Protein AF-0000000083596754 (afdb_homodimer)

Organism: NCBI:txid1368476

Sequence (408 aa):
MKETILKFVQDGRLTAKEKCLLLVGLFAARREEQEMLQAVDAAVIKGNGVAEIAELIAAAIISRGIPTWLSGIEAISKAIELTDENATLPNDENIASFATKEECIQYYQTEFDVLPKWIQYLVDYAPDTLLKYSNLRTTSLRDGLVSRLLKELLLYAINICDGYPKGIEIHKTNALQLGADQSLLYEVKDLCVLAVGLKATALDMKETILKFVQDGRLTAKEKCLLLVGLFAARREEQEMLQAVDAAVIKGNGVAEIAELIAAAIISRGIPTWLSGIEAISKAIELTDENATLPNDENIASFATKEECIQYYQTEFDVLPKWIQYLVDYAPDTLLKYSNLRTTSLRDGLVSRLLKELLLYAINICDGYPKGIEIHKTNALQLGADQSLLYEVKDLCVLAVGLKATALD

Solvent-accessible surface area (backbone atoms only — not comparable to full-atom values): 21186 Å² total; per-residue (Å²): 104,39,68,55,47,60,70,71,50,58,71,61,89,50,46,35,38,55,52,27,46,40,46,27,34,40,24,16,54,67,58,36,59,69,63,15,48,31,26,40,54,42,11,45,74,52,66,50,51,48,63,46,53,39,46,50,30,56,35,42,26,57,52,33,3,50,54,13,41,62,45,28,50,58,43,39,54,50,40,21,66,77,66,74,49,82,78,67,52,80,70,63,87,78,64,83,67,71,88,43,69,67,54,49,52,52,51,44,28,67,75,58,70,52,70,49,68,64,54,52,48,26,56,36,52,34,39,60,55,42,49,31,48,50,37,32,45,56,63,44,49,41,74,61,93,49,49,36,52,58,52,32,47,38,53,22,40,46,20,36,62,66,68,37,66,72,50,29,52,54,27,47,53,52,25,43,74,65,67,50,49,71,70,47,54,47,53,48,50,51,50,28,30,72,72,65,32,71,63,35,53,70,83,108,103,36,68,55,47,60,70,70,50,57,71,62,90,50,45,36,38,54,52,28,46,41,46,28,34,41,23,17,55,67,57,36,58,70,64,16,47,32,27,39,53,41,12,43,75,53,68,50,52,47,64,46,53,38,44,51,29,55,36,42,27,56,52,32,2,48,56,14,41,62,44,28,51,58,41,38,54,49,39,21,66,77,67,74,50,82,79,66,52,80,71,63,88,75,65,84,65,73,88,45,68,66,54,49,51,52,50,43,28,67,74,58,71,51,71,50,69,64,55,53,48,26,57,35,52,35,38,61,55,42,49,30,47,50,35,32,44,56,64,44,49,42,73,62,93,50,48,35,53,58,52,32,47,40,54,22,41,44,20,36,63,66,68,36,67,72,50,29,51,54,26,46,54,52,27,41,74,66,67,50,50,70,68,46,54,48,54,48,49,51,50,29,29,73,72,67,33,73,64,36,54,69,84,106

Structure (mmCIF, N/CA/C/O backbone):
data_AF-0000000083596754-model_v1
#
loop_
_entity.id
_entity.type
_entity.pdbx_description
1 polymer 'Carboxymuconolactone decarboxylase family protein'
#
loop_
_atom_site.group_PDB
_atom_site.id
_atom_site.type_symbol
_atom_site.label_atom_id
_atom_site.label_alt_id
_atom_site.label_comp_id
_atom_site.label_asym_id
_atom_site.label_entity_id
_atom_site.label_seq_id
_atom_site.pdbx_PDB_ins_code
_atom_site.Cartn_x
_atom_site.Cartn_y
_atom_site.Cartn_z
_atom_site.occupancy
_atom_site.B_iso_or_equiv
_atom_site.auth_seq_id
_atom_site.auth_comp_id
_atom_site.auth_asym_id
_atom_site.auth_atom_id
_atom_site.pdbx_PDB_model_num
ATOM 1 N N . MET A 1 1 ? 15.516 -11.492 -20.281 1 85.5 1 MET A N 1
ATOM 2 C CA . MET A 1 1 ? 14.93 -11.773 -18.969 1 85.5 1 MET A CA 1
ATOM 3 C C . MET A 1 1 ? 14.031 -13 -19.031 1 85.5 1 MET A C 1
ATOM 5 O O . MET A 1 1 ? 14.227 -13.961 -18.281 1 85.5 1 MET A O 1
ATOM 9 N N . LYS A 1 2 ? 13.195 -13.094 -20.078 1 89.88 2 LYS A N 1
ATOM 10 C CA . LYS A 1 2 ? 12.328 -14.258 -20.203 1 89.88 2 LYS A CA 1
ATOM 11 C C . LYS A 1 2 ? 13.141 -15.547 -20.312 1 89.88 2 LYS A C 1
ATOM 13 O O . LYS A 1 2 ? 12.898 -16.5 -19.578 1 89.88 2 LYS A O 1
ATOM 18 N N . GLU A 1 3 ? 14.039 -15.508 -21.188 1 92.06 3 GLU A N 1
ATOM 19 C CA . GLU A 1 3 ? 14.867 -16.688 -21.391 1 92.06 3 GLU A CA 1
ATOM 20 C C . GLU A 1 3 ? 15.633 -17.047 -20.109 1 92.06 3 GLU A C 1
ATOM 22 O O . GLU A 1 3 ? 15.805 -18.234 -19.797 1 92.06 3 GLU A O 1
ATOM 27 N N . THR A 1 4 ? 16.062 -15.992 -19.422 1 92.88 4 THR A N 1
ATOM 28 C CA . THR A 1 4 ? 16.766 -16.188 -18.156 1 92.88 4 THR A CA 1
ATOM 29 C C . THR A 1 4 ? 15.852 -16.828 -17.125 1 92.88 4 THR A C 1
ATOM 31 O O . THR A 1 4 ? 16.25 -17.75 -16.422 1 92.88 4 THR A O 1
ATOM 34 N N . ILE A 1 5 ? 14.609 -16.359 -17.047 1 95.44 5 ILE A N 1
ATOM 35 C CA . ILE A 1 5 ? 13.641 -16.906 -16.094 1 95.44 5 ILE A CA 1
ATOM 36 C C . ILE A 1 5 ? 13.367 -18.375 -16.422 1 95.44 5 ILE A C 1
ATOM 38 O O . ILE A 1 5 ? 13.414 -19.219 -15.531 1 95.44 5 ILE A O 1
ATOM 42 N N . LEU A 1 6 ? 13.164 -18.672 -17.656 1 95 6 LEU A N 1
ATOM 43 C CA . LEU A 1 6 ? 12.828 -20.031 -18.047 1 95 6 LEU A CA 1
ATOM 44 C C . LEU A 1 6 ? 14 -20.984 -17.812 1 95 6 LEU A C 1
ATOM 46 O O . LEU A 1 6 ? 13.805 -22.156 -17.5 1 95 6 LEU A O 1
ATOM 50 N N . LYS A 1 7 ? 15.172 -20.438 -17.891 1 94.5 7 LYS A N 1
ATOM 51 C CA . LYS A 1 7 ? 16.375 -21.25 -17.703 1 94.5 7 LYS A CA 1
ATOM 52 C C . LYS A 1 7 ? 16.609 -21.562 -16.219 1 94.5 7 LYS A C 1
ATOM 54 O O . LYS A 1 7 ? 16.969 -22.672 -15.859 1 94.5 7 LYS A O 1
ATOM 59 N N . PHE A 1 8 ? 16.281 -20.562 -15.328 1 94.12 8 PHE A N 1
ATOM 60 C CA . PHE A 1 8 ? 16.75 -20.672 -13.953 1 94.12 8 PHE A CA 1
ATOM 61 C C . PHE A 1 8 ? 15.609 -21.078 -13.023 1 94.12 8 PHE A C 1
ATOM 63 O O . PHE A 1 8 ? 15.852 -21.578 -11.922 1 94.12 8 PHE A O 1
ATOM 70 N N . VAL A 1 9 ? 14.438 -20.906 -13.523 1 95.69 9 VAL A N 1
ATOM 71 C CA . VAL A 1 9 ? 13.289 -21.234 -12.68 1 95.69 9 VAL A CA 1
ATOM 72 C C . VAL A 1 9 ? 12.797 -22.641 -12.984 1 95.69 9 VAL A C 1
ATOM 74 O O . VAL A 1 9 ? 12.25 -22.891 -14.055 1 95.69 9 VAL A O 1
ATOM 77 N N . GLN A 1 10 ? 13.055 -23.547 -12.008 1 95.56 10 GLN A N 1
ATOM 78 C CA . GLN A 1 10 ? 12.695 -24.953 -12.148 1 95.56 10 GLN A CA 1
ATOM 79 C C . GLN A 1 10 ? 11.844 -25.422 -10.969 1 95.56 10 GLN A C 1
ATOM 81 O O . GLN A 1 10 ? 11.75 -24.734 -9.953 1 95.56 10 GLN A O 1
ATOM 86 N N . ASP A 1 11 ? 11.258 -26.594 -11.117 1 97.38 11 ASP A N 1
ATOM 87 C CA . ASP A 1 11 ? 10.438 -27.156 -10.047 1 97.38 11 ASP A CA 1
ATOM 88 C C . ASP A 1 11 ? 11.281 -27.469 -8.82 1 97.38 11 ASP A C 1
ATOM 90 O O . ASP A 1 11 ? 12.43 -27.906 -8.938 1 97.38 11 ASP A O 1
ATOM 94 N N . GLY A 1 12 ? 10.812 -27.141 -7.684 1 96.06 12 GLY A N 1
ATOM 95 C CA . GLY A 1 12 ? 11.312 -27.484 -6.363 1 96.06 12 GLY A CA 1
ATOM 96 C C . GLY A 1 12 ? 10.211 -27.656 -5.332 1 96.06 12 GLY A C 1
ATOM 97 O O . GLY A 1 12 ? 9.234 -28.359 -5.57 1 96.06 12 GLY A O 1
ATOM 98 N N . ARG A 1 13 ? 10.398 -27.156 -4.238 1 96.81 13 ARG A N 1
ATOM 99 C CA . ARG A 1 13 ? 9.297 -27.125 -3.279 1 96.81 13 ARG A CA 1
ATOM 100 C C . ARG A 1 13 ? 8.109 -26.359 -3.842 1 96.81 13 ARG A C 1
ATOM 102 O O . ARG A 1 13 ? 6.957 -26.703 -3.561 1 96.81 13 ARG A O 1
ATOM 109 N N . LEU A 1 14 ? 8.484 -25.297 -4.574 1 97.81 14 LEU A N 1
ATOM 110 C CA . LEU A 1 14 ? 7.5 -24.609 -5.41 1 97.81 14 LEU A CA 1
ATOM 111 C C . LEU A 1 14 ? 7.613 -25.062 -6.863 1 97.81 14 LEU A C 1
ATOM 113 O O . LEU A 1 14 ? 8.711 -25.359 -7.34 1 97.81 14 LEU A O 1
ATOM 117 N N . THR A 1 15 ? 6.508 -25.109 -7.5 1 98.38 15 THR A N 1
ATOM 118 C CA . THR A 1 15 ? 6.547 -25.422 -8.93 1 98.38 15 THR A CA 1
ATOM 119 C C . THR A 1 15 ? 7.098 -24.234 -9.719 1 98.38 15 THR A C 1
ATOM 121 O O . THR A 1 15 ? 7.07 -23.094 -9.25 1 98.38 15 THR A O 1
ATOM 124 N N . ALA A 1 16 ? 7.602 -24.516 -10.922 1 98.5 16 ALA A N 1
ATOM 125 C CA . ALA A 1 16 ? 8.031 -23.453 -11.82 1 98.5 16 ALA A CA 1
ATOM 126 C C . ALA A 1 16 ? 6.879 -22.5 -12.117 1 98.5 16 ALA A C 1
ATOM 128 O O . ALA A 1 16 ? 7.09 -21.297 -12.281 1 98.5 16 ALA A O 1
ATOM 129 N N . LYS A 1 17 ? 5.676 -23.078 -12.203 1 98.69 17 LYS A N 1
ATOM 130 C CA . LYS A 1 17 ? 4.477 -22.266 -12.414 1 98.69 17 LYS A CA 1
ATOM 131 C C . LYS A 1 17 ? 4.297 -21.25 -11.297 1 98.69 17 LYS A C 1
ATOM 133 O O . LYS A 1 17 ? 4.109 -20.047 -11.562 1 98.69 17 LYS A O 1
ATOM 138 N N . GLU A 1 18 ? 4.43 -21.656 -10.078 1 98.81 18 GLU A N 1
ATOM 139 C CA . GLU A 1 18 ? 4.27 -20.781 -8.922 1 98.81 18 GLU A CA 1
ATOM 140 C C . GLU A 1 18 ? 5.387 -19.75 -8.844 1 98.81 18 GLU A C 1
ATOM 142 O O . GLU A 1 18 ? 5.137 -18.578 -8.523 1 98.81 18 GLU A O 1
ATOM 147 N N . LYS A 1 19 ? 6.582 -20.203 -9.164 1 98.81 19 LYS A N 1
ATOM 148 C CA . LYS A 1 19 ? 7.734 -19.312 -9.094 1 98.81 19 LYS A CA 1
ATOM 149 C C . LYS A 1 19 ? 7.621 -18.188 -10.117 1 98.81 19 LYS A C 1
ATOM 151 O O . LYS A 1 19 ? 7.934 -17.031 -9.82 1 98.81 19 LYS A O 1
ATOM 156 N N . CYS A 1 20 ? 7.172 -18.484 -11.32 1 98.81 20 CYS A N 1
ATOM 157 C CA . CYS A 1 20 ? 6.996 -17.469 -12.352 1 98.81 20 CYS A CA 1
ATOM 158 C C . CYS A 1 20 ? 5.891 -16.5 -11.961 1 98.81 20 CYS A C 1
ATOM 160 O O . CYS A 1 20 ? 6.008 -15.297 -12.219 1 98.81 20 CYS A O 1
ATOM 162 N N . LEU A 1 21 ? 4.863 -17.016 -11.336 1 98.88 21 LEU A N 1
ATOM 163 C CA . LEU A 1 21 ? 3.781 -16.156 -10.867 1 98.88 21 LEU A CA 1
ATOM 164 C C . LEU A 1 21 ? 4.277 -15.195 -9.789 1 98.88 21 LEU A C 1
ATOM 166 O O . LEU A 1 21 ? 3.92 -14.016 -9.789 1 98.88 21 LEU A O 1
ATOM 170 N N . LEU A 1 22 ? 5.137 -15.656 -8.898 1 98.94 22 LEU A N 1
ATOM 171 C CA . LEU A 1 22 ? 5.703 -14.82 -7.848 1 98.94 22 LEU A CA 1
ATOM 172 C C . LEU A 1 22 ? 6.523 -13.68 -8.438 1 98.94 22 LEU A C 1
ATOM 174 O O . LEU A 1 22 ? 6.469 -12.555 -7.945 1 98.94 22 LEU A O 1
ATOM 178 N N . LEU A 1 23 ? 7.215 -13.977 -9.5 1 98.88 23 LEU A N 1
ATOM 179 C CA . LEU A 1 23 ? 8.039 -12.945 -10.125 1 98.88 23 LEU A CA 1
ATOM 180 C C . LEU A 1 23 ? 7.172 -11.852 -10.742 1 98.88 23 LEU A C 1
ATOM 182 O O . LEU A 1 23 ? 7.523 -10.672 -10.68 1 98.88 23 LEU A O 1
ATOM 186 N N . VAL A 1 24 ? 6.012 -12.234 -11.344 1 98.94 24 VAL A N 1
ATOM 187 C CA . VAL A 1 24 ? 5.086 -11.242 -11.883 1 98.94 24 VAL A CA 1
ATOM 188 C C . VAL A 1 24 ? 4.629 -10.297 -10.773 1 98.94 24 VAL A C 1
ATOM 190 O O . VAL A 1 24 ? 4.703 -9.078 -10.922 1 98.94 24 VAL A O 1
ATOM 193 N N . GLY A 1 25 ? 4.172 -10.898 -9.656 1 98.94 25 GLY A N 1
ATOM 194 C CA . GLY A 1 25 ? 3.705 -10.094 -8.539 1 98.94 25 GLY A CA 1
ATOM 195 C C . GLY A 1 25 ? 4.789 -9.219 -7.941 1 98.94 25 GLY A C 1
ATOM 196 O O . GLY A 1 25 ? 4.531 -8.07 -7.574 1 98.94 25 GLY A O 1
ATOM 197 N N . LEU A 1 26 ? 6.012 -9.773 -7.855 1 98.88 26 LEU A N 1
ATOM 198 C CA . LEU A 1 26 ? 7.141 -9.047 -7.289 1 98.88 26 LEU A CA 1
ATOM 199 C C . LEU A 1 26 ? 7.461 -7.812 -8.125 1 98.88 26 LEU A C 1
ATOM 201 O O . LEU A 1 26 ? 7.605 -6.711 -7.59 1 98.88 26 LEU A O 1
ATOM 205 N N . PHE A 1 27 ? 7.555 -7.953 -9.461 1 98.75 27 PHE A N 1
ATOM 206 C CA . PHE A 1 27 ? 7.906 -6.844 -10.336 1 98.75 27 PHE A CA 1
ATOM 207 C C . PHE A 1 27 ? 6.77 -5.832 -10.422 1 98.75 27 PHE A C 1
ATOM 209 O O . PHE A 1 27 ? 7.008 -4.629 -10.547 1 98.75 27 PHE A O 1
ATOM 216 N N . ALA A 1 28 ? 5.5 -6.316 -10.297 1 98.75 28 ALA A N 1
ATOM 217 C CA . ALA A 1 28 ? 4.375 -5.391 -10.211 1 98.75 28 ALA A CA 1
ATOM 218 C C . ALA A 1 28 ? 4.465 -4.527 -8.961 1 98.75 28 ALA A C 1
ATOM 220 O O . ALA A 1 28 ? 4.301 -3.307 -9.023 1 98.75 28 ALA A O 1
ATOM 221 N N . ALA A 1 29 ? 4.75 -5.195 -7.824 1 98.56 29 ALA A N 1
ATOM 222 C CA . ALA A 1 29 ? 4.844 -4.492 -6.547 1 98.56 29 ALA A CA 1
ATOM 223 C C . ALA A 1 29 ? 5.969 -3.461 -6.57 1 98.56 29 ALA A C 1
ATOM 225 O O . ALA A 1 29 ? 5.867 -2.406 -5.941 1 98.56 29 ALA A O 1
ATOM 226 N N . ARG A 1 30 ? 6.992 -3.711 -7.344 1 97.5 30 ARG A N 1
ATOM 227 C CA . ARG A 1 30 ? 8.156 -2.834 -7.422 1 97.5 30 ARG A CA 1
ATOM 228 C C . ARG A 1 30 ? 8.031 -1.856 -8.586 1 97.5 30 ARG A C 1
ATOM 230 O O . ARG A 1 30 ? 8.922 -1.037 -8.812 1 97.5 30 ARG A O 1
ATOM 237 N N . ARG A 1 31 ? 6.926 -1.967 -9.344 1 97.5 31 ARG A N 1
ATOM 238 C CA . ARG A 1 31 ? 6.629 -1.094 -10.477 1 97.5 31 ARG A CA 1
ATOM 239 C C . ARG A 1 31 ? 7.734 -1.163 -11.531 1 97.5 31 ARG A C 1
ATOM 241 O O . ARG A 1 31 ? 8.102 -0.144 -12.117 1 97.5 31 ARG A O 1
ATOM 248 N N . GLU A 1 32 ? 8.352 -2.307 -11.617 1 97.62 32 GLU A N 1
ATOM 249 C CA . GLU A 1 32 ? 9.297 -2.625 -12.68 1 97.62 32 GLU A CA 1
ATOM 250 C C . GLU A 1 32 ? 8.594 -3.268 -13.867 1 97.62 32 GLU A C 1
ATOM 252 O O . GLU A 1 32 ? 8.703 -4.477 -14.086 1 97.62 32 GLU A O 1
ATOM 257 N N . GLU A 1 33 ? 8.031 -2.457 -14.727 1 97.62 33 GLU A N 1
ATOM 258 C CA . GLU A 1 33 ? 7.027 -2.891 -15.695 1 97.62 33 GLU A CA 1
ATOM 259 C C . GLU A 1 33 ? 7.66 -3.705 -16.812 1 97.62 33 GLU A C 1
ATOM 261 O O . GLU A 1 33 ? 7.07 -4.676 -17.297 1 97.62 33 GLU A O 1
ATOM 266 N N . GLN A 1 34 ? 8.859 -3.332 -17.219 1 97.88 34 GLN A N 1
ATOM 267 C CA . GLN A 1 34 ? 9.5 -4.098 -18.297 1 97.88 34 GLN A CA 1
ATOM 268 C C . GLN A 1 34 ? 9.82 -5.516 -17.828 1 97.88 34 GLN A C 1
ATOM 270 O O . GLN A 1 34 ? 9.547 -6.48 -18.547 1 97.88 34 GLN A O 1
ATOM 275 N N . GLU A 1 35 ? 10.422 -5.613 -16.672 1 98.19 35 GLU A N 1
ATOM 276 C CA . GLU A 1 35 ? 10.711 -6.926 -16.094 1 98.19 35 GLU A CA 1
ATOM 277 C C . GLU A 1 35 ? 9.422 -7.707 -15.844 1 98.19 35 GLU A C 1
ATOM 279 O O . GLU A 1 35 ? 9.375 -8.922 -16.062 1 98.19 35 GLU A O 1
ATOM 284 N N . MET A 1 36 ? 8.391 -6.98 -15.445 1 98.69 36 MET A N 1
ATOM 285 C CA . MET A 1 36 ? 7.09 -7.594 -15.172 1 98.69 36 MET A CA 1
ATOM 286 C C . MET A 1 36 ? 6.531 -8.258 -16.422 1 98.69 36 MET A C 1
ATOM 288 O O . MET A 1 36 ? 6.078 -9.398 -16.375 1 98.69 36 MET A O 1
ATOM 292 N N . LEU A 1 37 ? 6.605 -7.586 -17.5 1 98.69 37 LEU A N 1
ATOM 293 C CA . LEU A 1 37 ? 6.047 -8.109 -18.75 1 98.69 37 LEU A CA 1
ATOM 294 C C . LEU A 1 37 ? 6.809 -9.352 -19.203 1 98.69 37 LEU A C 1
ATOM 296 O O . LEU A 1 37 ? 6.211 -10.289 -19.734 1 98.69 37 LEU A O 1
ATOM 300 N N . GLN A 1 38 ? 8.109 -9.375 -18.969 1 98.56 38 GLN A N 1
ATOM 301 C CA . GLN A 1 38 ? 8.898 -10.562 -19.297 1 98.56 38 GLN A CA 1
ATOM 302 C C . GLN A 1 38 ? 8.523 -11.734 -18.375 1 98.56 38 GLN A C 1
ATOM 304 O O . GLN A 1 38 ? 8.484 -12.883 -18.828 1 98.56 38 GLN A O 1
ATOM 309 N N . ALA A 1 39 ? 8.281 -11.422 -17.156 1 98.75 39 ALA A N 1
ATOM 310 C CA . ALA A 1 39 ? 7.848 -12.453 -16.219 1 98.75 39 ALA A CA 1
ATOM 311 C C . ALA A 1 39 ? 6.484 -13.016 -16.609 1 98.75 39 ALA A C 1
ATOM 313 O O . ALA A 1 39 ? 6.211 -14.203 -16.422 1 98.75 39 ALA A O 1
ATOM 314 N N . VAL A 1 40 ? 5.641 -12.18 -17.172 1 98.88 40 VAL A N 1
ATOM 315 C CA . VAL A 1 40 ? 4.324 -12.633 -17.625 1 98.88 40 VAL A CA 1
ATOM 316 C C . VAL A 1 40 ? 4.48 -13.656 -18.75 1 98.88 40 VAL A C 1
ATOM 318 O O . VAL A 1 40 ? 3.785 -14.672 -18.766 1 98.88 40 VAL A O 1
ATOM 321 N N . ASP A 1 41 ? 5.43 -13.391 -19.641 1 98.81 41 ASP A N 1
ATOM 322 C CA . ASP A 1 41 ? 5.699 -14.352 -20.703 1 98.81 41 ASP A CA 1
ATOM 323 C C . ASP A 1 41 ? 6.035 -15.727 -20.125 1 98.81 41 ASP A C 1
ATOM 325 O O . ASP A 1 41 ? 5.453 -16.734 -20.531 1 98.81 41 ASP A O 1
ATOM 329 N N . ALA A 1 42 ? 6.926 -15.719 -19.219 1 98.69 42 ALA A N 1
ATOM 330 C CA . ALA A 1 42 ? 7.363 -16.969 -18.594 1 98.69 42 ALA A CA 1
ATOM 331 C C . ALA A 1 42 ? 6.223 -17.625 -17.828 1 98.69 42 ALA A C 1
ATOM 333 O O . ALA A 1 42 ? 6.062 -18.844 -17.859 1 98.69 42 ALA A O 1
ATOM 334 N N . ALA A 1 43 ? 5.426 -16.797 -17.109 1 98.75 43 ALA A N 1
ATOM 335 C CA . ALA A 1 43 ? 4.324 -17.312 -16.312 1 98.75 43 ALA A CA 1
ATOM 336 C C . ALA A 1 43 ? 3.277 -18 -17.172 1 98.75 43 ALA A C 1
ATOM 338 O O . ALA A 1 43 ? 2.785 -19.078 -16.844 1 98.75 43 ALA A O 1
ATOM 339 N N . VAL A 1 44 ? 2.98 -17.375 -18.25 1 98.62 44 VAL A N 1
ATOM 340 C CA . VAL A 1 44 ? 1.984 -17.938 -19.156 1 98.62 44 VAL A CA 1
ATOM 341 C C . VAL A 1 44 ? 2.521 -19.219 -19.781 1 98.62 44 VAL A C 1
ATOM 343 O O . VAL A 1 44 ? 1.799 -20.203 -19.891 1 98.62 44 VAL A O 1
ATOM 346 N N . ILE A 1 45 ? 3.775 -19.234 -20.172 1 98.44 45 ILE A N 1
ATOM 347 C CA . ILE A 1 45 ? 4.414 -20.422 -20.734 1 98.44 45 ILE A CA 1
ATOM 348 C C . ILE A 1 45 ? 4.355 -21.562 -19.734 1 98.44 45 ILE A C 1
ATOM 350 O O . ILE A 1 45 ? 4.156 -22.719 -20.109 1 98.44 45 ILE A O 1
ATOM 354 N N . LYS A 1 46 ? 4.461 -21.281 -18.453 1 98.31 46 LYS A N 1
ATOM 355 C CA . LYS A 1 46 ? 4.484 -22.297 -17.406 1 98.31 46 LYS A CA 1
ATOM 356 C C . LYS A 1 46 ? 3.072 -22.641 -16.953 1 98.31 46 LYS A C 1
ATOM 358 O O . LYS A 1 46 ? 2.893 -23.438 -16.031 1 98.31 46 LYS A O 1
ATOM 363 N N . GLY A 1 47 ? 2.023 -21.969 -17.531 1 97.81 47 GLY A N 1
ATOM 364 C CA . GLY A 1 47 ? 0.665 -22.453 -17.344 1 97.81 47 GLY A CA 1
ATOM 365 C C . GLY A 1 47 ? -0.184 -21.562 -16.469 1 97.81 47 GLY A C 1
ATOM 366 O O . GLY A 1 47 ? -1.294 -21.922 -16.078 1 97.81 47 GLY A O 1
ATOM 367 N N . ASN A 1 48 ? 0.3 -20.359 -16.125 1 98.12 48 ASN A N 1
ATOM 368 C CA . ASN A 1 48 ? -0.521 -19.422 -15.367 1 98.12 48 ASN A CA 1
ATOM 369 C C . ASN A 1 48 ? -1.536 -18.719 -16.266 1 98.12 48 ASN A C 1
ATOM 371 O O . ASN A 1 48 ? -1.227 -18.375 -17.406 1 98.12 48 ASN A O 1
ATOM 375 N N . GLY A 1 49 ? -2.779 -18.562 -15.695 1 97.38 49 GLY A N 1
ATOM 376 C CA . GLY A 1 49 ? -3.822 -17.844 -16.422 1 97.38 49 GLY A CA 1
ATOM 377 C C . GLY A 1 49 ? -3.973 -16.406 -15.977 1 97.38 49 GLY A C 1
ATOM 378 O O . GLY A 1 49 ? -3.303 -15.969 -15.039 1 97.38 49 GLY A O 1
ATOM 379 N N . VAL A 1 50 ? -4.863 -15.703 -16.641 1 97.94 50 VAL A N 1
ATOM 380 C CA . VAL A 1 50 ? -5.102 -14.281 -16.422 1 97.94 50 VAL A CA 1
ATOM 381 C C . VAL A 1 50 ? -5.605 -14.055 -14.992 1 97.94 50 VAL A C 1
ATOM 383 O O . VAL A 1 50 ? -5.141 -13.148 -14.305 1 97.94 50 VAL A O 1
ATOM 386 N N . ALA A 1 51 ? -6.48 -14.898 -14.562 1 96.94 51 ALA A N 1
ATOM 387 C CA . ALA A 1 51 ? -7.125 -14.727 -13.258 1 96.94 51 ALA A CA 1
ATOM 388 C C . ALA A 1 51 ? -6.129 -14.93 -12.125 1 96.94 51 ALA A C 1
ATOM 390 O O . ALA A 1 51 ? -6.18 -14.234 -11.109 1 96.94 51 ALA A O 1
ATOM 391 N N . GLU A 1 52 ? -5.215 -15.906 -12.273 1 97.75 52 GLU A N 1
ATOM 392 C CA . GLU A 1 52 ? -4.188 -16.141 -11.258 1 97.75 52 GLU A CA 1
ATOM 393 C C . GLU A 1 52 ? -3.244 -14.945 -11.148 1 97.75 52 GLU A C 1
ATOM 395 O O . GLU A 1 52 ? -2.887 -14.531 -10.039 1 97.75 52 GLU A O 1
ATOM 400 N N . ILE A 1 53 ? -2.896 -14.406 -12.281 1 98.69 53 ILE A N 1
ATOM 401 C CA . ILE A 1 53 ? -2.006 -13.25 -12.32 1 98.69 53 ILE A CA 1
ATOM 402 C C . ILE A 1 53 ? -2.682 -12.055 -11.664 1 98.69 53 ILE A C 1
ATOM 404 O O . ILE A 1 53 ? -2.094 -11.398 -10.797 1 98.69 53 ILE A O 1
ATOM 408 N N . ALA A 1 54 ? -3.924 -11.82 -11.984 1 98.44 54 ALA A N 1
ATOM 409 C CA . ALA A 1 54 ? -4.672 -10.703 -11.43 1 98.44 54 ALA A CA 1
ATOM 410 C C . ALA A 1 54 ? -4.828 -10.844 -9.914 1 98.44 54 ALA A C 1
ATOM 412 O O . ALA A 1 54 ? -4.645 -9.875 -9.172 1 98.44 54 ALA A O 1
ATOM 413 N N . GLU A 1 55 ? -5.137 -12.039 -9.5 1 98.12 55 GLU A N 1
ATOM 414 C CA . GLU A 1 55 ? -5.375 -12.273 -8.086 1 98.12 55 GLU A CA 1
ATOM 415 C C . GLU A 1 55 ? -4.105 -12.047 -7.266 1 98.12 55 GLU A C 1
ATOM 417 O O . GLU A 1 55 ? -4.156 -11.453 -6.188 1 98.12 55 GLU A O 1
ATOM 422 N N . LEU A 1 56 ? -3.004 -12.492 -7.766 1 98.81 56 LEU A N 1
ATOM 423 C CA . LEU A 1 56 ? -1.766 -12.328 -7.012 1 98.81 56 LEU A CA 1
ATOM 424 C C . LEU A 1 56 ? -1.354 -10.859 -6.965 1 98.81 56 LEU A C 1
ATOM 426 O O . LEU A 1 56 ? -0.895 -10.375 -5.93 1 98.81 56 LEU A O 1
ATOM 430 N N . ILE A 1 57 ? -1.517 -10.164 -8.07 1 98.88 57 ILE A N 1
ATOM 431 C CA . ILE A 1 57 ? -1.16 -8.75 -8.094 1 98.88 57 ILE A CA 1
ATOM 432 C C . ILE A 1 57 ? -2.062 -7.973 -7.141 1 98.88 57 ILE A C 1
ATOM 434 O O . ILE A 1 57 ? -1.592 -7.109 -6.395 1 98.88 57 ILE A O 1
ATOM 438 N N . ALA A 1 58 ? -3.359 -8.312 -7.121 1 98.69 58 ALA A N 1
ATOM 439 C CA . ALA A 1 58 ? -4.305 -7.645 -6.23 1 98.69 58 ALA A CA 1
ATOM 440 C C . ALA A 1 58 ? -3.938 -7.879 -4.77 1 98.69 58 ALA A C 1
ATOM 442 O O . ALA A 1 58 ? -4.109 -6.988 -3.932 1 98.69 58 ALA A O 1
ATOM 443 N N . ALA A 1 59 ? -3.4 -9.016 -4.473 1 98.69 59 ALA A N 1
ATOM 444 C CA . ALA A 1 59 ? -3.051 -9.352 -3.096 1 98.69 59 ALA A CA 1
ATOM 445 C C . ALA A 1 59 ? -1.938 -8.445 -2.572 1 98.69 59 ALA A C 1
ATOM 447 O O . ALA A 1 59 ? -1.856 -8.18 -1.371 1 98.69 59 ALA A O 1
ATOM 448 N N . ALA A 1 60 ? -1.143 -7.898 -3.451 1 98.81 60 ALA A N 1
ATOM 449 C CA . ALA A 1 60 ? 0.006 -7.094 -3.043 1 98.81 60 ALA A CA 1
ATOM 450 C C . ALA A 1 60 ? -0.415 -5.664 -2.709 1 98.81 60 ALA A C 1
ATOM 452 O O . ALA A 1 60 ? 0.361 -4.902 -2.127 1 98.81 60 ALA A O 1
ATOM 453 N N . ILE A 1 61 ? -1.707 -5.312 -2.953 1 98.88 61 ILE A N 1
ATOM 454 C CA . ILE A 1 61 ? -2.197 -3.967 -2.682 1 98.88 61 ILE A CA 1
ATOM 455 C C . ILE A 1 61 ? -2.104 -3.676 -1.185 1 98.88 61 ILE A C 1
ATOM 457 O O . ILE A 1 61 ? -1.799 -2.551 -0.783 1 98.88 61 ILE A O 1
ATOM 461 N N . ILE A 1 62 ? -2.234 -4.668 -0.329 1 98.75 62 ILE A N 1
ATOM 462 C CA . ILE A 1 62 ? -2.23 -4.449 1.114 1 98.75 62 ILE A CA 1
ATOM 463 C C . ILE A 1 62 ? -0.822 -4.078 1.574 1 98.75 62 ILE A C 1
ATOM 465 O O . ILE A 1 62 ? -0.648 -3.492 2.645 1 98.75 62 ILE A O 1
ATOM 469 N N . SER A 1 63 ? 0.161 -4.363 0.763 1 98.62 63 SER A N 1
ATOM 470 C CA . SER A 1 63 ? 1.555 -4.168 1.153 1 98.62 63 SER A CA 1
ATOM 471 C C . SER A 1 63 ? 2.17 -2.975 0.432 1 98.62 63 SER A C 1
ATOM 473 O O . SER A 1 63 ? 3.018 -2.275 0.991 1 98.62 63 SER A O 1
ATOM 475 N N . ARG A 1 64 ? 1.746 -2.742 -0.804 1 98.5 64 ARG A N 1
ATOM 476 C CA . ARG A 1 64 ? 2.432 -1.721 -1.589 1 98.5 64 ARG A CA 1
ATOM 477 C C . ARG A 1 64 ? 1.435 -0.742 -2.201 1 98.5 64 ARG A C 1
ATOM 479 O O . ARG A 1 64 ? 1.802 0.082 -3.043 1 98.5 64 ARG A O 1
ATOM 486 N N . GLY A 1 65 ? 0.171 -0.867 -1.777 1 98.44 65 GLY A N 1
ATOM 487 C CA . GLY A 1 65 ? -0.853 0.085 -2.176 1 98.44 65 GLY A CA 1
ATOM 488 C C . GLY A 1 65 ? -1.299 -0.087 -3.615 1 98.44 65 GLY A C 1
ATOM 489 O O . GLY A 1 65 ? -0.915 -1.053 -4.277 1 98.44 65 GLY A O 1
ATOM 490 N N . ILE A 1 66 ? -2.088 0.88 -4.02 1 98.62 66 ILE A N 1
ATOM 491 C CA . ILE A 1 66 ? -2.77 0.795 -5.305 1 98.62 66 ILE A CA 1
ATOM 492 C C . ILE A 1 66 ? -1.756 0.944 -6.438 1 98.62 66 ILE A C 1
ATOM 494 O O . ILE A 1 66 ? -1.988 0.472 -7.551 1 98.62 66 ILE A O 1
ATOM 498 N N . PRO A 1 67 ? -0.56 1.551 -6.289 1 98.5 67 PRO A N 1
ATOM 499 C CA . PRO A 1 67 ? 0.403 1.626 -7.391 1 98.5 67 PRO A CA 1
ATOM 500 C C . PRO A 1 67 ? 0.807 0.251 -7.918 1 98.5 67 PRO A C 1
ATOM 502 O O . PRO A 1 67 ? 1.091 0.101 -9.109 1 98.5 67 PRO A O 1
ATOM 505 N N . THR A 1 68 ? 0.781 -0.779 -7.035 1 98.56 68 THR A N 1
ATOM 506 C CA . THR A 1 68 ? 1.039 -2.139 -7.492 1 98.56 68 THR A CA 1
ATOM 507 C C . THR A 1 68 ? 0.043 -2.543 -8.578 1 98.56 68 THR A C 1
ATOM 509 O O . THR A 1 68 ? 0.423 -3.139 -9.586 1 98.56 68 THR A O 1
ATOM 512 N N . TRP A 1 69 ? -1.157 -2.178 -8.367 1 98.69 69 TRP A N 1
ATOM 513 C CA . TRP A 1 69 ? -2.217 -2.508 -9.32 1 98.69 69 TRP A CA 1
ATOM 514 C C . TRP A 1 69 ? -2.127 -1.625 -10.562 1 98.69 69 TRP A C 1
ATOM 516 O O . TRP A 1 69 ? -2.297 -2.105 -11.68 1 98.69 69 TRP A O 1
ATOM 526 N N . LEU A 1 70 ? -1.846 -0.35 -10.336 1 97.81 70 LEU A N 1
ATOM 527 C CA . LEU A 1 70 ? -1.695 0.562 -11.461 1 97.81 70 LEU A CA 1
ATOM 528 C C . LEU A 1 70 ? -0.656 0.041 -12.445 1 97.81 70 LEU A C 1
ATOM 530 O O . LEU A 1 70 ? -0.858 0.106 -13.664 1 97.81 70 LEU A O 1
ATOM 534 N N . SER A 1 71 ? 0.433 -0.455 -11.945 1 96.88 71 SER A N 1
ATOM 535 C CA . SER A 1 71 ? 1.448 -1.073 -12.789 1 96.88 71 SER A CA 1
ATOM 536 C C . SER A 1 71 ? 0.995 -2.441 -13.289 1 96.88 71 SER A C 1
ATOM 538 O O . SER A 1 71 ? 1.223 -2.793 -14.445 1 96.88 71 SER A O 1
ATOM 540 N N . GLY A 1 72 ? 0.322 -3.168 -12.461 1 98.44 72 GLY A N 1
ATOM 541 C CA . GLY A 1 72 ? -0.019 -4.566 -12.656 1 98.44 72 GLY A CA 1
ATOM 542 C C . GLY A 1 72 ? -1.019 -4.781 -13.781 1 98.44 72 GLY A C 1
ATOM 543 O O . GLY A 1 72 ? -1.089 -5.867 -14.359 1 98.44 72 GLY A O 1
ATOM 544 N N . ILE A 1 73 ? -1.781 -3.811 -14.086 1 98.06 73 ILE A N 1
ATOM 545 C CA . ILE A 1 73 ? -2.832 -4.023 -15.078 1 98.06 73 ILE A CA 1
ATOM 546 C C . ILE A 1 73 ? -2.207 -4.277 -16.453 1 98.06 73 ILE A C 1
ATOM 548 O O . ILE A 1 73 ? -2.807 -4.941 -17.297 1 98.06 73 ILE A O 1
ATOM 552 N N . GLU A 1 74 ? -0.97 -3.799 -16.688 1 98.38 74 GLU A N 1
ATOM 553 C CA . GLU A 1 74 ? -0.284 -4.113 -17.938 1 98.38 74 GLU A CA 1
ATOM 554 C C . GLU A 1 74 ? 0.067 -5.598 -18.016 1 98.38 74 GLU A C 1
ATOM 556 O O . GLU A 1 74 ? 0.077 -6.184 -19.094 1 98.38 74 GLU A O 1
ATOM 561 N N . ALA A 1 75 ? 0.377 -6.207 -16.906 1 98.75 75 ALA A N 1
ATOM 562 C CA . ALA A 1 75 ? 0.604 -7.648 -16.844 1 98.75 75 ALA A CA 1
ATOM 563 C C . ALA A 1 75 ? -0.653 -8.414 -17.25 1 98.75 75 ALA A C 1
ATOM 565 O O . ALA A 1 75 ? -0.58 -9.406 -17.984 1 98.75 75 ALA A O 1
ATOM 566 N N . ILE A 1 76 ? -1.782 -7.961 -16.75 1 98.44 76 ILE A N 1
ATOM 567 C CA . ILE A 1 76 ? -3.062 -8.602 -17.031 1 98.44 76 ILE A CA 1
ATOM 568 C C . ILE A 1 76 ? -3.387 -8.469 -18.531 1 98.44 76 ILE A C 1
ATOM 570 O O . ILE A 1 76 ? -3.764 -9.445 -19.172 1 98.44 76 ILE A O 1
ATOM 574 N N . SER A 1 77 ? -3.201 -7.297 -19.062 1 98.25 77 SER A N 1
ATOM 575 C CA . SER A 1 77 ? -3.439 -7.059 -20.469 1 98.25 77 SER A CA 1
ATOM 576 C C . SER A 1 77 ? -2.58 -7.977 -21.344 1 98.25 77 SER A C 1
ATOM 578 O O . SER A 1 77 ? -3.068 -8.562 -22.312 1 98.25 77 SER A O 1
ATOM 580 N N . LYS A 1 78 ? -1.349 -8.109 -21 1 98.5 78 LYS A N 1
ATOM 581 C CA . LYS A 1 78 ? -0.445 -8.969 -21.766 1 98.5 78 LYS A CA 1
ATOM 582 C C . LYS A 1 78 ? -0.863 -10.43 -21.672 1 98.5 78 LYS A C 1
ATOM 584 O O . LYS A 1 78 ? -0.835 -11.156 -22.656 1 98.5 78 LYS A O 1
ATOM 589 N N . ALA A 1 79 ? -1.2 -10.828 -20.484 1 98.44 79 ALA A N 1
ATOM 590 C CA . ALA A 1 79 ? -1.64 -12.211 -20.297 1 98.44 79 ALA A CA 1
ATOM 591 C C . ALA A 1 79 ? -2.863 -12.516 -21.141 1 98.44 79 ALA A C 1
ATOM 593 O O . ALA A 1 79 ? -2.973 -13.609 -21.719 1 98.44 79 ALA A O 1
ATOM 594 N N . ILE A 1 80 ? -3.779 -11.578 -21.172 1 97.88 80 ILE A N 1
ATOM 595 C CA . ILE A 1 80 ? -4.977 -11.727 -21.984 1 97.88 80 ILE A CA 1
ATOM 596 C C . ILE A 1 80 ? -4.582 -11.922 -23.453 1 97.88 80 ILE A C 1
ATOM 598 O O . ILE A 1 80 ? -5.113 -12.805 -24.125 1 97.88 80 ILE A O 1
ATOM 602 N N . GLU A 1 81 ? -3.682 -11.133 -23.875 1 97.81 81 GLU A N 1
ATOM 603 C CA . GLU A 1 81 ? -3.213 -11.234 -25.25 1 97.81 81 GLU A CA 1
ATOM 604 C C . GLU A 1 81 ? -2.561 -12.586 -25.516 1 97.81 81 GLU A C 1
ATOM 606 O O . GLU A 1 81 ? -2.787 -13.195 -26.562 1 97.81 81 GLU A O 1
ATOM 611 N N . LEU A 1 82 ? -1.791 -13.078 -24.625 1 98 82 LEU A N 1
ATOM 612 C CA . LEU A 1 82 ? -1.014 -14.297 -24.812 1 98 82 LEU A CA 1
ATOM 613 C C . LEU A 1 82 ? -1.911 -15.523 -24.734 1 98 82 LEU A C 1
ATOM 615 O O . LEU A 1 82 ? -1.661 -16.516 -25.422 1 98 82 LEU A O 1
ATOM 619 N N . THR A 1 83 ? -2.98 -15.414 -23.922 1 97 83 THR A N 1
ATOM 620 C CA . THR A 1 83 ? -3.789 -16.609 -23.656 1 97 83 THR A CA 1
ATOM 621 C C . THR A 1 83 ? -5.078 -16.562 -24.469 1 97 83 THR A C 1
ATOM 623 O O . THR A 1 83 ? -5.773 -17.578 -24.578 1 97 83 THR A O 1
ATOM 626 N N . ASP A 1 84 ? -5.465 -15.422 -24.906 1 92.25 84 ASP A N 1
ATOM 627 C CA . ASP A 1 84 ? -6.746 -15.18 -25.578 1 92.25 84 ASP A CA 1
ATOM 628 C C . ASP A 1 84 ? -7.91 -15.422 -24.609 1 92.25 84 ASP A C 1
ATOM 630 O O . ASP A 1 84 ? -8.906 -16.047 -24.984 1 92.25 84 ASP A O 1
ATOM 634 N N . GLU A 1 85 ? -7.684 -15.133 -23.344 1 86.88 85 GLU A N 1
ATOM 635 C CA . GLU A 1 85 ? -8.688 -15.195 -22.297 1 86.88 85 GLU A CA 1
ATOM 636 C C . GLU A 1 85 ? -9.078 -13.805 -21.812 1 86.88 85 GLU A C 1
ATOM 638 O O . GLU A 1 85 ? -8.219 -12.961 -21.562 1 86.88 85 GLU A O 1
ATOM 643 N N . ASN A 1 86 ? -10.406 -13.531 -21.859 1 80.25 86 ASN A N 1
ATOM 644 C CA . ASN A 1 86 ? -10.805 -12.219 -21.375 1 80.25 86 ASN A CA 1
ATOM 645 C C . ASN A 1 86 ? -12.062 -12.305 -20.5 1 80.25 86 ASN A C 1
ATOM 647 O O . ASN A 1 86 ? -12.727 -11.289 -20.266 1 80.25 86 ASN A O 1
ATOM 651 N N . ALA A 1 87 ? -12.148 -13.484 -20.109 1 84.44 87 ALA A N 1
ATOM 652 C CA . ALA A 1 87 ? -13.344 -13.656 -19.281 1 84.44 87 ALA A CA 1
ATOM 653 C C . ALA A 1 87 ? -13.18 -12.977 -17.922 1 84.44 87 ALA A C 1
ATOM 655 O O . ALA A 1 87 ? -12.109 -13.039 -17.312 1 84.44 87 ALA A O 1
ATOM 656 N N . THR A 1 88 ? -14.219 -12.344 -17.484 1 83.62 88 THR A N 1
ATOM 657 C CA . THR A 1 88 ? -14.242 -11.695 -16.172 1 83.62 88 THR A CA 1
ATOM 658 C C . THR A 1 88 ? -14.484 -12.719 -15.07 1 83.62 88 THR A C 1
ATOM 660 O O . THR A 1 88 ? -14.961 -13.82 -15.328 1 83.62 88 THR A O 1
ATOM 663 N N . LEU A 1 89 ? -14.023 -12.297 -13.906 1 82.94 89 LEU A N 1
ATOM 664 C CA . LEU A 1 89 ? -14.219 -13.164 -12.758 1 82.94 89 LEU A CA 1
ATOM 665 C C . LEU A 1 89 ? -15.477 -12.773 -11.984 1 82.94 89 LEU A C 1
ATOM 6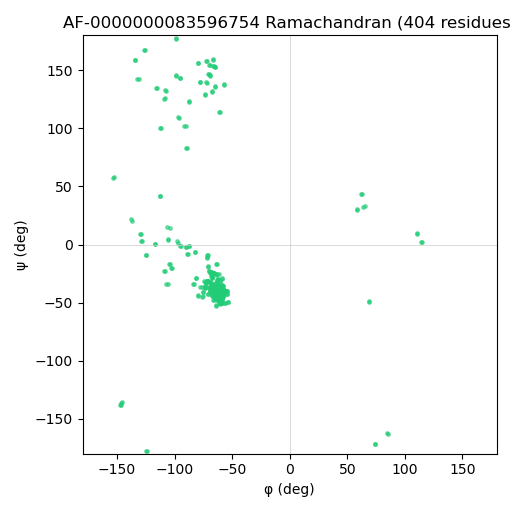67 O O . LEU A 1 89 ? -15.773 -11.578 -11.852 1 82.94 89 LEU A O 1
ATOM 671 N N . PRO A 1 90 ? -16.125 -13.766 -11.5 1 75.25 90 PRO A N 1
ATOM 672 C CA . PRO A 1 90 ? -17.344 -13.461 -10.75 1 75.25 90 PRO A CA 1
ATOM 673 C C . PRO A 1 90 ? -17.062 -12.797 -9.406 1 75.25 90 PRO A C 1
ATOM 675 O O . PRO A 1 90 ? -16 -12.992 -8.828 1 75.25 90 PRO A O 1
ATOM 678 N N . ASN A 1 91 ? -18.031 -11.961 -9.133 1 72.38 91 ASN A N 1
ATOM 679 C CA . ASN A 1 91 ? -18.016 -11.391 -7.789 1 72.38 91 ASN A CA 1
ATOM 680 C C . ASN A 1 91 ? -18.453 -12.414 -6.742 1 72.38 91 ASN A C 1
ATOM 682 O O . ASN A 1 91 ? -19.422 -13.141 -6.941 1 72.38 91 ASN A O 1
ATOM 686 N N . ASP A 1 92 ? -17.625 -12.477 -5.781 1 69.69 92 ASP A N 1
ATOM 687 C CA . ASP A 1 92 ? -18.078 -13.281 -4.648 1 69.69 92 ASP A CA 1
ATOM 688 C C . ASP A 1 92 ? -18.797 -12.422 -3.617 1 69.69 92 ASP A C 1
ATOM 690 O O . ASP A 1 92 ? -18.172 -11.656 -2.883 1 69.69 92 ASP A O 1
ATOM 694 N N . GLU A 1 93 ? -20.031 -12.461 -3.604 1 64.75 93 GLU A N 1
ATOM 695 C CA . GLU A 1 93 ? -20.875 -11.609 -2.771 1 64.75 93 GLU A CA 1
ATOM 696 C C . GLU A 1 93 ? -20.781 -12.016 -1.303 1 64.75 93 GLU A C 1
ATOM 698 O O . GLU A 1 93 ? -21.203 -11.258 -0.422 1 64.75 93 GLU A O 1
ATOM 703 N N . ASN A 1 94 ? -20.203 -13.016 -1.089 1 66.75 94 ASN A N 1
ATOM 704 C CA . ASN A 1 94 ? -20.25 -13.516 0.281 1 66.75 94 ASN A CA 1
ATOM 705 C C . ASN A 1 94 ? -18.891 -13.453 0.952 1 66.75 94 ASN A C 1
ATOM 707 O O . ASN A 1 94 ? -18.531 -14.344 1.723 1 66.75 94 ASN A O 1
ATOM 711 N N . ILE A 1 95 ? -18.297 -12.414 0.703 1 74.69 95 ILE A N 1
ATOM 712 C CA . ILE A 1 95 ? -17.016 -12.375 1.396 1 74.69 95 ILE A CA 1
ATOM 713 C C . ILE A 1 95 ? -17.203 -11.781 2.791 1 74.69 95 ILE A C 1
ATOM 715 O O . ILE A 1 95 ? -17.781 -10.703 2.941 1 74.69 95 ILE A O 1
ATOM 719 N N . ALA A 1 96 ? -16.797 -12.539 3.773 1 76 96 ALA A N 1
ATOM 720 C CA . ALA A 1 96 ? -16.922 -12.156 5.176 1 76 96 ALA A CA 1
ATOM 721 C C . ALA A 1 96 ? -16.219 -10.828 5.453 1 76 96 ALA A C 1
ATOM 723 O O . ALA A 1 96 ? -15.195 -10.531 4.844 1 76 96 ALA A O 1
ATOM 724 N N . SER A 1 97 ? -16.828 -10.039 6.199 1 89.5 97 SER A N 1
ATOM 725 C CA . SER A 1 97 ? -16.266 -8.766 6.641 1 89.5 97 SER A CA 1
ATOM 726 C C . SER A 1 97 ? -16.438 -8.57 8.141 1 89.5 97 SER A C 1
ATOM 728 O O . SER A 1 97 ? -17.438 -9.016 8.719 1 89.5 97 SER A O 1
ATOM 730 N N . PHE A 1 98 ? -15.43 -7.992 8.672 1 93.38 98 PHE A N 1
ATOM 731 C CA . PHE A 1 98 ? -15.562 -7.555 10.062 1 93.38 98 PHE A CA 1
ATOM 732 C C . PHE A 1 98 ? -16.547 -6.387 10.164 1 93.38 98 PHE A C 1
ATOM 734 O O . PHE A 1 98 ? -16.547 -5.5 9.305 1 93.38 98 PHE A O 1
ATOM 741 N N . ALA A 1 99 ? -17.281 -6.379 11.273 1 90.88 99 ALA A N 1
ATOM 742 C CA . ALA A 1 99 ? -18.234 -5.297 11.492 1 90.88 99 ALA A CA 1
ATOM 743 C C . ALA A 1 99 ? -17.75 -4.359 12.602 1 90.88 99 ALA A C 1
ATOM 745 O O . ALA A 1 99 ? -18.172 -3.203 12.672 1 90.88 99 ALA A O 1
ATOM 746 N N . THR A 1 100 ? -16.875 -4.922 13.469 1 92.56 100 THR A N 1
ATOM 747 C CA . THR A 1 100 ? -16.5 -4.145 14.641 1 92.56 100 THR A CA 1
ATOM 748 C C . THR A 1 100 ? -14.992 -4.188 14.867 1 92.56 100 THR A C 1
ATOM 750 O O . THR A 1 100 ? -14.32 -5.105 14.398 1 92.56 100 THR A O 1
ATOM 753 N N . LYS A 1 101 ? -14.57 -3.197 15.586 1 93.31 101 LYS A N 1
ATOM 754 C CA . LYS A 1 101 ? -13.18 -3.154 16.016 1 93.31 101 LYS A CA 1
ATOM 755 C C . LYS A 1 101 ? -12.812 -4.406 16.797 1 93.31 101 LYS A C 1
ATOM 757 O O . LYS A 1 101 ? -11.703 -4.93 16.672 1 93.31 101 LYS A O 1
ATOM 762 N N . GLU A 1 102 ? -13.711 -4.898 17.641 1 94.56 102 GLU A N 1
ATOM 763 C CA . GLU A 1 102 ? -13.477 -6.066 18.484 1 94.56 102 GLU A CA 1
ATOM 764 C C . GLU A 1 102 ? -13.234 -7.312 17.641 1 94.56 102 GLU A C 1
ATOM 766 O O . GLU A 1 102 ? -12.375 -8.133 17.969 1 94.56 102 GLU A O 1
ATOM 771 N N . GLU A 1 103 ? -13.953 -7.438 16.578 1 95.69 103 GLU A N 1
ATOM 772 C CA . GLU A 1 103 ? -13.75 -8.562 15.672 1 95.69 103 GLU A CA 1
ATOM 773 C C . GLU A 1 103 ? -12.367 -8.523 15.039 1 95.69 103 GLU A C 1
ATOM 775 O O . GLU A 1 103 ? -11.719 -9.562 14.883 1 95.69 103 GLU A O 1
ATOM 780 N N . CYS A 1 104 ? -11.898 -7.32 14.672 1 96.56 104 CYS A N 1
ATOM 781 C CA . CYS A 1 104 ? -10.562 -7.156 14.109 1 96.56 104 CYS A CA 1
ATOM 782 C C . CYS A 1 104 ? -9.492 -7.551 15.117 1 96.56 104 CYS A C 1
ATOM 784 O O . CYS A 1 104 ? -8.555 -8.289 14.789 1 96.56 104 CYS A O 1
ATOM 786 N N . ILE A 1 105 ? -9.695 -7.066 16.344 1 96.56 105 ILE A N 1
ATOM 787 C CA . ILE A 1 105 ? -8.727 -7.348 17.406 1 96.56 105 ILE A CA 1
ATOM 788 C C . ILE A 1 105 ? -8.641 -8.859 17.641 1 96.56 105 ILE A C 1
ATOM 790 O O . ILE A 1 105 ? -7.543 -9.406 17.75 1 96.56 105 ILE A O 1
ATOM 794 N N . GLN A 1 106 ? -9.75 -9.547 17.656 1 96.38 106 GLN A N 1
ATOM 795 C CA . GLN A 1 106 ? -9.773 -11 17.828 1 96.38 106 GLN A CA 1
ATOM 796 C C . GLN A 1 106 ? -9.047 -11.703 16.703 1 96.38 106 GLN A C 1
ATOM 798 O O . GLN A 1 106 ? -8.305 -12.664 16.938 1 96.38 106 GLN A O 1
ATOM 803 N N . TYR A 1 107 ? -9.266 -11.227 15.5 1 96.06 107 TYR A N 1
ATOM 804 C CA . TYR A 1 107 ? -8.602 -11.789 14.328 1 96.06 107 TYR A CA 1
ATOM 805 C C . TYR A 1 107 ? -7.086 -11.688 14.461 1 96.06 107 TYR A C 1
ATOM 807 O O . TYR A 1 107 ? -6.367 -12.664 14.258 1 96.06 107 TYR A O 1
ATOM 815 N N . TYR A 1 108 ? -6.57 -10.539 14.82 1 96.69 108 TYR A N 1
ATOM 816 C CA . TYR A 1 108 ? -5.129 -10.32 14.891 1 96.69 108 TYR A CA 1
ATOM 817 C C . TYR A 1 108 ? -4.523 -11.055 16.078 1 96.69 108 TYR A C 1
ATOM 819 O O . TYR A 1 108 ? -3.385 -11.523 16.016 1 96.69 108 TYR A O 1
ATOM 827 N N . GLN A 1 109 ? -5.301 -11.188 17.141 1 95.25 109 GLN A N 1
ATOM 828 C CA . GLN A 1 109 ? -4.828 -11.953 18.281 1 95.25 109 GLN A CA 1
ATOM 829 C C . GLN A 1 109 ? -4.66 -13.43 17.938 1 95.25 109 GLN A C 1
ATOM 831 O O . GLN A 1 109 ? -3.744 -14.094 18.422 1 95.25 109 GLN A O 1
ATOM 836 N N . THR A 1 110 ? -5.539 -13.914 17.141 1 92.94 110 THR A N 1
ATOM 837 C CA . THR A 1 110 ? -5.438 -15.297 16.688 1 92.94 110 THR A CA 1
ATOM 838 C C . THR A 1 110 ? -4.273 -15.461 15.719 1 92.94 110 THR A C 1
ATOM 840 O O . THR A 1 110 ? -3.533 -16.453 15.797 1 92.94 110 THR A O 1
ATOM 843 N N . GLU A 1 111 ? -4.133 -14.5 14.82 1 90.75 111 GLU A N 1
ATOM 844 C CA . GLU A 1 111 ? -3.125 -14.562 13.766 1 90.75 111 GLU A CA 1
ATOM 845 C C . GLU A 1 111 ? -1.717 -14.438 14.344 1 90.75 111 GLU A C 1
ATOM 847 O O . GLU A 1 111 ? -0.787 -15.094 13.875 1 90.75 111 GLU A O 1
ATOM 852 N N . PHE A 1 112 ? -1.45 -13.609 15.359 1 92.38 112 PHE A N 1
ATOM 853 C CA . PHE A 1 112 ? -0.113 -13.266 15.828 1 92.38 112 PHE A CA 1
ATOM 854 C C . PHE A 1 112 ? 0.091 -13.734 17.266 1 92.38 112 PHE A C 1
ATOM 856 O O . PHE A 1 112 ? 1.176 -13.562 17.828 1 92.38 112 PHE A O 1
ATOM 863 N N . ASP A 1 113 ? -0.878 -14.391 17.953 1 88.38 113 ASP A N 1
ATOM 864 C CA . ASP A 1 113 ? -0.861 -14.836 19.344 1 88.38 113 ASP A CA 1
ATOM 865 C C . ASP A 1 113 ? -0.891 -13.648 20.312 1 88.38 113 ASP A C 1
ATOM 867 O O . ASP A 1 113 ? -1.636 -13.656 21.297 1 88.38 113 ASP A O 1
ATOM 871 N N . VAL A 1 114 ? -0.015 -12.656 20.109 1 91.75 114 VAL A N 1
ATOM 872 C CA . VAL A 1 114 ? -0.013 -11.383 20.812 1 91.75 114 VAL A CA 1
ATOM 873 C C . VAL A 1 114 ? -0.297 -10.242 19.828 1 91.75 114 VAL A C 1
ATOM 875 O O . VAL A 1 114 ? 0.222 -10.242 18.719 1 91.75 114 VAL A O 1
ATOM 878 N N . LEU A 1 115 ? -1.206 -9.328 20.25 1 95.62 115 LEU A N 1
ATOM 879 C CA . LEU A 1 115 ? -1.526 -8.188 19.391 1 95.62 115 LEU A CA 1
ATOM 880 C C . LEU A 1 115 ? -0.285 -7.348 19.125 1 95.62 115 LEU A C 1
ATOM 882 O O . LEU A 1 115 ? 0.258 -6.723 20.031 1 95.62 115 LEU A O 1
ATOM 886 N N . PRO A 1 116 ? 0.121 -7.336 17.891 1 96 116 PRO A N 1
ATOM 887 C CA . PRO A 1 116 ? 1.325 -6.551 17.609 1 96 116 PRO A CA 1
ATOM 888 C C . PRO A 1 116 ? 1.127 -5.055 17.844 1 96 116 PRO A C 1
ATOM 890 O O . PRO A 1 116 ? 0.001 -4.559 17.766 1 96 116 PRO A O 1
ATOM 893 N N . LYS A 1 117 ? 2.205 -4.348 18.156 1 96.5 117 LYS A N 1
ATOM 894 C CA . LYS A 1 117 ? 2.174 -2.922 18.469 1 96.5 117 LYS A CA 1
ATOM 895 C C . LYS A 1 117 ? 1.521 -2.129 17.344 1 96.5 117 LYS A C 1
ATOM 897 O O . LYS A 1 117 ? 0.752 -1.199 17.594 1 96.5 117 LYS A O 1
ATOM 902 N N . TRP A 1 118 ? 1.801 -2.471 16.078 1 97.06 118 TRP A N 1
ATOM 903 C CA . TRP A 1 118 ? 1.282 -1.702 14.945 1 97.06 118 TRP A CA 1
ATOM 904 C C . TRP A 1 118 ? -0.231 -1.852 14.836 1 97.06 118 TRP A C 1
ATOM 906 O O . TRP A 1 118 ? -0.92 -0.934 14.383 1 97.06 118 TRP A O 1
ATOM 916 N N . ILE A 1 119 ? -0.769 -2.938 15.281 1 98 119 ILE A N 1
ATOM 917 C CA . ILE A 1 119 ? -2.217 -3.111 15.305 1 98 119 ILE A CA 1
ATOM 918 C C . ILE A 1 119 ? -2.814 -2.314 16.453 1 98 119 ILE A C 1
ATOM 920 O O . ILE A 1 119 ? -3.85 -1.661 16.297 1 98 119 ILE A O 1
ATOM 924 N N . GLN A 1 120 ? -2.15 -2.422 17.656 1 97.12 120 GLN A N 1
ATOM 925 C CA . GLN A 1 120 ? -2.617 -1.646 18.797 1 97.12 120 GLN A CA 1
ATOM 926 C C . GLN A 1 120 ? -2.697 -0.161 18.453 1 97.12 120 GLN A C 1
ATOM 928 O O . GLN A 1 120 ? -3.639 0.524 18.859 1 97.12 120 GLN A O 1
ATOM 933 N N . TYR A 1 121 ? -1.741 0.321 17.734 1 97.62 121 TYR A N 1
ATOM 934 C CA . TYR A 1 121 ? -1.736 1.732 17.359 1 97.62 121 TYR A CA 1
ATOM 935 C C . TYR A 1 121 ? -2.861 2.045 16.375 1 97.62 121 TYR A C 1
ATOM 937 O O . TYR A 1 121 ? -3.424 3.141 16.391 1 97.62 121 TYR A O 1
ATOM 945 N N . LEU A 1 122 ? -3.17 1.119 15.445 1 97.81 122 LEU A N 1
ATOM 946 C CA . LEU A 1 122 ? -4.352 1.316 14.609 1 97.81 122 LEU A CA 1
ATOM 947 C C . LEU A 1 122 ? -5.609 1.418 15.469 1 97.81 122 LEU A C 1
ATOM 949 O O . LEU A 1 122 ? -6.461 2.279 15.227 1 97.81 122 LEU A O 1
ATOM 953 N N . VAL A 1 123 ? -5.711 0.562 16.422 1 96.38 123 VAL A N 1
ATOM 954 C CA . VAL A 1 123 ? -6.859 0.551 17.312 1 96.38 123 VAL A CA 1
ATOM 955 C C . VAL A 1 123 ? -6.996 1.909 18 1 96.38 123 VAL A C 1
ATOM 957 O O . VAL A 1 123 ? -8.094 2.459 18.094 1 96.38 123 VAL A O 1
ATOM 960 N N . ASP A 1 124 ? -5.926 2.434 18.422 1 95.81 124 ASP A N 1
ATOM 961 C CA . ASP A 1 124 ? -5.93 3.613 19.281 1 95.81 124 ASP A CA 1
ATOM 962 C C . ASP A 1 124 ? -6.051 4.891 18.453 1 95.81 124 ASP A C 1
ATOM 964 O O . ASP A 1 124 ? -6.684 5.859 18.891 1 95.81 124 ASP A O 1
ATOM 968 N N . TYR A 1 125 ? -5.438 4.898 17.203 1 95.62 125 TYR A N 1
ATOM 969 C CA . TYR A 1 125 ? -5.246 6.195 16.562 1 95.62 125 TYR A CA 1
ATOM 970 C C . TYR A 1 125 ? -5.871 6.223 15.18 1 95.62 125 TYR A C 1
ATOM 972 O O . TYR A 1 125 ? -5.977 7.281 14.562 1 95.62 125 TYR A O 1
ATOM 980 N N . ALA A 1 126 ? -6.309 5.129 14.68 1 95.62 126 ALA A N 1
ATOM 981 C CA . ALA A 1 126 ? -6.934 5.062 13.359 1 95.62 126 ALA A CA 1
ATOM 982 C C . ALA A 1 126 ? -7.914 3.895 13.273 1 95.62 126 ALA A C 1
ATOM 984 O O . ALA A 1 126 ? -7.816 3.059 12.375 1 95.62 126 ALA A O 1
ATOM 985 N N . PRO A 1 127 ? -8.891 3.857 14.141 1 94.69 127 PRO A N 1
ATOM 986 C CA . PRO A 1 127 ? -9.773 2.691 14.227 1 94.69 127 PRO A CA 1
ATOM 987 C C . PRO A 1 127 ? -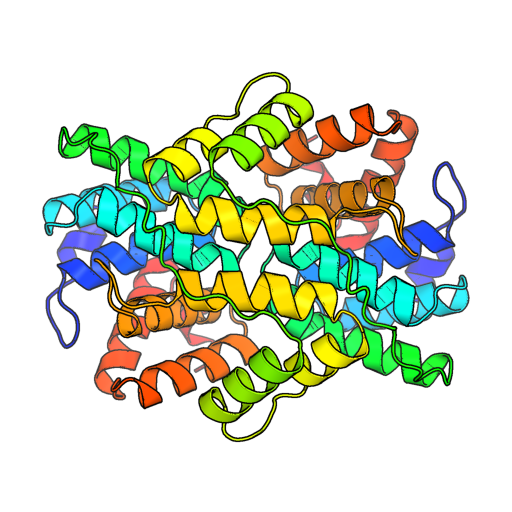10.578 2.463 12.945 1 94.69 127 PRO A C 1
ATOM 989 O O . PRO A 1 127 ? -10.859 1.317 12.586 1 94.69 127 PRO A O 1
ATOM 992 N N . ASP A 1 128 ? -10.977 3.539 12.289 1 94 128 ASP A N 1
ATOM 993 C CA . ASP A 1 128 ? -11.695 3.377 11.031 1 94 128 ASP A CA 1
ATOM 994 C C . ASP A 1 128 ? -10.805 2.732 9.969 1 94 128 ASP A C 1
ATOM 996 O O . ASP A 1 128 ? -11.273 1.911 9.172 1 94 128 ASP A O 1
ATOM 1000 N N . THR A 1 129 ? -9.531 3.127 9.945 1 97 129 THR A N 1
ATOM 1001 C CA . THR A 1 129 ? -8.57 2.512 9.039 1 97 129 THR A CA 1
ATOM 1002 C C . THR A 1 129 ? -8.367 1.038 9.383 1 97 129 THR A C 1
ATOM 1004 O O . THR A 1 129 ? -8.25 0.196 8.492 1 97 129 THR A O 1
ATOM 1007 N N . LEU A 1 130 ? -8.344 0.735 10.719 1 96.81 130 LEU A N 1
ATOM 1008 C CA . LEU A 1 130 ? -8.211 -0.651 11.156 1 96.81 130 LEU A CA 1
ATOM 1009 C C . LEU A 1 130 ? -9.281 -1.525 10.508 1 96.81 130 LEU A C 1
ATOM 1011 O O . LEU A 1 130 ? -8.977 -2.586 9.961 1 96.81 130 LEU A O 1
ATOM 1015 N N . LEU A 1 131 ? -10.461 -1.086 10.594 1 95.5 131 LEU A N 1
ATOM 1016 C CA . LEU A 1 131 ? -11.586 -1.877 10.125 1 95.5 131 LEU A CA 1
ATOM 1017 C C . LEU A 1 131 ? -11.508 -2.096 8.617 1 95.5 131 LEU A C 1
ATOM 1019 O O . LEU A 1 131 ? -11.586 -3.232 8.141 1 95.5 131 LEU A O 1
ATOM 1023 N N . LYS A 1 132 ? -11.344 -1.03 7.852 1 96.81 132 LYS A N 1
ATOM 1024 C CA . LYS A 1 132 ? -11.375 -1.126 6.395 1 96.81 132 LYS A CA 1
ATOM 1025 C C . LYS A 1 132 ? -10.133 -1.838 5.867 1 96.81 132 LYS A C 1
ATOM 1027 O O . LYS A 1 132 ? -10.211 -2.615 4.914 1 96.81 132 LYS A O 1
ATOM 1032 N N . TYR A 1 133 ? -8.969 -1.608 6.516 1 98.38 133 TYR A N 1
ATOM 1033 C CA . TYR A 1 133 ? -7.762 -2.32 6.109 1 98.38 133 TYR A CA 1
ATOM 1034 C C . TYR A 1 133 ? -7.879 -3.811 6.406 1 98.38 133 TYR A C 1
ATOM 1036 O O . TYR A 1 133 ? -7.465 -4.645 5.598 1 98.38 133 TYR A O 1
ATOM 1044 N N . SER A 1 134 ? -8.383 -4.152 7.594 1 97.56 134 SER A N 1
ATOM 1045 C CA . SER A 1 134 ? -8.508 -5.555 7.969 1 97.56 134 SER A CA 1
ATOM 1046 C C . SER A 1 134 ? -9.406 -6.309 6.992 1 97.56 134 SER A C 1
ATOM 1048 O O . SER A 1 134 ? -9.125 -7.461 6.648 1 97.56 134 SER A O 1
ATOM 1050 N N . ASN A 1 135 ? -10.445 -5.648 6.547 1 96.88 135 ASN A N 1
ATOM 1051 C CA . ASN A 1 135 ? -11.328 -6.281 5.566 1 96.88 135 ASN A CA 1
ATOM 1052 C C . ASN A 1 135 ? -10.633 -6.453 4.219 1 96.88 135 ASN A C 1
ATOM 1054 O O . ASN A 1 135 ? -10.82 -7.469 3.549 1 96.88 135 ASN A O 1
ATOM 1058 N N . LEU A 1 136 ? -9.844 -5.473 3.84 1 98.12 136 LEU A N 1
ATOM 1059 C CA . LEU A 1 136 ? -9.055 -5.625 2.621 1 98.12 136 LEU A CA 1
ATOM 1060 C C . LEU A 1 136 ? -8.039 -6.75 2.768 1 98.12 136 LEU A C 1
ATOM 1062 O O . LEU A 1 136 ? -7.879 -7.566 1.857 1 98.12 136 LEU A O 1
ATOM 1066 N N . ARG A 1 137 ? -7.387 -6.824 3.9 1 97.88 137 ARG A N 1
ATOM 1067 C CA . ARG A 1 137 ? -6.348 -7.816 4.16 1 97.88 137 ARG A CA 1
ATOM 1068 C C . ARG A 1 137 ? -6.91 -9.227 4.102 1 97.88 137 ARG A C 1
ATOM 1070 O O . ARG A 1 137 ? -6.352 -10.102 3.432 1 97.88 137 ARG A O 1
ATOM 1077 N N . THR A 1 138 ? -8.039 -9.492 4.766 1 96.56 138 THR A N 1
ATOM 1078 C CA . THR A 1 138 ? -8.602 -10.836 4.816 1 96.56 138 THR A CA 1
ATOM 1079 C C . THR A 1 138 ? -9.125 -11.258 3.447 1 96.56 138 THR A C 1
ATOM 1081 O O . THR A 1 138 ? -9.023 -12.422 3.07 1 96.56 138 THR A O 1
ATOM 1084 N N . THR A 1 139 ? -9.617 -10.266 2.699 1 95.88 139 THR A N 1
ATOM 1085 C CA . THR A 1 139 ? -10.062 -10.531 1.338 1 95.88 139 THR A CA 1
ATOM 1086 C C . THR A 1 139 ? -8.875 -10.852 0.433 1 95.88 139 THR A C 1
ATOM 1088 O O . THR A 1 139 ? -8.938 -11.781 -0.373 1 95.88 139 THR A O 1
ATOM 1091 N N . SER A 1 140 ? -7.812 -10.156 0.595 1 97.44 140 SER A N 1
ATOM 1092 C CA . SER A 1 140 ? -6.637 -10.266 -0.263 1 97.44 140 SER A CA 1
ATOM 1093 C C . SER A 1 140 ? -5.891 -11.57 -0.017 1 97.44 140 SER A C 1
ATOM 1095 O O . SER A 1 140 ? -5.324 -12.156 -0.9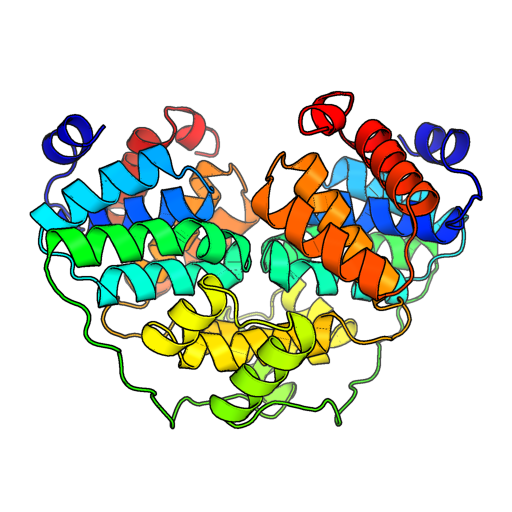44 1 97.44 140 SER A O 1
ATOM 1097 N N . LEU A 1 141 ? -5.953 -12.062 1.245 1 97.31 141 LEU A N 1
ATOM 1098 C CA . LEU A 1 141 ? -5.059 -13.156 1.605 1 97.31 141 LEU A CA 1
ATOM 1099 C C . LEU A 1 141 ? -5.82 -14.477 1.699 1 97.31 141 LEU A C 1
ATOM 1101 O O . LEU A 1 141 ? -5.246 -15.508 2.064 1 97.31 141 LEU A O 1
ATOM 1105 N N . ARG A 1 142 ? -7.098 -14.453 1.37 1 95.12 142 ARG A N 1
ATOM 1106 C CA . ARG A 1 142 ? -7.848 -15.703 1.419 1 95.12 142 ARG A CA 1
ATOM 1107 C C . ARG A 1 142 ? -7.348 -16.688 0.367 1 95.12 142 ARG A C 1
ATOM 1109 O O . ARG A 1 142 ? -6.73 -16.281 -0.622 1 95.12 142 ARG A O 1
ATOM 1116 N N . ASP A 1 143 ? -7.633 -17.984 0.57 1 96.31 143 ASP A N 1
ATOM 1117 C CA . ASP A 1 143 ? -7.383 -18.984 -0.47 1 96.31 143 ASP A CA 1
ATOM 1118 C C . ASP A 1 143 ? -8.312 -18.766 -1.665 1 96.31 143 ASP A C 1
ATOM 1120 O O . ASP A 1 143 ? -9.5 -18.484 -1.494 1 96.31 143 ASP A O 1
ATOM 1124 N N . GLY A 1 144 ? -7.77 -18.766 -2.809 1 94.75 144 GLY A N 1
ATOM 1125 C CA . GLY A 1 144 ? -8.469 -18.703 -4.082 1 94.75 144 GLY A CA 1
ATOM 1126 C C . GLY A 1 144 ? -7.77 -19.469 -5.191 1 94.75 144 GLY A C 1
ATOM 1127 O O . GLY A 1 144 ? -7.355 -20.609 -4.992 1 94.75 144 GLY A O 1
ATOM 1128 N N . LEU A 1 145 ? -7.711 -18.875 -6.41 1 95.94 145 LEU A N 1
ATOM 1129 C CA . LEU A 1 145 ? -6.906 -19.484 -7.461 1 95.94 145 LEU A CA 1
ATOM 1130 C C . LEU A 1 145 ? -5.441 -19.562 -7.051 1 95.94 145 LEU A C 1
ATOM 1132 O O . LEU A 1 145 ? -4.719 -20.469 -7.477 1 95.94 145 LEU A O 1
ATOM 1136 N N . VAL A 1 146 ? -5.051 -18.594 -6.258 1 98 146 VAL A N 1
ATOM 1137 C CA . VAL A 1 146 ? -3.73 -18.562 -5.641 1 98 146 VAL A CA 1
ATOM 1138 C C . VAL A 1 146 ? -3.848 -18.844 -4.148 1 98 146 VAL A C 1
ATOM 1140 O O . VAL A 1 146 ? -4.688 -18.266 -3.459 1 98 146 VAL A O 1
ATOM 1143 N N . SER A 1 147 ? -3.02 -19.719 -3.648 1 98.5 147 SER A N 1
ATOM 1144 C CA . SER A 1 147 ? -3.123 -20.125 -2.25 1 98.5 147 SER A CA 1
ATOM 1145 C C . SER A 1 147 ? -2.699 -19 -1.316 1 98.5 147 SER A C 1
ATOM 1147 O O . SER A 1 147 ? -1.905 -18.125 -1.696 1 98.5 147 SER A O 1
ATOM 1149 N N . ARG A 1 148 ? -3.211 -19.016 -0.073 1 98.44 148 ARG A N 1
ATOM 1150 C CA . ARG A 1 148 ? -2.789 -18.062 0.961 1 98.44 148 ARG A CA 1
ATOM 1151 C C . ARG A 1 148 ? -1.282 -18.141 1.182 1 98.44 148 ARG A C 1
ATOM 1153 O O . ARG A 1 148 ? -0.629 -17.109 1.369 1 98.44 148 ARG A O 1
ATOM 1160 N N . LEU A 1 149 ? -0.753 -19.344 1.149 1 98.81 149 LEU A N 1
ATOM 1161 C CA . LEU A 1 149 ? 0.684 -19.5 1.351 1 98.81 149 LEU A CA 1
ATOM 1162 C C . LEU A 1 149 ? 1.468 -18.766 0.266 1 98.81 149 LEU A C 1
ATOM 1164 O O . LEU A 1 149 ? 2.422 -18.047 0.564 1 98.81 149 LEU A O 1
ATOM 1168 N N . LEU A 1 150 ? 1.084 -18.891 -0.985 1 98.88 150 LEU A N 1
ATOM 1169 C CA . LEU A 1 150 ? 1.814 -18.266 -2.076 1 98.88 150 LEU A CA 1
ATOM 1170 C C . LEU A 1 150 ? 1.718 -16.734 -1.986 1 98.88 150 LEU A C 1
ATOM 1172 O O . LEU A 1 150 ? 2.682 -16.031 -2.289 1 98.88 150 LEU A O 1
ATOM 1176 N N . LYS A 1 151 ? 0.573 -16.25 -1.573 1 98.88 151 LYS A N 1
ATOM 1177 C CA . LYS A 1 151 ? 0.408 -14.805 -1.371 1 98.88 151 LYS A CA 1
ATOM 1178 C C . LYS A 1 151 ? 1.312 -14.297 -0.25 1 98.88 151 LYS A C 1
ATOM 1180 O O . LYS A 1 151 ? 1.921 -13.234 -0.368 1 98.88 151 LYS A O 1
ATOM 1185 N N . GLU A 1 152 ? 1.422 -15.102 0.834 1 98.75 152 GLU A N 1
ATOM 1186 C CA . GLU A 1 152 ? 2.336 -14.758 1.918 1 98.75 152 GLU A CA 1
ATOM 1187 C C . GLU A 1 152 ? 3.785 -14.766 1.441 1 98.75 152 GLU A C 1
ATOM 1189 O O . GLU A 1 152 ? 4.582 -13.914 1.843 1 98.75 152 GLU A O 1
ATOM 1194 N N . LEU A 1 153 ? 4.105 -15.695 0.581 1 98.94 153 LEU A N 1
ATOM 1195 C CA . LEU A 1 153 ? 5.461 -15.789 0.055 1 98.94 153 LEU A CA 1
ATOM 1196 C C . LEU A 1 153 ? 5.77 -14.617 -0.872 1 98.94 153 LEU A C 1
ATOM 1198 O O . LEU A 1 153 ? 6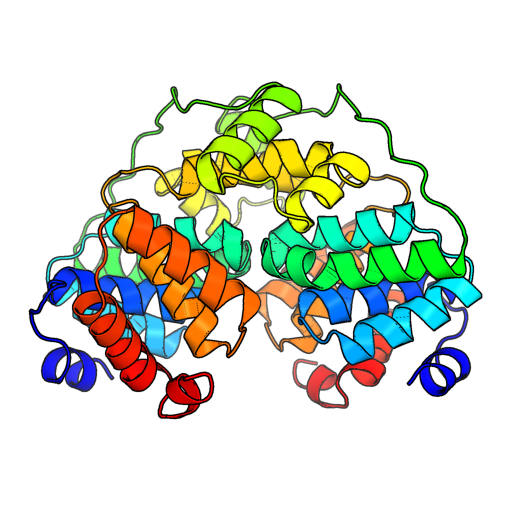.906 -14.148 -0.926 1 98.94 153 LEU A O 1
ATOM 1202 N N . LEU A 1 154 ? 4.773 -14.094 -1.605 1 98.94 154 LEU A N 1
ATOM 1203 C CA . LEU A 1 154 ? 4.973 -12.883 -2.389 1 98.94 154 LEU A CA 1
ATOM 1204 C C . LEU A 1 154 ? 5.324 -11.703 -1.485 1 98.94 154 LEU A C 1
ATOM 1206 O O . LEU A 1 154 ? 6.262 -10.953 -1.773 1 98.94 154 LEU A O 1
ATOM 1210 N N . LEU A 1 155 ? 4.535 -11.586 -0.422 1 98.88 155 LEU A N 1
ATOM 1211 C CA . LEU A 1 155 ? 4.797 -10.484 0.5 1 98.88 155 LEU A CA 1
ATOM 1212 C C . LEU A 1 155 ? 6.18 -10.617 1.129 1 98.88 155 LEU A C 1
ATOM 1214 O O . LEU A 1 155 ? 6.883 -9.617 1.306 1 98.88 155 LEU A O 1
ATOM 1218 N N . TYR A 1 156 ? 6.578 -11.836 1.438 1 98.81 156 TYR A N 1
ATOM 1219 C CA . TYR A 1 156 ? 7.918 -12.133 1.927 1 98.81 156 TYR A CA 1
ATOM 1220 C C . TYR A 1 156 ? 8.977 -11.711 0.913 1 98.81 156 TYR A C 1
ATOM 1222 O O . TYR A 1 156 ? 9.914 -10.984 1.249 1 98.81 156 TYR A O 1
ATOM 1230 N N . ALA A 1 157 ? 8.812 -12.047 -0.349 1 98.81 157 ALA A N 1
ATOM 1231 C CA . ALA A 1 157 ? 9.75 -11.742 -1.423 1 98.81 157 ALA A CA 1
ATOM 1232 C C . ALA A 1 157 ? 9.867 -10.234 -1.643 1 98.81 157 ALA A C 1
ATOM 1234 O O . ALA A 1 157 ? 10.969 -9.711 -1.826 1 98.81 157 ALA A O 1
ATOM 1235 N N . ILE A 1 158 ? 8.719 -9.562 -1.597 1 98.75 158 ILE A N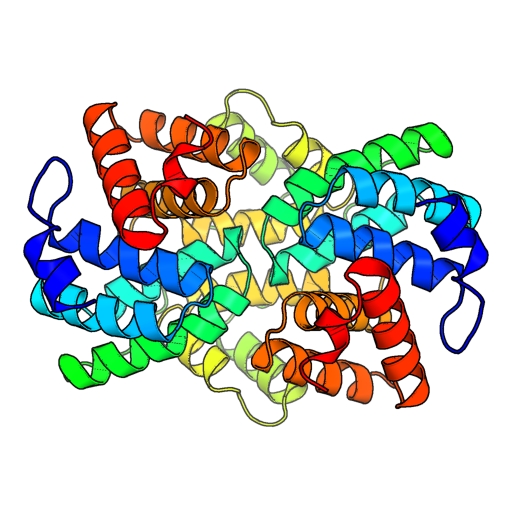 1
ATOM 1236 C CA . ILE A 1 158 ? 8.695 -8.117 -1.794 1 98.75 158 ILE A CA 1
ATOM 1237 C C . ILE A 1 158 ? 9.57 -7.438 -0.738 1 98.75 158 ILE A C 1
ATOM 1239 O O . ILE A 1 158 ? 10.383 -6.57 -1.06 1 98.75 158 ILE A O 1
ATOM 1243 N N . ASN A 1 159 ? 9.422 -7.836 0.469 1 98.38 159 ASN A N 1
ATOM 1244 C CA . ASN A 1 159 ? 10.141 -7.199 1.565 1 98.38 159 ASN A CA 1
ATOM 1245 C C . ASN A 1 159 ? 11.625 -7.559 1.546 1 98.38 159 ASN A C 1
ATOM 1247 O O . ASN A 1 159 ? 12.477 -6.742 1.916 1 98.38 159 ASN A O 1
ATOM 1251 N N . ILE A 1 160 ? 11.969 -8.766 1.12 1 98.44 160 ILE A N 1
ATOM 1252 C CA . ILE A 1 160 ? 13.367 -9.125 0.925 1 98.44 160 ILE A CA 1
ATOM 1253 C C . ILE A 1 160 ? 14 -8.203 -0.108 1 98.44 160 ILE A C 1
ATOM 1255 O O . ILE A 1 160 ? 15.07 -7.629 0.132 1 98.44 160 ILE A O 1
ATOM 1259 N N . CYS A 1 161 ? 13.344 -8.008 -1.213 1 98.12 161 CYS A N 1
ATOM 1260 C CA . CYS A 1 161 ? 13.898 -7.234 -2.316 1 98.12 161 CYS A CA 1
ATOM 1261 C C . CYS A 1 161 ? 13.984 -5.758 -1.954 1 98.12 161 CYS A C 1
ATOM 1263 O O . CYS A 1 161 ? 14.836 -5.035 -2.477 1 98.12 161 CYS A O 1
ATOM 1265 N N . ASP A 1 162 ? 13.133 -5.363 -1.006 1 96.12 162 ASP A N 1
ATOM 1266 C CA . ASP A 1 162 ? 13.156 -3.975 -0.557 1 96.12 162 ASP A CA 1
ATOM 1267 C C . ASP A 1 162 ? 14.141 -3.787 0.595 1 96.12 162 ASP A C 1
ATOM 1269 O O . ASP A 1 162 ? 14.414 -2.658 1.009 1 96.12 162 ASP A O 1
ATOM 1273 N N . GLY A 1 163 ? 14.68 -4.859 1.121 1 95.81 163 GLY A N 1
ATOM 1274 C CA . GLY A 1 163 ? 15.555 -4.766 2.275 1 95.81 163 GLY A CA 1
ATOM 1275 C C . GLY A 1 163 ? 14.867 -4.207 3.508 1 95.81 163 GLY A C 1
ATOM 1276 O O . GLY A 1 163 ? 15.43 -3.365 4.211 1 95.81 163 GLY A O 1
ATOM 1277 N N . TYR A 1 164 ? 13.688 -4.621 3.789 1 95.5 164 TYR A N 1
ATOM 1278 C CA . TYR A 1 164 ? 12.891 -4.125 4.906 1 95.5 164 TYR A CA 1
ATOM 1279 C C . TYR A 1 164 ? 12.711 -5.199 5.969 1 95.5 164 TYR A C 1
ATOM 1281 O O . TYR A 1 164 ? 11.781 -6.012 5.891 1 95.5 164 TYR A O 1
ATOM 1289 N N . PRO A 1 165 ? 13.492 -5.195 7.105 1 96.38 165 PRO A N 1
ATOM 1290 C CA . PRO A 1 165 ? 13.562 -6.309 8.062 1 96.38 165 PRO A CA 1
ATOM 1291 C C . PRO A 1 165 ? 12.242 -6.555 8.781 1 96.38 165 PRO A C 1
ATOM 1293 O O . PRO A 1 165 ? 11.883 -7.707 9.047 1 96.38 165 PRO A O 1
ATOM 1296 N N . LYS A 1 166 ? 11.469 -5.512 9.102 1 95.38 166 LYS A N 1
ATOM 1297 C CA . LYS A 1 166 ? 10.203 -5.703 9.812 1 95.38 166 LYS A CA 1
ATOM 1298 C C . LYS A 1 166 ? 9.234 -6.547 8.992 1 95.38 166 LYS A C 1
ATOM 1300 O O . LYS A 1 166 ? 8.625 -7.484 9.516 1 95.38 166 LYS A O 1
ATOM 1305 N N . GLY A 1 167 ? 9.102 -6.223 7.727 1 97.06 167 GLY A N 1
ATOM 1306 C CA . GLY A 1 167 ? 8.227 -6.973 6.844 1 97.06 167 GLY A CA 1
ATOM 1307 C C . GLY A 1 167 ? 8.703 -8.391 6.586 1 97.06 167 GLY A C 1
ATOM 1308 O O . GLY A 1 167 ? 7.895 -9.32 6.508 1 97.06 167 GLY A O 1
ATOM 1309 N N . ILE A 1 168 ? 10.07 -8.57 6.441 1 97.88 168 ILE A N 1
ATOM 1310 C CA . ILE A 1 168 ? 10.648 -9.891 6.223 1 97.88 168 ILE A CA 1
ATOM 1311 C C . ILE A 1 168 ? 10.273 -10.812 7.379 1 97.88 168 ILE A C 1
ATOM 1313 O O . ILE A 1 168 ? 9.797 -11.93 7.16 1 97.88 168 ILE A O 1
ATOM 1317 N N . GLU A 1 169 ? 10.383 -10.352 8.555 1 96.94 169 GLU A N 1
ATOM 1318 C CA . GLU A 1 169 ? 10.117 -11.172 9.742 1 96.94 169 GLU A CA 1
ATOM 1319 C C . GLU A 1 169 ? 8.633 -11.523 9.836 1 96.94 169 GLU A C 1
ATOM 1321 O O . GLU A 1 169 ? 8.281 -12.672 10.133 1 96.94 169 GLU A O 1
ATOM 1326 N N . ILE A 1 170 ? 7.773 -10.602 9.617 1 97 170 ILE A N 1
ATOM 1327 C CA . ILE A 1 170 ? 6.336 -10.828 9.711 1 97 170 ILE A CA 1
ATOM 1328 C C . ILE A 1 170 ? 5.91 -11.898 8.703 1 97 170 ILE A C 1
ATOM 1330 O O . ILE A 1 170 ? 5.254 -12.875 9.07 1 97 170 ILE A O 1
ATOM 1334 N N . HIS A 1 171 ? 6.32 -11.758 7.508 1 98 171 HIS A N 1
ATOM 1335 C CA . HIS A 1 171 ? 5.801 -12.617 6.453 1 98 171 HIS A CA 1
ATOM 1336 C C . HIS A 1 171 ? 6.512 -13.969 6.445 1 98 171 HIS A C 1
ATOM 1338 O O . HIS A 1 171 ? 5.93 -14.984 6.051 1 98 171 HIS A O 1
ATOM 1344 N N . LYS A 1 172 ? 7.785 -13.992 6.887 1 98 172 LYS A N 1
ATOM 1345 C CA . LYS A 1 172 ? 8.438 -15.273 7.137 1 98 172 LYS A CA 1
ATOM 1346 C C . LYS A 1 172 ? 7.68 -16.078 8.188 1 98 172 LYS A C 1
ATOM 1348 O O . LYS A 1 172 ? 7.379 -17.25 7.973 1 98 172 LYS A O 1
ATOM 1353 N N . THR A 1 173 ? 7.383 -15.43 9.312 1 97.31 173 THR A N 1
ATOM 1354 C CA . THR A 1 173 ? 6.668 -16.078 10.406 1 97.31 173 THR A CA 1
ATOM 1355 C C . THR A 1 173 ? 5.309 -16.594 9.938 1 97.31 173 THR A C 1
ATOM 1357 O O . THR A 1 173 ? 4.938 -17.734 10.219 1 97.31 173 THR A O 1
ATOM 1360 N N . ASN A 1 174 ? 4.582 -15.773 9.203 1 97.38 174 ASN A N 1
ATOM 1361 C CA . ASN A 1 174 ? 3.277 -16.172 8.68 1 97.38 174 ASN A CA 1
ATOM 1362 C C . ASN A 1 174 ? 3.391 -17.359 7.734 1 97.38 174 ASN A C 1
ATOM 1364 O O . ASN A 1 174 ? 2.57 -18.281 7.781 1 97.38 174 ASN A O 1
ATOM 1368 N N . ALA A 1 175 ? 4.398 -17.312 6.852 1 98.38 175 ALA A N 1
ATOM 1369 C CA . ALA A 1 175 ? 4.594 -18.406 5.902 1 98.38 175 ALA A CA 1
ATOM 1370 C C . ALA A 1 175 ? 4.879 -19.719 6.629 1 98.38 175 ALA A C 1
ATOM 1372 O O . ALA A 1 175 ? 4.355 -20.766 6.254 1 98.38 175 ALA A O 1
ATOM 1373 N N . LEU A 1 176 ? 5.68 -19.672 7.641 1 98.12 176 LEU A N 1
ATOM 1374 C CA . LEU A 1 176 ? 6 -20.844 8.43 1 98.12 176 LEU A CA 1
ATOM 1375 C C . LEU A 1 176 ? 4.75 -21.406 9.102 1 98.12 176 LEU A C 1
ATOM 1377 O O . LEU A 1 176 ? 4.547 -22.625 9.133 1 98.12 176 LEU A O 1
ATOM 1381 N N . GLN A 1 177 ? 3.959 -20.562 9.594 1 96.75 177 GLN A N 1
ATOM 1382 C CA . GLN A 1 177 ? 2.715 -20.969 10.234 1 96.75 177 GLN A CA 1
ATOM 1383 C C . GLN A 1 177 ? 1.773 -21.625 9.227 1 96.75 177 GLN A C 1
ATOM 1385 O O . GLN A 1 177 ? 0.979 -22.5 9.594 1 96.75 177 GLN A O 1
ATOM 1390 N N . LEU A 1 178 ? 1.932 -21.281 7.957 1 97.44 178 LEU A N 1
ATOM 1391 C CA . LEU A 1 178 ? 1.079 -21.812 6.898 1 97.44 178 LEU A CA 1
ATOM 1392 C C . LEU A 1 178 ? 1.674 -23.094 6.312 1 97.44 178 LEU A C 1
ATOM 1394 O O . LEU A 1 178 ? 1.133 -23.656 5.355 1 97.44 178 LEU A O 1
ATOM 1398 N N . GLY A 1 179 ? 2.844 -23.484 6.809 1 97.31 179 GLY A N 1
ATOM 1399 C CA . GLY A 1 179 ? 3.371 -24.781 6.422 1 97.31 179 GLY A CA 1
ATOM 1400 C C . GLY A 1 179 ? 4.645 -24.688 5.602 1 97.31 179 GLY A C 1
ATOM 1401 O O . GLY A 1 179 ? 5.203 -25.719 5.195 1 97.31 179 GLY A O 1
ATOM 1402 N N . ALA A 1 180 ? 5.094 -23.453 5.402 1 98.38 180 ALA A N 1
ATOM 1403 C CA . ALA A 1 180 ? 6.395 -23.328 4.75 1 98.38 180 ALA A CA 1
ATOM 1404 C C . ALA A 1 180 ? 7.504 -23.891 5.633 1 98.38 180 ALA A C 1
ATOM 1406 O O . ALA A 1 180 ? 7.359 -23.953 6.855 1 98.38 180 ALA A O 1
ATOM 1407 N N . ASP A 1 181 ? 8.57 -24.328 4.961 1 97.81 181 ASP A N 1
ATOM 1408 C CA . ASP A 1 181 ? 9.781 -24.734 5.672 1 97.81 181 ASP A CA 1
ATOM 1409 C C . ASP A 1 181 ? 11 -23.969 5.16 1 97.81 181 ASP A C 1
ATOM 1411 O O . ASP A 1 181 ? 10.875 -23.125 4.27 1 97.81 181 ASP A O 1
ATOM 1415 N N . GLN A 1 182 ? 12.125 -24.297 5.711 1 97 182 GLN A N 1
ATOM 1416 C CA . GLN A 1 182 ? 13.336 -23.547 5.391 1 97 182 GLN A CA 1
ATOM 1417 C C . GLN A 1 182 ? 13.719 -23.719 3.924 1 97 182 GLN A C 1
ATOM 1419 O O . GLN A 1 182 ? 14.219 -22.797 3.293 1 97 182 GLN A O 1
ATOM 1424 N N . SER A 1 183 ? 13.531 -24.859 3.422 1 97.38 183 SER A N 1
ATOM 1425 C CA . SER A 1 183 ? 13.859 -25.125 2.023 1 97.38 183 SER A CA 1
ATOM 1426 C C . SER A 1 183 ? 13.016 -24.266 1.088 1 97.38 183 SER A C 1
ATOM 1428 O O . SER A 1 183 ? 13.531 -23.719 0.11 1 97.38 183 SER A O 1
ATOM 1430 N N . LEU A 1 184 ? 11.727 -24.219 1.461 1 98.31 184 LEU A N 1
ATOM 1431 C CA . LEU A 1 184 ? 10.82 -23.375 0.674 1 98.31 184 LEU A CA 1
ATOM 1432 C C . LEU A 1 184 ? 11.219 -21.906 0.755 1 98.31 184 LEU A C 1
ATOM 1434 O O . LEU A 1 184 ? 11.227 -21.203 -0.258 1 98.31 184 LEU A O 1
ATOM 1438 N N . LEU A 1 185 ? 11.586 -21.422 1.896 1 98.19 185 LEU A N 1
ATOM 1439 C CA . LEU A 1 185 ? 12 -20.031 2.082 1 98.19 185 LEU A CA 1
ATOM 1440 C C . LEU A 1 185 ? 13.289 -19.75 1.318 1 98.19 185 LEU A C 1
ATOM 1442 O O . LEU A 1 185 ? 13.453 -18.656 0.767 1 98.19 185 LEU A O 1
ATOM 1446 N N . TYR A 1 186 ? 14.133 -20.688 1.257 1 96.88 186 TYR A N 1
ATOM 1447 C CA . TYR A 1 186 ? 15.375 -20.516 0.509 1 96.88 186 TYR A CA 1
ATOM 1448 C C . TYR A 1 186 ? 15.102 -20.391 -0.984 1 96.88 186 TYR A C 1
ATOM 1450 O O . TYR A 1 186 ? 15.766 -19.625 -1.684 1 96.88 186 TYR A O 1
ATOM 1458 N N . GLU A 1 187 ? 14.188 -21.188 -1.475 1 97.5 187 GLU A N 1
ATOM 1459 C CA . GLU A 1 187 ? 13.812 -21.078 -2.883 1 97.5 187 GLU A CA 1
ATOM 1460 C C . GLU A 1 187 ? 13.289 -19.688 -3.211 1 97.5 187 GLU A C 1
ATOM 1462 O O . GLU A 1 187 ? 13.578 -19.141 -4.281 1 97.5 187 GLU A O 1
ATOM 1467 N N . VAL A 1 188 ? 12.523 -19.109 -2.289 1 98.56 188 VAL A N 1
ATOM 1468 C CA . VAL A 1 188 ? 12.016 -17.75 -2.498 1 98.56 188 VAL A CA 1
ATOM 1469 C C . VAL A 1 188 ? 13.172 -16.75 -2.5 1 98.56 188 VAL A C 1
ATOM 1471 O O . VAL A 1 188 ? 13.203 -15.836 -3.318 1 98.56 188 VAL A O 1
ATOM 1474 N N . LYS A 1 189 ? 14.102 -16.953 -1.646 1 98.12 189 LYS A N 1
ATOM 1475 C CA . LYS A 1 189 ? 15.266 -16.078 -1.609 1 98.12 189 LYS A CA 1
ATOM 1476 C C . LYS A 1 189 ? 16.062 -16.172 -2.902 1 98.12 189 LYS A C 1
ATOM 1478 O O . LYS A 1 189 ? 16.578 -15.172 -3.396 1 98.12 189 LYS A O 1
ATOM 1483 N N . ASP A 1 190 ? 16.188 -17.359 -3.404 1 97.25 190 ASP A N 1
ATOM 1484 C CA . ASP A 1 190 ? 16.859 -17.547 -4.688 1 97.25 190 ASP A CA 1
ATOM 1485 C C . ASP A 1 190 ? 16.141 -16.766 -5.793 1 97.25 190 ASP A C 1
ATOM 1487 O O . ASP A 1 190 ? 16.797 -16.172 -6.656 1 97.25 190 ASP A O 1
ATOM 1491 N N . LEU A 1 191 ? 14.875 -16.797 -5.754 1 97.75 191 LEU A N 1
ATOM 1492 C CA . LEU A 1 191 ? 14.094 -16.031 -6.723 1 97.75 191 LEU A CA 1
ATOM 1493 C C . LEU A 1 191 ? 14.367 -14.539 -6.59 1 97.75 191 LEU A C 1
ATOM 1495 O O . LEU A 1 191 ? 14.422 -13.82 -7.59 1 97.75 191 LEU A O 1
ATOM 1499 N N . CYS A 1 192 ? 14.469 -14.055 -5.34 1 98.44 192 CYS A N 1
ATOM 1500 C CA . CYS A 1 192 ? 14.75 -12.641 -5.094 1 98.44 192 CYS A CA 1
ATOM 1501 C C . CYS A 1 192 ? 16.109 -12.25 -5.645 1 98.44 192 CYS A C 1
ATOM 1503 O O . CYS A 1 192 ? 16.281 -11.148 -6.18 1 98.44 192 CYS A O 1
ATOM 1505 N N . VAL A 1 193 ? 17.078 -13.156 -5.508 1 97.5 193 VAL A N 1
ATOM 1506 C CA . VAL A 1 193 ? 18.406 -12.906 -6.074 1 97.5 193 VAL A CA 1
ATOM 1507 C C . VAL A 1 193 ? 18.312 -12.805 -7.594 1 97.5 193 VAL A C 1
ATOM 1509 O O . VAL A 1 193 ? 18.938 -11.938 -8.203 1 97.5 193 VAL A O 1
ATOM 1512 N N . LEU A 1 194 ? 17.562 -13.703 -8.156 1 96 194 LEU A N 1
ATOM 1513 C CA . LEU A 1 194 ? 17.344 -13.656 -9.594 1 96 194 LEU A CA 1
ATOM 1514 C C . LEU A 1 194 ? 16.719 -12.328 -10.008 1 96 194 LEU A C 1
ATOM 1516 O O . LEU A 1 194 ? 17.047 -11.781 -11.055 1 96 194 LEU A O 1
ATOM 1520 N N . ALA A 1 195 ? 15.844 -11.773 -9.18 1 96.62 195 ALA A N 1
ATOM 1521 C CA . ALA A 1 195 ? 15.055 -10.586 -9.516 1 96.62 195 ALA A CA 1
ATOM 1522 C C . ALA A 1 195 ? 15.875 -9.312 -9.344 1 96.62 195 ALA A C 1
ATOM 1524 O O . ALA A 1 195 ? 15.797 -8.406 -10.164 1 96.62 195 ALA A O 1
ATOM 1525 N N . VAL A 1 196 ? 16.656 -9.234 -8.203 1 96.56 196 VAL A N 1
ATOM 1526 C CA . VAL A 1 196 ? 17.234 -7.93 -7.895 1 96.56 196 VAL A CA 1
ATOM 1527 C C . VAL A 1 196 ? 18.734 -8.078 -7.641 1 96.56 196 VAL A C 1
ATOM 1529 O O . VAL A 1 196 ? 19.406 -7.105 -7.297 1 96.56 196 VAL A O 1
ATOM 1532 N N . GLY A 1 197 ? 19.266 -9.219 -7.773 1 95.94 197 GLY A N 1
ATOM 1533 C CA . GLY A 1 197 ? 20.688 -9.445 -7.562 1 95.94 197 GLY A CA 1
ATOM 1534 C C . GLY A 1 197 ? 21.047 -9.68 -6.105 1 95.94 197 GLY A C 1
ATOM 1535 O O . GLY A 1 197 ? 20.188 -10.031 -5.297 1 95.94 197 GLY A O 1
ATOM 1536 N N . LEU A 1 198 ? 22.266 -9.531 -5.801 1 93.5 198 LEU A N 1
ATOM 1537 C CA . LEU A 1 198 ? 22.828 -9.953 -4.516 1 93.5 198 LEU A CA 1
ATOM 1538 C C . LEU A 1 198 ? 22.359 -9.023 -3.396 1 93.5 198 LEU A C 1
ATOM 1540 O O . LEU A 1 198 ? 22.5 -9.344 -2.215 1 93.5 198 LEU A O 1
ATOM 1544 N N . LYS A 1 199 ? 21.766 -7.945 -3.797 1 89.94 199 LYS A N 1
ATOM 1545 C CA . LYS A 1 199 ? 21.234 -7.059 -2.764 1 89.94 199 LYS A CA 1
ATOM 1546 C C . LYS A 1 199 ? 20.141 -7.75 -1.956 1 89.94 199 LYS A C 1
ATOM 1548 O O . LYS A 1 199 ? 19.906 -7.402 -0.798 1 89.94 199 LYS A O 1
ATOM 1553 N N . ALA A 1 200 ? 19.516 -8.695 -2.535 1 92.5 200 ALA A N 1
ATOM 1554 C CA . ALA A 1 200 ? 18.469 -9.453 -1.854 1 92.5 200 ALA A CA 1
ATOM 1555 C C . ALA A 1 200 ? 19.047 -10.227 -0.669 1 92.5 200 ALA A C 1
ATOM 1557 O O . ALA A 1 200 ? 18.297 -10.672 0.206 1 92.5 200 ALA A O 1
ATOM 1558 N N . THR A 1 201 ? 20.328 -10.391 -0.632 1 87.12 201 THR A N 1
ATOM 1559 C CA . THR A 1 201 ? 20.953 -11.203 0.406 1 87.12 201 THR A CA 1
ATOM 1560 C C . THR A 1 201 ? 21.469 -10.32 1.54 1 87.12 201 THR A C 1
ATOM 1562 O O . THR A 1 201 ? 22.031 -10.82 2.516 1 87.12 201 THR A O 1
ATOM 1565 N N . ALA A 1 202 ? 21.297 -9.023 1.516 1 79 202 ALA A N 1
ATOM 1566 C CA . ALA A 1 202 ? 21.906 -8.078 2.453 1 79 202 ALA A CA 1
ATOM 1567 C C . ALA A 1 202 ? 21.344 -8.273 3.861 1 79 202 ALA A C 1
ATOM 1569 O O . ALA A 1 202 ? 22.016 -7.945 4.848 1 79 202 ALA A O 1
ATOM 1570 N N . LEU A 1 203 ? 20.172 -8.797 3.947 1 71.88 203 LEU A N 1
ATOM 1571 C CA . LEU A 1 203 ? 19.594 -8.922 5.277 1 71.88 203 LEU A CA 1
ATOM 1572 C C . LEU A 1 203 ? 19.609 -10.375 5.742 1 71.88 203 LEU A C 1
ATOM 1574 O O . LEU A 1 203 ? 18.969 -10.719 6.746 1 71.88 203 LEU A O 1
ATOM 1578 N N . ASP A 1 204 ? 20.359 -11.172 5.082 1 63.84 204 ASP A N 1
ATOM 1579 C CA . ASP A 1 204 ? 20.547 -12.531 5.59 1 63.84 204 ASP A CA 1
ATOM 1580 C C . ASP A 1 204 ? 21.625 -12.562 6.684 1 63.84 204 ASP A C 1
ATOM 1582 O O . ASP A 1 204 ? 22.578 -11.789 6.641 1 63.84 204 ASP A O 1
ATOM 1586 N N . MET B 1 1 ? 18.906 17.562 10.305 1 85.81 1 MET B N 1
ATOM 1587 C CA . MET B 1 1 ? 17.688 17.516 9.508 1 85.81 1 MET B CA 1
ATOM 1588 C C . MET B 1 1 ? 16.594 18.391 10.133 1 85.81 1 MET B C 1
ATOM 1590 O O . MET B 1 1 ? 16.062 19.297 9.477 1 85.81 1 MET B O 1
ATOM 1594 N N . LYS B 1 2 ? 16.438 18.312 11.453 1 89.81 2 LYS B N 1
ATOM 1595 C CA . LYS B 1 2 ? 15.43 19.141 12.109 1 89.81 2 LYS B CA 1
ATOM 1596 C C . LYS B 1 2 ? 15.727 20.625 11.914 1 89.81 2 LYS B C 1
ATOM 1598 O O . LYS B 1 2 ? 14.852 21.391 11.492 1 89.81 2 LYS B O 1
ATOM 1603 N N . GLU B 1 3 ? 16.891 20.953 12.195 1 92.06 3 GLU B N 1
ATOM 1604 C CA . GLU B 1 3 ? 17.281 22.359 12.055 1 92.06 3 GLU B CA 1
ATOM 1605 C C . GLU B 1 3 ? 17.125 22.828 10.609 1 92.06 3 GLU B C 1
ATOM 1607 O O . GLU B 1 3 ? 16.719 23.969 10.359 1 92.06 3 GLU B O 1
ATOM 1612 N N . THR B 1 4 ? 17.453 21.906 9.703 1 92.75 4 THR B N 1
ATOM 1613 C CA . THR B 1 4 ? 17.312 22.203 8.281 1 92.75 4 THR B CA 1
ATOM 1614 C C . THR B 1 4 ? 15.852 22.406 7.918 1 92.75 4 THR B C 1
ATOM 1616 O O . THR B 1 4 ? 15.508 23.359 7.199 1 92.75 4 THR B O 1
ATOM 1619 N N . ILE B 1 5 ? 14.961 21.562 8.43 1 95.5 5 ILE B N 1
ATOM 1620 C CA . ILE B 1 5 ? 13.531 21.672 8.164 1 95.5 5 ILE B CA 1
ATOM 1621 C C . ILE B 1 5 ? 13.008 23 8.711 1 95.5 5 ILE B C 1
ATOM 1623 O O . ILE B 1 5 ? 12.32 23.734 8.008 1 95.5 5 ILE B O 1
ATOM 1627 N N . LEU B 1 6 ? 13.383 23.328 9.906 1 94.94 6 LEU B N 1
ATOM 1628 C CA . LEU B 1 6 ? 12.875 24.547 10.539 1 94.94 6 LEU B CA 1
ATOM 1629 C C . LEU B 1 6 ? 13.391 25.781 9.828 1 94.94 6 LEU B C 1
ATOM 1631 O O . LEU B 1 6 ? 12.695 26.797 9.766 1 94.94 6 LEU B O 1
ATOM 1635 N N . LYS B 1 7 ? 14.531 25.656 9.234 1 94.44 7 LYS B N 1
ATOM 1636 C CA . LYS B 1 7 ? 15.133 26.797 8.539 1 94.44 7 LYS B CA 1
ATOM 1637 C C . LYS B 1 7 ? 14.469 27.016 7.184 1 94.44 7 LYS B C 1
ATOM 1639 O O . LYS B 1 7 ? 14.219 28.156 6.793 1 94.44 7 LYS B O 1
ATOM 1644 N N . PHE B 1 8 ? 14.086 25.875 6.496 1 94.06 8 PHE B N 1
ATOM 1645 C CA . PHE B 1 8 ? 13.727 26.016 5.086 1 94.06 8 PHE B CA 1
ATOM 1646 C C . PHE B 1 8 ? 12.219 25.953 4.91 1 94.06 8 PHE B C 1
ATOM 1648 O O . PHE B 1 8 ? 11.688 26.391 3.887 1 94.06 8 PHE B O 1
ATOM 1655 N N . VAL B 1 9 ? 11.578 25.469 5.918 1 95.62 9 VAL B N 1
ATOM 1656 C CA . VAL B 1 9 ? 10.133 25.328 5.805 1 95.62 9 VAL B CA 1
ATOM 1657 C C . VAL B 1 9 ? 9.445 26.531 6.445 1 95.62 9 VAL B C 1
ATOM 1659 O O . VAL B 1 9 ? 9.484 26.703 7.664 1 95.62 9 VAL B O 1
ATOM 1662 N N . GLN B 1 10 ? 8.852 27.359 5.566 1 95.44 10 GLN B N 1
ATOM 1663 C CA . GLN B 1 10 ? 8.18 28.594 5.992 1 95.44 10 GLN B CA 1
ATOM 1664 C C . GLN B 1 10 ? 6.75 28.641 5.461 1 95.44 10 GLN B C 1
ATOM 1666 O O . GLN B 1 10 ? 6.387 27.891 4.559 1 95.44 10 GLN B O 1
ATOM 1671 N N . ASP B 1 11 ? 5.977 29.562 5.988 1 97.31 11 ASP B N 1
ATOM 1672 C CA . ASP B 1 11 ? 4.598 29.734 5.543 1 97.31 11 ASP B CA 1
ATOM 1673 C C . ASP B 1 11 ? 4.543 30.188 4.086 1 97.31 11 ASP B C 1
ATOM 1675 O O . ASP B 1 11 ? 5.383 30.984 3.648 1 97.31 11 ASP B O 1
ATOM 1679 N N . GLY B 1 12 ? 3.707 29.625 3.322 1 96.06 12 GLY B N 1
ATOM 1680 C CA . GLY B 1 12 ? 3.326 30 1.969 1 96.06 12 GLY B CA 1
ATOM 1681 C C . GLY B 1 12 ? 1.869 29.719 1.659 1 96.06 12 GLY B C 1
ATOM 1682 O O . GLY B 1 12 ? 0.979 30.094 2.422 1 96.06 12 GLY B O 1
ATOM 1683 N N . ARG B 1 13 ? 1.623 29.203 0.585 1 96.88 13 ARG B N 1
ATOM 1684 C CA . ARG B 1 13 ? 0.268 28.734 0.321 1 96.88 13 ARG B CA 1
ATOM 1685 C C . ARG B 1 13 ? -0.151 27.672 1.342 1 96.88 13 ARG B C 1
ATOM 1687 O O . ARG B 1 13 ? -1.322 27.609 1.718 1 96.88 13 ARG B O 1
ATOM 1694 N N . LEU B 1 14 ? 0.865 26.859 1.674 1 97.81 14 LEU B N 1
ATOM 1695 C CA . LEU B 1 14 ? 0.729 25.969 2.822 1 97.81 14 LEU B CA 1
ATOM 1696 C C . LEU B 1 14 ? 1.413 26.562 4.051 1 97.81 14 LEU B C 1
ATOM 1698 O O . LEU B 1 14 ? 2.434 27.25 3.93 1 97.81 14 LEU B O 1
ATOM 1702 N N . THR B 1 15 ? 0.829 26.312 5.164 1 98.44 15 THR B N 1
ATOM 1703 C CA . THR B 1 15 ? 1.486 26.75 6.395 1 98.44 15 THR B CA 1
ATOM 1704 C C . THR B 1 15 ? 2.711 25.891 6.684 1 98.44 15 THR B C 1
ATOM 1706 O O . THR B 1 15 ? 2.816 24.766 6.188 1 98.44 15 THR B O 1
ATOM 1709 N N . ALA B 1 16 ? 3.631 26.438 7.48 1 98.5 16 ALA B N 1
ATOM 1710 C CA . ALA B 1 16 ? 4.773 25.656 7.938 1 98.5 16 ALA B CA 1
ATOM 1711 C C . ALA B 1 16 ? 4.312 24.406 8.695 1 98.5 16 ALA B C 1
ATOM 1713 O O . ALA B 1 16 ? 4.949 23.359 8.609 1 98.5 16 ALA B O 1
ATOM 1714 N N . LYS B 1 17 ? 3.205 24.562 9.43 1 98.69 17 LYS B N 1
ATOM 1715 C CA . LYS B 1 17 ? 2.615 23.438 10.148 1 98.69 17 LYS B CA 1
ATOM 1716 C C . LYS B 1 17 ? 2.236 22.312 9.188 1 98.69 17 LYS B C 1
ATOM 1718 O O . LYS B 1 17 ? 2.604 21.156 9.398 1 98.69 17 LYS B O 1
ATOM 1723 N N . GLU B 1 18 ? 1.605 22.641 8.109 1 98.81 18 GLU B N 1
ATOM 1724 C CA . GLU B 1 18 ? 1.168 21.656 7.117 1 98.81 18 GLU B CA 1
ATOM 1725 C C . GLU B 1 18 ? 2.357 21.047 6.391 1 98.81 18 GLU B C 1
ATOM 1727 O O . GLU B 1 18 ? 2.373 19.828 6.137 1 98.81 18 GLU B O 1
ATOM 1732 N N . LYS B 1 19 ? 3.316 21.891 6.09 1 98.81 19 LYS B N 1
ATOM 1733 C CA . LYS B 1 19 ? 4.492 21.406 5.367 1 98.81 19 LYS B CA 1
ATOM 1734 C C . LYS B 1 19 ? 5.281 20.406 6.199 1 98.81 19 LYS B C 1
ATOM 1736 O O . LYS B 1 19 ? 5.754 19.391 5.68 1 98.81 19 LYS B O 1
ATOM 1741 N N . CYS B 1 20 ? 5.434 20.656 7.484 1 98.81 20 CYS B N 1
ATOM 1742 C CA . CYS B 1 20 ? 6.145 19.734 8.367 1 98.81 20 CYS B CA 1
ATOM 1743 C C . CYS B 1 20 ? 5.387 18.422 8.508 1 98.81 20 CYS B C 1
ATOM 1745 O O . CYS B 1 20 ? 5.992 17.344 8.555 1 98.81 20 CYS B O 1
ATOM 1747 N N . LEU B 1 21 ? 4.086 18.516 8.539 1 98.88 21 LEU B N 1
ATOM 1748 C CA . LEU B 1 21 ? 3.262 17.312 8.609 1 98.88 21 LEU B CA 1
ATOM 1749 C C . LEU B 1 21 ? 3.42 16.484 7.344 1 98.88 21 LEU B C 1
ATOM 1751 O O . LEU B 1 21 ? 3.516 15.25 7.418 1 98.88 21 LEU B O 1
ATOM 1755 N N . LEU B 1 22 ? 3.502 17.109 6.195 1 98.94 22 LEU B N 1
ATOM 1756 C CA . LEU B 1 22 ? 3.689 16.406 4.93 1 98.94 22 LEU B CA 1
ATOM 1757 C C . LEU B 1 22 ? 5.012 15.648 4.918 1 98.94 22 LEU B C 1
ATOM 1759 O O . LEU B 1 22 ? 5.082 14.523 4.414 1 98.94 22 LEU B O 1
ATOM 1763 N N . LEU B 1 23 ? 6.012 16.25 5.492 1 98.88 23 LEU B N 1
ATOM 1764 C CA . LEU B 1 23 ? 7.32 15.609 5.52 1 98.88 23 LEU B CA 1
ATOM 1765 C C . LEU B 1 23 ? 7.289 14.352 6.383 1 98.88 23 LEU B C 1
ATOM 1767 O O . LEU B 1 23 ? 7.922 13.344 6.051 1 98.88 23 LEU B O 1
ATOM 1771 N N . VAL B 1 24 ? 6.543 14.383 7.527 1 98.94 24 VAL B N 1
ATOM 1772 C CA . VAL B 1 24 ? 6.398 13.195 8.367 1 98.94 24 VAL B CA 1
ATOM 1773 C C . VAL B 1 24 ? 5.773 12.062 7.562 1 98.94 24 VAL B C 1
ATOM 1775 O O . VAL B 1 24 ? 6.305 10.945 7.535 1 98.94 24 VAL B O 1
ATOM 1778 N N . GLY B 1 25 ? 4.648 12.383 6.895 1 98.94 25 GLY B N 1
ATOM 1779 C CA . GLY B 1 25 ? 3.969 11.367 6.102 1 98.94 25 GLY B CA 1
ATOM 1780 C C . GLY B 1 25 ? 4.816 10.836 4.961 1 98.94 25 GLY B C 1
ATOM 1781 O O . GLY B 1 25 ? 4.801 9.641 4.672 1 98.94 25 GLY B O 1
ATOM 1782 N N . LEU B 1 26 ? 5.57 11.758 4.312 1 98.88 26 LEU B N 1
ATOM 1783 C CA . LEU B 1 26 ? 6.418 11.383 3.188 1 98.88 26 LEU B CA 1
ATOM 1784 C C . LEU B 1 26 ? 7.5 10.398 3.629 1 98.88 26 LEU B C 1
ATOM 1786 O O . LEU B 1 26 ? 7.695 9.359 2.994 1 98.88 26 LEU B O 1
ATOM 1790 N N . PHE B 1 27 ? 8.203 10.688 4.738 1 98.75 27 PHE B N 1
ATOM 1791 C CA . PHE B 1 27 ? 9.289 9.836 5.207 1 98.75 27 PHE B CA 1
ATOM 1792 C C . PHE B 1 27 ? 8.742 8.523 5.766 1 98.75 27 PHE B C 1
ATOM 1794 O O . PHE B 1 27 ? 9.391 7.477 5.648 1 98.75 27 PHE B O 1
ATOM 1801 N N . ALA B 1 28 ? 7.516 8.555 6.348 1 98.75 28 ALA B N 1
ATOM 1802 C CA . ALA B 1 28 ? 6.875 7.309 6.766 1 98.75 28 ALA B CA 1
ATOM 1803 C C . ALA B 1 28 ? 6.59 6.41 5.566 1 98.75 28 ALA B C 1
ATOM 1805 O O . ALA B 1 28 ? 6.883 5.215 5.598 1 98.75 28 ALA B O 1
ATOM 1806 N N . ALA B 1 29 ? 6.031 7.023 4.512 1 98.56 29 ALA B N 1
ATOM 1807 C CA . ALA B 1 29 ? 5.688 6.273 3.309 1 98.56 29 ALA B CA 1
ATOM 1808 C C . ALA B 1 29 ? 6.93 5.668 2.664 1 98.56 29 ALA B C 1
ATOM 1810 O O . ALA B 1 29 ? 6.871 4.582 2.086 1 98.56 29 ALA B O 1
ATOM 1811 N N . ARG B 1 30 ? 8.055 6.316 2.82 1 97.5 30 ARG B N 1
ATOM 1812 C CA . ARG B 1 30 ? 9.305 5.875 2.217 1 97.5 30 ARG B CA 1
ATOM 1813 C C . ARG B 1 30 ? 10.109 5.016 3.188 1 97.5 30 ARG B C 1
ATOM 1815 O O . ARG B 1 30 ? 11.203 4.551 2.855 1 97.5 30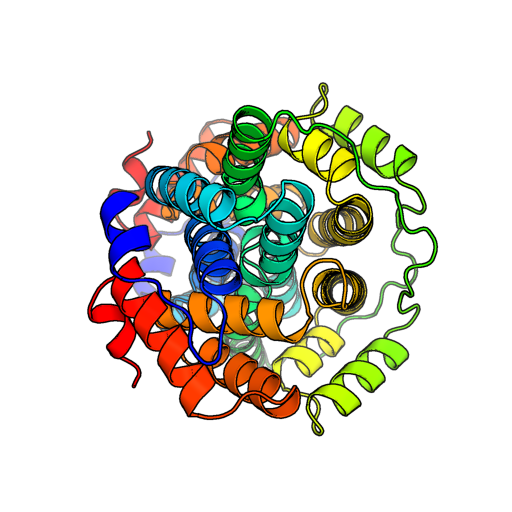 ARG B O 1
ATOM 1822 N N . ARG B 1 31 ? 9.578 4.828 4.418 1 97.56 31 ARG B N 1
ATOM 1823 C CA . ARG B 1 31 ? 10.203 4.016 5.457 1 97.56 31 ARG B CA 1
ATOM 1824 C C . ARG B 1 31 ? 11.594 4.531 5.801 1 97.56 31 ARG B C 1
ATOM 1826 O O . ARG B 1 31 ? 12.516 3.744 6.035 1 97.56 31 ARG B O 1
ATOM 1833 N N . GLU B 1 32 ? 11.758 5.812 5.648 1 97.69 32 GLU B N 1
ATOM 1834 C CA . GLU B 1 32 ? 12.953 6.516 6.109 1 97.69 32 GLU B CA 1
ATOM 1835 C C . GLU B 1 32 ? 12.789 7 7.547 1 97.69 32 GLU B C 1
ATOM 1837 O O . GLU B 1 32 ? 12.594 8.195 7.789 1 97.69 32 GLU B O 1
ATOM 1842 N N . GLU B 1 33 ? 13.031 6.125 8.5 1 97.69 33 GLU B N 1
ATOM 1843 C CA . GLU B 1 33 ? 12.578 6.293 9.875 1 97.69 33 GLU B CA 1
ATOM 1844 C C . GLU B 1 33 ? 13.391 7.363 10.602 1 97.69 33 GLU B C 1
ATOM 1846 O O . GLU B 1 33 ? 12.852 8.125 11.398 1 97.69 33 GLU B O 1
ATOM 1851 N N . GLN B 1 34 ? 14.672 7.457 10.305 1 97.88 34 GLN B N 1
ATOM 1852 C CA . GLN B 1 34 ? 15.477 8.477 10.961 1 97.88 34 GLN B CA 1
ATOM 1853 C C . GLN B 1 34 ? 15.039 9.883 10.539 1 97.88 34 GLN B C 1
ATOM 1855 O O . GLN B 1 34 ? 14.867 10.766 11.383 1 97.88 34 GLN B O 1
ATOM 1860 N N . GLU B 1 35 ? 14.898 10.055 9.242 1 98.19 35 GLU B N 1
ATOM 1861 C CA . GLU B 1 35 ? 14.406 11.336 8.727 1 98.19 35 GLU B CA 1
ATOM 1862 C C . GLU B 1 35 ? 13 11.633 9.234 1 98.19 35 GLU B C 1
ATOM 1864 O O . GLU B 1 35 ? 12.688 12.773 9.57 1 98.19 35 GLU B O 1
ATOM 1869 N N . MET B 1 36 ? 12.219 10.578 9.352 1 98.69 36 MET B N 1
ATOM 1870 C CA . MET B 1 36 ? 10.844 10.703 9.836 1 98.69 36 MET B CA 1
ATOM 1871 C C . MET B 1 36 ? 10.82 11.266 11.258 1 98.69 36 MET B C 1
ATOM 1873 O O . MET B 1 36 ? 10.062 12.188 11.547 1 98.69 36 MET B O 1
ATOM 1877 N N . LEU B 1 37 ? 11.641 10.75 12.086 1 98.69 37 LEU B N 1
ATOM 1878 C CA . LEU B 1 37 ? 11.656 11.172 13.477 1 98.69 37 LEU B CA 1
ATOM 1879 C C . LEU B 1 37 ? 12.102 12.625 13.602 1 98.69 37 LEU B C 1
ATOM 1881 O O . LEU B 1 37 ? 11.594 13.367 14.445 1 98.69 37 LEU B O 1
ATOM 1885 N N . GLN B 1 38 ? 13.016 13.055 12.734 1 98.56 38 GLN B N 1
ATOM 1886 C CA . GLN B 1 38 ? 13.43 14.453 12.719 1 98.56 38 GLN B CA 1
ATOM 1887 C C . GLN B 1 38 ? 12.289 15.352 12.242 1 98.56 38 GLN B C 1
ATOM 1889 O O . GLN B 1 38 ? 12.117 16.469 12.75 1 98.56 38 GLN B O 1
ATOM 1894 N N . ALA B 1 39 ? 11.57 14.875 11.281 1 98.75 39 ALA B N 1
ATOM 1895 C CA . ALA B 1 39 ? 10.414 15.617 10.797 1 98.75 39 ALA B CA 1
ATOM 1896 C C . ALA B 1 39 ? 9.344 15.742 11.875 1 98.75 39 ALA B C 1
ATOM 1898 O O . ALA B 1 39 ? 8.641 16.75 11.953 1 98.75 39 ALA B O 1
ATOM 1899 N N . VAL B 1 40 ? 9.227 14.734 12.719 1 98.88 40 VAL B N 1
ATOM 1900 C CA . VAL B 1 40 ? 8.266 14.773 13.805 1 98.88 40 VAL B CA 1
ATOM 1901 C C . VAL B 1 40 ? 8.625 15.891 14.781 1 98.88 40 VAL B C 1
ATOM 1903 O O . VAL B 1 40 ? 7.75 16.625 15.25 1 98.88 40 VAL B O 1
ATOM 1906 N N . ASP B 1 41 ? 9.914 16.031 15.039 1 98.81 41 ASP B N 1
ATOM 1907 C CA . ASP B 1 41 ? 10.359 17.109 15.898 1 98.81 41 ASP B CA 1
ATOM 1908 C C . ASP B 1 41 ? 9.891 18.469 15.367 1 98.81 41 ASP B C 1
ATOM 1910 O O . ASP B 1 41 ? 9.305 19.266 16.109 1 98.81 41 ASP B O 1
ATOM 1914 N N . ALA B 1 42 ? 10.148 18.672 14.133 1 98.69 42 ALA B N 1
ATOM 1915 C CA . ALA B 1 42 ? 9.781 19.922 13.492 1 98.69 42 ALA B CA 1
ATOM 1916 C C . ALA B 1 42 ? 8.266 20.109 13.469 1 98.69 42 ALA B C 1
ATOM 1918 O O . ALA B 1 42 ? 7.758 21.219 13.695 1 98.69 42 ALA B O 1
ATOM 1919 N N . ALA B 1 43 ? 7.539 19.016 13.195 1 98.75 43 ALA B N 1
ATOM 1920 C CA . ALA B 1 43 ? 6.086 19.078 13.109 1 98.75 43 ALA B CA 1
ATOM 1921 C C . ALA B 1 43 ? 5.469 19.453 14.453 1 98.75 43 ALA B C 1
ATOM 1923 O O . ALA B 1 43 ? 4.555 20.281 14.508 1 98.75 43 ALA B O 1
ATOM 1924 N N . VAL B 1 44 ? 5.984 18.859 15.461 1 98.62 44 VAL B N 1
ATOM 1925 C CA . VAL B 1 44 ? 5.465 19.156 16.797 1 98.62 44 VAL B CA 1
ATOM 1926 C C . VAL B 1 44 ? 5.797 20.594 17.172 1 98.62 44 VAL B C 1
ATOM 1928 O O . VAL B 1 44 ? 4.953 21.312 17.719 1 98.62 44 VAL B O 1
ATOM 1931 N N . ILE B 1 45 ? 6.996 21.047 16.875 1 98.44 45 ILE B N 1
ATOM 1932 C CA . ILE B 1 45 ? 7.406 22.406 17.141 1 98.44 45 ILE B CA 1
ATOM 1933 C C . ILE B 1 45 ? 6.48 23.375 16.406 1 98.44 45 ILE B C 1
ATOM 1935 O O . ILE B 1 45 ? 6.137 24.438 16.938 1 98.44 45 ILE B O 1
ATOM 1939 N N . LYS B 1 46 ? 6.012 23.031 15.234 1 98.31 46 LYS B N 1
ATOM 1940 C CA . LYS B 1 46 ? 5.168 23.906 14.422 1 98.31 46 LYS B CA 1
ATOM 1941 C C . LYS B 1 46 ? 3.695 23.734 14.781 1 98.31 46 LYS B C 1
ATOM 1943 O O . LYS B 1 46 ? 2.826 24.359 14.156 1 98.31 46 LYS B O 1
ATOM 1948 N N . GLY B 1 47 ? 3.359 22.828 15.734 1 97.75 47 GLY B N 1
ATOM 1949 C CA . GLY B 1 47 ? 2.027 22.828 16.312 1 97.75 47 GLY B CA 1
ATOM 1950 C C . GLY B 1 47 ? 1.197 21.625 15.914 1 97.75 47 GLY B C 1
ATOM 1951 O O . GLY B 1 47 ? -0.005 21.578 16.188 1 97.75 47 GLY B O 1
ATOM 1952 N N . ASN B 1 48 ? 1.785 20.625 15.266 1 98.12 48 ASN B N 1
ATOM 1953 C CA . ASN B 1 48 ? 1.048 19.406 14.953 1 98.12 48 ASN B CA 1
ATOM 1954 C C . ASN B 1 48 ? 0.92 18.5 16.172 1 98.12 48 ASN B C 1
ATOM 1956 O O . ASN B 1 48 ? 1.86 18.375 16.953 1 98.12 48 ASN B O 1
ATOM 1960 N N . GLY B 1 49 ? -0.302 17.906 16.297 1 97.38 49 GLY B N 1
ATOM 1961 C CA . GLY B 1 49 ? -0.537 16.953 17.375 1 97.38 49 GLY B CA 1
ATOM 1962 C C . GLY B 1 49 ? -0.416 15.508 16.938 1 97.38 49 GLY B C 1
ATOM 1963 O O . GLY B 1 49 ? -0.216 15.227 15.758 1 97.38 49 GLY B O 1
ATOM 1964 N N . VAL B 1 50 ? -0.562 14.609 17.906 1 98 50 VAL B N 1
ATOM 1965 C CA . VAL B 1 50 ? -0.404 13.172 17.719 1 98 50 VAL B CA 1
ATOM 1966 C C . VAL B 1 50 ? -1.459 12.664 16.734 1 98 50 VAL B C 1
ATOM 1968 O O . VAL B 1 50 ? -1.147 11.898 15.82 1 98 50 VAL B O 1
ATOM 1971 N N . ALA B 1 51 ? -2.658 13.141 16.875 1 96.94 51 ALA B N 1
ATOM 1972 C CA . ALA B 1 51 ? -3.777 12.648 16.078 1 96.94 51 ALA B CA 1
ATOM 1973 C C . ALA B 1 51 ? -3.627 13.062 14.617 1 96.94 51 ALA B C 1
ATOM 1975 O O . ALA B 1 51 ? -3.957 12.297 13.711 1 96.94 51 ALA B O 1
ATOM 1976 N N . GLU B 1 52 ? -3.131 14.289 14.367 1 97.75 52 GLU B N 1
ATOM 1977 C CA . GLU B 1 52 ? -2.9 14.75 13 1 97.75 52 GLU B CA 1
ATOM 1978 C C . GLU B 1 52 ? -1.818 13.922 12.312 1 97.75 52 GLU B C 1
ATOM 1980 O O . GLU B 1 52 ? -1.96 13.547 11.148 1 97.75 52 GLU B O 1
ATOM 1985 N N . ILE B 1 53 ? -0.792 13.625 13.062 1 98.69 53 ILE B N 1
ATOM 1986 C CA . ILE B 1 53 ? 0.315 12.836 12.539 1 98.69 53 ILE B CA 1
ATOM 1987 C C . ILE B 1 53 ? -0.171 11.43 12.203 1 98.69 53 ILE B C 1
ATOM 1989 O O . ILE B 1 53 ? 0.069 10.922 11.109 1 98.69 53 ILE B O 1
ATOM 1993 N N . ALA B 1 54 ? -0.923 10.836 13.094 1 98.44 54 ALA B N 1
ATOM 1994 C CA . ALA B 1 54 ? -1.439 9.484 12.891 1 98.44 54 ALA B CA 1
ATOM 1995 C C . ALA B 1 54 ? -2.377 9.43 11.688 1 98.44 54 ALA B C 1
ATOM 1997 O O . ALA B 1 54 ? -2.295 8.516 10.867 1 98.44 54 ALA B O 1
ATOM 1998 N N . GLU B 1 55 ? -3.23 10.414 11.602 1 98.12 55 GLU B N 1
ATOM 1999 C CA . GLU B 1 55 ? -4.215 10.43 10.523 1 98.12 55 GLU B CA 1
ATOM 2000 C C . GLU B 1 55 ? -3.545 10.555 9.164 1 98.12 55 GLU B C 1
ATOM 2002 O O . GLU B 1 55 ? -3.936 9.883 8.203 1 98.12 55 GLU B O 1
ATOM 2007 N N . LEU B 1 56 ? -2.553 11.391 9.062 1 98.81 56 LEU B N 1
ATOM 2008 C CA . LEU B 1 56 ? -1.892 11.562 7.773 1 98.81 56 LEU B CA 1
ATOM 2009 C C . LEU B 1 56 ? -1.113 10.305 7.391 1 98.81 56 LEU B C 1
ATOM 2011 O O . LEU B 1 56 ? -1.115 9.898 6.223 1 98.81 56 LEU B O 1
ATOM 2015 N N . ILE B 1 57 ? -0.454 9.695 8.359 1 98.88 57 ILE B N 1
ATOM 2016 C CA . ILE B 1 57 ? 0.301 8.484 8.078 1 98.88 57 ILE B CA 1
ATOM 2017 C C . ILE B 1 57 ? -0.654 7.371 7.645 1 98.88 57 ILE B C 1
ATOM 2019 O O . ILE B 1 57 ? -0.379 6.645 6.688 1 98.88 57 ILE B O 1
ATOM 2023 N N . ALA B 1 58 ? -1.815 7.27 8.32 1 98.69 58 ALA B N 1
ATOM 2024 C CA . ALA B 1 58 ? -2.809 6.254 7.977 1 98.69 58 ALA B CA 1
ATOM 2025 C C . ALA B 1 58 ? -3.328 6.457 6.555 1 98.69 58 ALA B C 1
ATOM 2027 O O . ALA B 1 58 ? -3.6 5.488 5.844 1 98.69 58 ALA B O 1
ATOM 2028 N N . ALA B 1 59 ? -3.42 7.672 6.133 1 98.69 59 ALA B N 1
ATOM 2029 C CA . ALA B 1 59 ? -3.945 7.977 4.805 1 98.69 59 ALA B CA 1
ATOM 2030 C C . ALA B 1 59 ? -3.025 7.438 3.713 1 98.69 59 ALA B C 1
ATOM 2032 O O . ALA B 1 59 ? -3.479 7.113 2.613 1 98.69 59 ALA B O 1
ATOM 2033 N N . ALA B 1 60 ? -1.765 7.258 4.016 1 98.75 60 ALA B N 1
ATOM 2034 C CA . ALA B 1 60 ? -0.791 6.836 3.012 1 98.75 60 ALA B CA 1
ATOM 2035 C C . ALA B 1 60 ? -0.831 5.32 2.814 1 98.75 60 ALA B C 1
ATOM 2037 O O . ALA B 1 60 ? -0.253 4.801 1.857 1 98.75 60 ALA B O 1
ATOM 2038 N N . ILE B 1 61 ? -1.627 4.59 3.645 1 98.88 61 ILE B N 1
ATOM 2039 C CA . ILE B 1 61 ? -1.718 3.139 3.537 1 98.88 61 ILE B CA 1
ATOM 2040 C C . ILE B 1 61 ? -2.301 2.756 2.18 1 98.88 61 ILE B C 1
ATOM 2042 O O . ILE B 1 61 ? -1.892 1.758 1.581 1 98.88 61 ILE B O 1
ATOM 2046 N N . ILE B 1 62 ? -3.16 3.566 1.599 1 98.75 62 ILE B N 1
ATOM 2047 C CA . ILE B 1 62 ? -3.809 3.23 0.336 1 98.75 62 ILE B CA 1
ATOM 2048 C C . ILE B 1 62 ? -2.791 3.295 -0.801 1 98.75 62 ILE B C 1
ATOM 2050 O O . ILE B 1 62 ? -2.994 2.697 -1.859 1 98.75 62 ILE B O 1
ATOM 2054 N N . SER B 1 63 ? -1.695 3.973 -0.579 1 98.62 63 SER B N 1
ATOM 2055 C CA . SER B 1 63 ? -0.713 4.211 -1.632 1 98.62 63 SER B CA 1
ATOM 2056 C C . SER B 1 63 ? 0.528 3.346 -1.435 1 98.62 63 SER B C 1
ATOM 2058 O O . SER B 1 63 ? 1.148 2.91 -2.406 1 98.62 63 SER B O 1
ATOM 2060 N N . ARG B 1 64 ? 0.885 3.109 -0.187 1 98.5 64 ARG B N 1
ATOM 2061 C CA . ARG B 1 64 ? 2.158 2.436 0.05 1 98.5 64 ARG B CA 1
ATOM 2062 C C . ARG B 1 64 ? 1.981 1.249 0.992 1 98.5 64 ARG B C 1
ATOM 2064 O O . ARG B 1 64 ? 2.963 0.666 1.455 1 98.5 64 ARG B O 1
ATOM 2071 N N . GLY B 1 65 ? 0.719 0.913 1.28 1 98.44 65 GLY B N 1
ATOM 2072 C CA . GLY B 1 65 ? 0.406 -0.277 2.055 1 98.44 65 GLY B CA 1
ATOM 2073 C C . GLY B 1 65 ? 0.724 -0.129 3.531 1 98.44 65 GLY B C 1
ATOM 2074 O O . GLY B 1 65 ? 1.05 0.966 3.994 1 98.44 65 GLY B O 1
ATOM 2075 N N . ILE B 1 66 ? 0.61 -1.257 4.188 1 98.62 66 ILE B N 1
ATOM 2076 C CA . ILE B 1 66 ? 0.692 -1.283 5.645 1 98.62 66 ILE B CA 1
ATOM 2077 C C . ILE B 1 66 ? 2.123 -0.989 6.086 1 98.62 66 ILE B C 1
ATOM 2079 O O . ILE B 1 66 ? 2.352 -0.516 7.203 1 98.62 66 ILE B O 1
ATOM 2083 N N . PRO B 1 67 ? 3.209 -1.177 5.293 1 98.5 67 PRO B N 1
ATOM 2084 C CA . PRO B 1 67 ? 4.559 -0.833 5.738 1 98.5 67 PRO B CA 1
ATOM 2085 C C . PRO B 1 67 ? 4.703 0.641 6.113 1 98.5 67 PRO B C 1
ATOM 2087 O O . PRO B 1 67 ? 5.484 0.985 7 1 98.5 67 PRO B O 1
ATOM 2090 N N . THR B 1 68 ? 3.895 1.509 5.465 1 98.56 68 THR B N 1
ATOM 2091 C CA . THR B 1 68 ? 3.893 2.916 5.848 1 98.56 68 THR B CA 1
ATOM 2092 C C . THR B 1 68 ? 3.514 3.074 7.316 1 98.56 68 THR B C 1
ATOM 2094 O O . THR B 1 68 ? 4.137 3.852 8.047 1 98.56 68 THR B O 1
ATOM 2097 N N . TRP B 1 69 ? 2.568 2.326 7.715 1 98.69 69 TRP B N 1
ATOM 2098 C CA . TRP B 1 69 ? 2.098 2.383 9.094 1 98.69 69 TRP B CA 1
ATOM 2099 C C . TRP B 1 69 ? 3.084 1.697 10.031 1 98.69 69 TRP B C 1
ATOM 2101 O O . TRP B 1 69 ? 3.363 2.199 11.125 1 98.69 69 TRP B O 1
ATOM 2111 N N . LEU B 1 70 ? 3.611 0.564 9.586 1 97.81 70 LEU B N 1
ATOM 2112 C CA . LEU B 1 70 ? 4.598 -0.141 10.391 1 97.81 70 LEU B CA 1
ATOM 2113 C C . LEU B 1 70 ? 5.758 0.778 10.758 1 97.81 70 LEU B C 1
ATOM 2115 O O . LEU B 1 70 ? 6.234 0.762 11.898 1 97.81 70 LEU B O 1
ATOM 2119 N N . SER B 1 71 ? 6.207 1.553 9.82 1 96.94 71 SER B N 1
ATOM 2120 C CA . SER B 1 71 ? 7.246 2.543 10.086 1 96.94 71 SER B CA 1
ATOM 2121 C C . SER B 1 71 ? 6.688 3.729 10.867 1 96.94 71 SER B C 1
ATOM 2123 O O . SER B 1 71 ? 7.344 4.242 11.781 1 96.94 71 SER B O 1
ATOM 2125 N N . GLY B 1 72 ? 5.496 4.109 10.562 1 98.44 72 GLY B N 1
ATOM 2126 C CA . GLY B 1 72 ? 4.871 5.332 11.039 1 98.44 72 GLY B CA 1
ATOM 2127 C C . GLY B 1 72 ? 4.57 5.312 12.523 1 98.44 72 GLY B C 1
ATOM 2128 O O . GLY B 1 72 ? 4.453 6.367 13.148 1 98.44 72 GLY B O 1
ATOM 2129 N N . ILE B 1 73 ? 4.434 4.184 13.078 1 98.06 73 ILE B N 1
ATOM 2130 C CA . ILE B 1 73 ? 4.027 4.137 14.484 1 98.06 73 ILE B CA 1
ATOM 2131 C C . ILE B 1 73 ? 5.141 4.699 15.359 1 98.06 73 ILE B C 1
ATOM 2133 O O . ILE B 1 73 ? 4.879 5.215 16.453 1 98.06 73 ILE B O 1
ATOM 2137 N N . GLU B 1 74 ? 6.402 4.672 14.883 1 98.38 74 GLU B N 1
ATOM 2138 C CA . GLU B 1 74 ? 7.484 5.305 15.633 1 98.38 74 GLU B CA 1
ATOM 2139 C C . GLU B 1 74 ? 7.324 6.82 15.664 1 98.38 74 GLU B C 1
ATOM 2141 O O . GLU B 1 74 ? 7.695 7.473 16.641 1 98.38 74 GLU B O 1
ATOM 2146 N N . ALA B 1 75 ? 6.812 7.383 14.617 1 98.75 75 ALA B N 1
ATOM 2147 C CA . ALA B 1 75 ? 6.5 8.812 14.578 1 98.75 75 ALA B CA 1
ATOM 2148 C C . ALA B 1 75 ? 5.445 9.164 15.625 1 98.75 75 ALA B C 1
ATOM 2150 O O . ALA B 1 75 ? 5.559 10.188 16.312 1 98.75 75 ALA B O 1
ATOM 2151 N N . ILE B 1 76 ? 4.449 8.328 15.734 1 98.44 76 ILE B N 1
ATOM 2152 C CA . ILE B 1 76 ? 3.363 8.539 16.688 1 98.44 76 ILE B CA 1
ATOM 2153 C C . ILE B 1 76 ? 3.9 8.453 18.109 1 98.44 76 ILE B C 1
ATOM 2155 O O . ILE B 1 76 ? 3.613 9.312 18.953 1 98.44 76 ILE B O 1
ATOM 2159 N N . SER B 1 77 ? 4.695 7.457 18.375 1 98.25 77 SER B N 1
ATOM 2160 C CA . SER B 1 77 ? 5.305 7.289 19.688 1 98.25 77 SER B CA 1
ATOM 2161 C C . SER B 1 77 ? 6.129 8.508 20.078 1 98.25 77 SER B C 1
ATOM 2163 O O . SER B 1 77 ? 6.043 8.992 21.203 1 98.25 77 SER B O 1
ATOM 2165 N N . LYS B 1 78 ? 6.902 8.992 19.172 1 98.5 78 LYS B N 1
ATOM 2166 C CA . LYS B 1 78 ? 7.734 10.156 19.438 1 98.5 78 LYS B CA 1
ATOM 2167 C C . LYS B 1 78 ? 6.879 11.398 19.703 1 98.5 78 LYS B C 1
ATOM 2169 O O . LYS B 1 78 ? 7.172 12.18 20.609 1 98.5 78 LYS B O 1
ATOM 2174 N N . ALA B 1 79 ? 5.875 11.547 18.891 1 98.44 79 ALA B N 1
ATOM 2175 C CA . ALA B 1 79 ? 4.984 12.688 19.078 1 98.44 79 ALA B CA 1
ATOM 2176 C C . ALA B 1 79 ? 4.344 12.664 20.469 1 98.44 79 ALA B C 1
ATOM 2178 O O . ALA B 1 79 ? 4.188 13.711 21.109 1 98.44 79 ALA B O 1
ATOM 2179 N N . ILE B 1 80 ? 3.941 11.484 20.859 1 97.88 80 ILE B N 1
ATOM 2180 C CA . ILE B 1 80 ? 3.354 11.32 22.188 1 97.88 80 ILE B CA 1
ATOM 2181 C C . ILE B 1 80 ? 4.352 11.766 23.25 1 97.88 80 ILE B C 1
ATOM 2183 O O . ILE B 1 80 ? 3.99 12.484 24.188 1 97.88 80 ILE B O 1
ATOM 2187 N N . GLU B 1 81 ? 5.527 11.344 23.094 1 97.81 81 GLU B N 1
ATOM 2188 C CA . GLU B 1 81 ? 6.574 11.719 24.031 1 97.81 81 GLU B CA 1
ATOM 2189 C C . GLU B 1 81 ? 6.793 13.227 24.062 1 97.81 81 GLU B C 1
ATOM 2191 O O . GLU B 1 81 ? 6.953 13.82 25.125 1 97.81 81 GLU B O 1
ATOM 2196 N N . LEU B 1 82 ? 6.793 13.852 22.953 1 97.94 82 LEU B N 1
ATOM 2197 C CA . LEU B 1 82 ? 7.109 15.266 22.828 1 97.94 82 LEU B CA 1
ATOM 2198 C C . LEU B 1 82 ? 5.961 16.125 23.344 1 97.94 82 LEU B C 1
ATOM 2200 O O . LEU B 1 82 ? 6.188 17.203 23.891 1 97.94 82 LEU B O 1
ATOM 2204 N N . THR B 1 83 ? 4.73 15.609 23.172 1 96.94 83 THR B N 1
ATOM 2205 C CA . THR B 1 83 ? 3.566 16.438 23.469 1 96.94 83 THR B CA 1
ATOM 2206 C C . THR B 1 83 ? 2.961 16.062 24.812 1 96.94 83 THR B C 1
ATOM 2208 O O . THR B 1 83 ? 2.139 16.812 25.359 1 96.94 83 THR B O 1
ATOM 2211 N N . ASP B 1 84 ? 3.254 14.906 25.281 1 92 84 ASP B N 1
ATOM 2212 C CA . ASP B 1 84 ? 2.643 14.328 26.469 1 92 84 ASP B CA 1
ATOM 2213 C C . ASP B 1 84 ? 1.147 14.094 26.266 1 92 84 ASP B C 1
ATOM 2215 O O . ASP B 1 84 ? 0.34 14.398 27.156 1 92 84 ASP B O 1
ATOM 2219 N N . GLU B 1 85 ? 0.778 13.797 25.047 1 86.75 85 GLU B N 1
ATOM 2220 C CA . GLU B 1 85 ? -0.583 13.438 24.656 1 86.75 85 GLU B CA 1
ATOM 2221 C C . GLU B 1 85 ? -0.687 11.961 24.312 1 86.75 85 GLU B C 1
ATOM 2223 O O . GLU B 1 85 ? 0.149 11.43 23.578 1 86.75 85 GLU B O 1
ATOM 2228 N N . ASN B 1 86 ? -1.626 11.266 24.969 1 80 86 ASN B N 1
ATOM 2229 C CA . ASN B 1 86 ? -1.774 9.859 24.625 1 80 86 ASN B CA 1
ATOM 2230 C C . ASN B 1 86 ? -3.242 9.461 24.531 1 80 86 ASN B C 1
ATOM 2232 O O . ASN B 1 86 ? -3.57 8.273 24.578 1 80 86 ASN B O 1
ATOM 2236 N N . ALA B 1 87 ? -3.91 10.492 24.328 1 84.19 87 ALA B N 1
ATOM 2237 C CA . ALA B 1 87 ? -5.34 10.195 24.25 1 84.19 87 ALA B CA 1
ATOM 2238 C C . ALA B 1 87 ? -5.68 9.484 22.938 1 84.19 87 ALA B C 1
ATOM 2240 O O . ALA B 1 87 ? -5.152 9.828 21.875 1 84.19 87 ALA B O 1
ATOM 2241 N N . THR B 1 88 ? -6.539 8.516 23.031 1 83.38 88 THR B N 1
ATOM 2242 C CA . THR B 1 88 ? -7.012 7.777 21.875 1 83.38 88 THR B CA 1
ATOM 2243 C C . THR B 1 88 ? -8.086 8.562 21.141 1 83.38 88 THR B C 1
ATOM 2245 O O . THR B 1 88 ? -8.695 9.477 21.688 1 83.38 88 THR B O 1
ATOM 2248 N N . LEU B 1 89 ? -8.172 8.195 19.875 1 82.88 89 LEU B N 1
ATOM 2249 C CA . LEU B 1 89 ? -9.195 8.836 19.062 1 82.88 89 LEU B CA 1
ATOM 2250 C C . LEU B 1 89 ? -10.461 7.984 19.016 1 82.88 89 LEU B C 1
ATOM 2252 O O . LEU B 1 89 ? -10.383 6.758 18.953 1 82.88 89 LEU B O 1
ATOM 2256 N N . PRO B 1 90 ? -11.547 8.664 19.016 1 75.19 90 PRO B N 1
ATOM 2257 C CA . PRO B 1 90 ? -12.805 7.914 18.969 1 75.19 90 PRO B CA 1
ATOM 2258 C C . PRO B 1 90 ? -13.039 7.254 17.609 1 75.19 90 PRO B C 1
ATOM 2260 O O . PRO B 1 90 ? -12.539 7.738 16.594 1 75.19 90 PRO B O 1
ATOM 2263 N N . ASN B 1 91 ? -13.672 6.125 17.781 1 72.25 91 ASN B N 1
ATOM 2264 C CA . ASN B 1 91 ? -14.156 5.469 16.562 1 72.25 91 ASN B CA 1
ATOM 2265 C C . ASN B 1 91 ? -15.359 6.203 15.984 1 72.25 91 ASN B C 1
ATOM 2267 O O . ASN B 1 91 ? -16.281 6.586 16.703 1 72.25 91 ASN B O 1
ATOM 2271 N N . ASP B 1 92 ? -15.211 6.461 14.742 1 69.81 92 ASP B N 1
ATOM 2272 C CA . ASP B 1 92 ? -16.391 6.977 14.07 1 69.81 92 ASP B CA 1
ATOM 2273 C C . ASP B 1 92 ? -17.234 5.84 13.477 1 69.81 92 ASP B C 1
ATOM 2275 O O . ASP B 1 92 ? -16.844 5.242 12.469 1 69.81 92 ASP B O 1
ATOM 2279 N N . GLU B 1 93 ? -18.25 5.488 14.078 1 64.62 93 GLU B N 1
ATOM 2280 C CA . GLU B 1 93 ? -19.078 4.344 13.711 1 64.62 93 GLU B CA 1
ATOM 2281 C C . GLU B 1 93 ? -19.875 4.629 12.438 1 64.62 93 GLU B C 1
ATOM 2283 O O . GLU B 1 93 ? -20.422 3.709 11.828 1 64.62 93 GLU B O 1
ATOM 2288 N N . ASN B 1 94 ? -19.828 5.738 12.055 1 66.62 94 ASN B N 1
ATOM 2289 C CA . ASN B 1 94 ? -20.703 6.078 10.953 1 66.62 94 ASN B CA 1
ATOM 2290 C C . ASN B 1 94 ? -19.922 6.395 9.68 1 66.62 94 ASN B C 1
ATOM 2292 O O . ASN B 1 94 ? -20.312 7.289 8.922 1 66.62 94 ASN B O 1
ATOM 2296 N N . ILE B 1 95 ? -19 5.629 9.516 1 74.81 95 ILE B N 1
ATOM 2297 C CA . ILE B 1 95 ? -18.312 5.93 8.266 1 74.81 95 ILE B CA 1
ATOM 2298 C C . ILE B 1 95 ? -18.984 5.176 7.117 1 74.81 95 ILE B C 1
ATOM 2300 O O . ILE B 1 95 ? -19.172 3.959 7.191 1 74.81 95 ILE B O 1
ATOM 2304 N N . ALA B 1 96 ? -19.422 5.93 6.137 1 75.69 96 ALA B N 1
ATOM 2305 C CA . ALA B 1 96 ? -20.125 5.391 4.969 1 75.69 96 ALA B CA 1
ATOM 2306 C C . ALA B 1 96 ? -19.266 4.336 4.262 1 75.69 96 ALA B C 1
ATOM 2308 O O . ALA B 1 96 ? -18.047 4.449 4.219 1 75.69 96 ALA B O 1
ATOM 2309 N N . SER B 1 97 ? -19.875 3.309 3.887 1 89.44 97 SER B N 1
ATOM 2310 C CA . SER B 1 97 ? -19.234 2.25 3.111 1 89.44 97 SER B CA 1
ATOM 2311 C C . SER B 1 97 ? -20.078 1.868 1.896 1 89.44 97 SER B C 1
ATOM 2313 O O . SER B 1 97 ? -21.312 1.909 1.949 1 89.44 97 SER B O 1
ATOM 2315 N N . PHE B 1 98 ? -19.359 1.604 0.867 1 93.38 98 PHE B N 1
ATOM 2316 C CA . PHE B 1 98 ? -20.031 1.018 -0.288 1 93.38 98 PHE B CA 1
ATOM 2317 C C . PHE B 1 98 ? -20.484 -0.408 0.012 1 93.38 98 PHE B C 1
ATOM 2319 O O . PHE B 1 98 ? -19.766 -1.166 0.667 1 93.38 98 PHE B O 1
ATOM 2326 N N . ALA B 1 99 ? -21.625 -0.759 -0.57 1 90.88 99 ALA B N 1
ATOM 2327 C CA . ALA B 1 99 ? -22.141 -2.109 -0.371 1 90.88 99 ALA B CA 1
ATOM 2328 C C . ALA B 1 99 ? -22.031 -2.938 -1.646 1 90.88 99 ALA B C 1
ATOM 2330 O O . ALA B 1 99 ? -22.016 -4.172 -1.596 1 90.88 99 ALA B O 1
ATOM 2331 N N . THR B 1 100 ? -21.953 -2.217 -2.775 1 92.56 100 THR B N 1
ATOM 2332 C CA . THR B 1 100 ? -22 -2.938 -4.043 1 92.56 100 THR B CA 1
ATOM 2333 C C . THR B 1 100 ? -20.922 -2.428 -4.992 1 92.56 100 THR B C 1
ATOM 2335 O O . THR B 1 100 ? -20.438 -1.303 -4.848 1 92.56 100 THR B O 1
ATOM 2338 N N . LYS B 1 101 ? -20.625 -3.289 -5.918 1 93.19 101 LYS B N 1
ATOM 2339 C CA . LYS B 1 101 ? -19.719 -2.92 -7 1 93.19 101 LYS B CA 1
ATOM 2340 C C . LYS B 1 101 ? -20.234 -1.694 -7.754 1 93.19 101 LYS B C 1
ATOM 2342 O O . LYS B 1 101 ? -19.438 -0.832 -8.148 1 93.19 101 LYS B O 1
ATOM 2347 N N . GLU B 1 102 ? -21.531 -1.603 -7.965 1 94.38 102 GLU B N 1
ATOM 2348 C CA . GLU B 1 102 ? -22.141 -0.506 -8.703 1 94.38 102 GLU B CA 1
ATOM 2349 C C . GLU B 1 102 ? -21.938 0.827 -7.992 1 94.38 102 GLU B C 1
ATOM 2351 O O . GLU B 1 102 ? -21.688 1.848 -8.641 1 94.38 102 GLU B O 1
ATOM 2356 N N . GLU B 1 103 ? -22.016 0.812 -6.699 1 95.69 103 GLU B N 1
ATOM 2357 C CA . GLU B 1 103 ? -21.766 2.021 -5.922 1 95.69 103 GLU B CA 1
ATOM 2358 C C . GLU B 1 103 ? -20.312 2.494 -6.086 1 95.69 103 GLU B C 1
ATOM 2360 O O . GLU B 1 103 ? -20.062 3.695 -6.18 1 95.69 103 GLU B O 1
ATOM 2365 N N . CYS B 1 104 ? -19.375 1.541 -6.117 1 96.5 104 CYS B N 1
ATOM 2366 C CA . CYS B 1 104 ? -17.969 1.878 -6.328 1 96.5 104 CYS B CA 1
ATOM 2367 C C . CYS B 1 104 ? -17.75 2.502 -7.699 1 96.5 104 CYS B C 1
ATOM 2369 O O . CYS B 1 104 ? -17.078 3.527 -7.824 1 96.5 104 CYS B O 1
ATOM 2371 N N . ILE B 1 105 ? -18.375 1.876 -8.695 1 96.5 105 ILE B N 1
ATOM 2372 C CA . ILE B 1 105 ? -18.234 2.355 -10.062 1 96.5 105 ILE B CA 1
ATOM 2373 C C . ILE B 1 105 ? -18.766 3.781 -10.172 1 96.5 105 ILE B C 1
ATOM 2375 O O . ILE B 1 105 ? -18.125 4.648 -10.766 1 96.5 105 ILE B O 1
ATOM 2379 N N . GLN B 1 106 ? -19.891 4.074 -9.562 1 96.31 106 GLN B N 1
ATOM 2380 C CA . GLN B 1 106 ? -20.469 5.41 -9.578 1 96.31 106 GLN B CA 1
ATOM 2381 C C . GLN B 1 106 ? -19.547 6.422 -8.906 1 96.31 106 GLN B C 1
ATOM 2383 O O . GLN B 1 106 ? -19.375 7.543 -9.391 1 96.31 106 GLN B O 1
ATOM 2388 N N . TYR B 1 107 ? -18.953 6 -7.801 1 95.94 107 TYR B N 1
ATOM 2389 C CA . TYR B 1 107 ? -18.016 6.855 -7.086 1 95.94 107 TYR B CA 1
ATOM 2390 C C . TYR B 1 107 ? -16.844 7.242 -7.977 1 95.94 107 TYR B C 1
ATOM 2392 O O . TYR B 1 107 ? -16.484 8.422 -8.07 1 95.94 107 TYR B O 1
ATOM 2400 N N . TYR B 1 108 ? -16.234 6.301 -8.656 1 96.62 108 TYR B N 1
ATOM 2401 C CA . TYR B 1 108 ? -15.055 6.562 -9.469 1 96.62 108 TYR B CA 1
ATOM 2402 C C . TYR B 1 108 ? -15.414 7.34 -10.727 1 96.62 108 TYR B C 1
ATOM 2404 O O . TYR B 1 108 ? -14.625 8.156 -11.211 1 96.62 108 TYR B O 1
ATOM 2412 N N . GLN B 1 109 ? -16.609 7.117 -11.234 1 95.19 109 GLN B N 1
ATOM 2413 C CA . GLN B 1 109 ? -17.078 7.883 -12.391 1 95.19 109 GLN B CA 1
ATOM 2414 C C . GLN B 1 109 ? -17.25 9.359 -12.039 1 95.19 109 GLN B C 1
ATOM 2416 O O . GLN B 1 109 ? -16.984 10.234 -12.859 1 95.19 109 GLN B O 1
ATOM 2421 N N . THR B 1 110 ? -17.703 9.594 -10.875 1 92.75 110 THR B N 1
ATOM 2422 C CA . THR B 1 110 ? -17.844 10.969 -10.406 1 92.75 110 THR B CA 1
ATOM 2423 C C . THR B 1 110 ? -16.469 11.602 -10.148 1 92.75 110 THR B C 1
ATOM 2425 O O . THR B 1 110 ? -16.25 12.758 -10.5 1 92.75 110 THR B O 1
ATOM 2428 N N . GLU B 1 111 ? -15.578 10.82 -9.531 1 90.56 111 GLU B N 1
ATOM 2429 C CA . GLU B 1 111 ? -14.266 11.312 -9.133 1 90.56 111 GLU B CA 1
ATOM 2430 C C . GLU B 1 111 ? -13.391 11.594 -10.352 1 90.56 111 GLU B C 1
ATOM 2432 O O . GLU B 1 111 ? -12.633 12.562 -10.359 1 90.56 111 GLU B O 1
ATOM 2437 N N . PHE B 1 112 ? -13.43 10.805 -11.438 1 92.25 112 PHE B N 1
ATOM 2438 C CA . PHE B 1 112 ? -12.492 10.875 -12.547 1 92.25 112 PHE B CA 1
ATOM 2439 C C . PHE B 1 112 ? -13.203 11.258 -13.836 1 92.25 112 PHE B C 1
ATOM 2441 O O . PHE B 1 112 ? -12.57 11.398 -14.891 1 92.25 112 PHE B O 1
ATOM 2448 N N . ASP B 1 113 ? -14.539 11.5 -13.891 1 88.44 113 ASP B N 1
ATOM 2449 C CA . ASP B 1 113 ? -15.383 11.805 -15.047 1 88.44 113 ASP B CA 1
ATOM 2450 C C . ASP B 1 113 ? -15.516 10.586 -15.961 1 88.44 113 ASP B C 1
ATOM 2452 O O . ASP B 1 113 ? -16.609 10.273 -16.438 1 88.44 113 ASP B O 1
ATOM 2456 N N . VAL B 1 114 ? -14.398 9.938 -16.312 1 91.81 114 VAL B N 1
ATOM 2457 C CA . VAL B 1 114 ? -14.344 8.672 -17.031 1 91.81 114 VAL B CA 1
ATOM 2458 C C . VAL B 1 114 ? -13.703 7.602 -16.156 1 91.81 114 VAL B C 1
ATOM 2460 O O . VAL B 1 114 ? -12.719 7.867 -15.461 1 91.81 114 VAL B O 1
ATOM 2463 N N . LEU B 1 115 ? -14.336 6.402 -16.141 1 95.62 115 LEU B N 1
ATOM 2464 C CA . LEU B 1 115 ? -13.781 5.309 -15.344 1 95.62 115 LEU B CA 1
ATOM 2465 C C . LEU B 1 115 ? -12.383 4.945 -15.828 1 95.62 115 LEU B C 1
ATOM 2467 O O . LEU B 1 115 ? -12.211 4.449 -16.938 1 95.62 115 LEU B O 1
ATOM 2471 N N . PRO B 1 116 ? -11.43 5.176 -14.992 1 95.94 116 PRO B N 1
ATOM 2472 C CA . PRO B 1 116 ? -10.07 4.859 -15.438 1 95.94 116 PRO B CA 1
ATOM 2473 C C . PRO B 1 116 ? -9.859 3.365 -15.672 1 95.94 116 PRO B C 1
ATOM 2475 O O . PRO B 1 116 ? -10.547 2.537 -15.07 1 95.94 116 PRO B O 1
ATOM 2478 N N . LYS B 1 117 ? -8.938 3.021 -16.547 1 96.56 117 LYS B N 1
ATOM 2479 C CA . LYS B 1 117 ? -8.656 1.639 -16.922 1 96.56 117 LYS B CA 1
ATOM 2480 C C . LYS B 1 117 ? -8.344 0.788 -15.695 1 96.56 117 LYS B C 1
ATOM 2482 O O . LYS B 1 117 ? -8.773 -0.363 -15.609 1 96.56 117 LYS B O 1
ATOM 2487 N N . TRP B 1 118 ? -7.59 1.308 -14.727 1 97.06 118 TRP B N 1
ATOM 2488 C CA . TRP B 1 118 ? -7.176 0.524 -13.57 1 97.06 118 TRP B CA 1
ATOM 2489 C C . TRP B 1 118 ? -8.375 0.183 -12.688 1 97.06 118 TRP B C 1
ATOM 2491 O O . TRP B 1 118 ? -8.391 -0.864 -12.039 1 97.06 118 TRP B O 1
ATOM 2501 N N . ILE B 1 119 ? -9.375 1 -12.688 1 98 119 ILE B N 1
ATOM 2502 C CA . ILE B 1 119 ? -10.594 0.691 -11.953 1 98 119 ILE B CA 1
ATOM 2503 C C . ILE B 1 119 ? -11.398 -0.36 -12.711 1 98 119 ILE B C 1
ATOM 2505 O O . ILE B 1 119 ? -11.93 -1.298 -12.109 1 98 119 ILE B O 1
ATOM 2509 N N . GLN B 1 120 ? -11.508 -0.153 -14.062 1 97.12 120 GLN B N 1
ATOM 2510 C CA . GLN B 1 120 ? -12.211 -1.14 -14.875 1 97.12 120 GLN B CA 1
ATOM 2511 C C . GLN B 1 120 ? -11.617 -2.533 -14.68 1 97.12 120 GLN B C 1
ATOM 2513 O O . GLN B 1 120 ? -12.359 -3.521 -14.609 1 97.12 120 GLN B O 1
ATOM 2518 N N . TYR B 1 121 ? -10.328 -2.611 -14.594 1 97.62 121 TYR B N 1
ATOM 2519 C CA . TYR B 1 121 ? -9.68 -3.904 -14.406 1 97.62 121 TYR B CA 1
ATOM 2520 C C . TYR B 1 121 ? -9.977 -4.473 -13.023 1 97.62 121 TYR B C 1
ATOM 2522 O O . TYR B 1 121 ? -10.086 -5.691 -12.859 1 97.62 121 TYR B O 1
ATOM 2530 N N . LEU B 1 122 ? -10.055 -3.625 -11.984 1 97.81 122 LEU B N 1
ATOM 2531 C CA . LEU B 1 122 ? -10.508 -4.117 -10.688 1 97.81 122 LEU B CA 1
ATOM 2532 C C . LEU B 1 122 ? -11.914 -4.699 -10.789 1 97.81 122 LEU B C 1
ATOM 2534 O O . LEU B 1 122 ? -12.195 -5.766 -10.234 1 97.81 122 LEU B O 1
ATOM 2538 N N . VAL B 1 123 ? -12.758 -4.008 -11.469 1 96.38 123 VAL B N 1
ATOM 2539 C CA . VAL B 1 123 ? -14.133 -4.453 -11.656 1 96.38 123 VAL B CA 1
ATOM 2540 C C . VAL B 1 123 ? -14.148 -5.84 -12.297 1 96.38 123 VAL B C 1
ATOM 2542 O O . VAL B 1 123 ? -14.891 -6.723 -11.859 1 96.38 123 VAL B O 1
ATOM 2545 N N . ASP B 1 124 ? -13.336 -6.035 -13.25 1 95.88 124 ASP B N 1
ATOM 2546 C CA . ASP B 1 124 ? -13.391 -7.223 -14.094 1 95.88 124 ASP B CA 1
ATOM 2547 C C . ASP B 1 124 ? -12.656 -8.391 -13.445 1 95.88 124 ASP B C 1
ATOM 2549 O O . ASP B 1 124 ? -13.07 -9.547 -13.578 1 95.88 124 ASP B O 1
ATOM 2553 N N . TYR B 1 125 ? -11.523 -8.078 -12.688 1 95.62 125 TYR B N 1
ATOM 2554 C CA . TYR B 1 125 ? -10.625 -9.18 -12.367 1 95.62 125 TYR B CA 1
ATOM 2555 C C . TYR B 1 125 ? -10.414 -9.281 -10.859 1 95.62 125 TYR B C 1
ATOM 2557 O O . TYR B 1 125 ? -9.836 -10.258 -10.375 1 95.62 125 TYR B O 1
ATOM 2565 N N . ALA B 1 126 ? -10.859 -8.359 -10.102 1 95.69 126 ALA B N 1
ATOM 2566 C CA . ALA B 1 126 ? -10.719 -8.375 -8.648 1 95.69 126 ALA B CA 1
ATOM 2567 C C . ALA B 1 126 ? -11.836 -7.586 -7.977 1 95.69 126 ALA B C 1
ATOM 2569 O O . ALA B 1 126 ? -11.57 -6.684 -7.176 1 95.69 126 ALA B O 1
ATOM 2570 N N . PRO B 1 127 ? -13.062 -7.941 -8.211 1 94.75 127 PRO B N 1
ATOM 2571 C CA . PRO B 1 127 ? -14.188 -7.137 -7.734 1 94.75 127 PRO B CA 1
ATOM 2572 C C . PRO B 1 127 ? -14.258 -7.066 -6.211 1 94.75 127 PRO B C 1
ATOM 2574 O O . PRO B 1 127 ? -14.68 -6.047 -5.656 1 94.75 127 PRO B O 1
ATOM 2577 N N . ASP B 1 128 ? -13.898 -8.148 -5.535 1 94.06 128 ASP B N 1
ATOM 2578 C CA . ASP B 1 128 ? -13.891 -8.117 -4.074 1 94.06 128 ASP B CA 1
ATOM 2579 C C . ASP B 1 128 ? -12.852 -7.121 -3.555 1 94.06 128 ASP B C 1
ATOM 2581 O O . ASP B 1 128 ? -13.094 -6.426 -2.566 1 94.06 128 ASP B O 1
ATOM 2585 N N . THR B 1 129 ? -11.695 -7.078 -4.23 1 97 129 THR B N 1
ATOM 2586 C CA . THR B 1 129 ? -10.664 -6.102 -3.881 1 97 129 THR B CA 1
ATOM 2587 C C . THR B 1 129 ? -11.156 -4.684 -4.141 1 97 129 THR B C 1
ATOM 2589 O O . THR B 1 129 ? -10.883 -3.771 -3.355 1 97 129 THR B O 1
ATOM 2592 N N . LEU B 1 130 ? -11.914 -4.504 -5.262 1 96.81 130 LEU B N 1
ATOM 2593 C CA . LEU B 1 130 ? -12.484 -3.199 -5.574 1 96.81 130 LEU B CA 1
ATOM 2594 C C . LEU B 1 130 ? -13.297 -2.666 -4.398 1 96.81 130 LEU B C 1
ATOM 2596 O O . LEU B 1 130 ? -13.117 -1.516 -3.988 1 96.81 130 LEU B O 1
ATOM 2600 N N . LEU B 1 131 ? -14.125 -3.467 -3.918 1 95.44 131 LEU B N 1
ATOM 2601 C CA . LEU B 1 131 ? -15.047 -3.047 -2.863 1 95.44 131 LEU B CA 1
ATOM 2602 C C . LEU B 1 131 ? -14.281 -2.676 -1.597 1 95.44 131 LEU B C 1
ATOM 2604 O O . LEU B 1 131 ? -14.477 -1.589 -1.046 1 95.44 131 LEU B O 1
ATOM 2608 N N . LYS B 1 132 ? -13.438 -3.564 -1.124 1 96.81 132 LYS B N 1
ATOM 2609 C CA . LYS B 1 132 ? -12.742 -3.35 0.145 1 96.81 132 LYS B CA 1
ATOM 2610 C C . LYS B 1 132 ? -11.719 -2.227 0.029 1 96.81 132 LYS B C 1
ATOM 2612 O O . LYS B 1 132 ? -11.555 -1.431 0.955 1 96.81 132 LYS B O 1
ATOM 2617 N N . TYR B 1 133 ? -11.039 -2.121 -1.136 1 98.38 133 TYR B N 1
ATOM 2618 C CA . TYR B 1 133 ? -10.102 -1.022 -1.337 1 98.38 133 TYR B CA 1
ATOM 2619 C C . TYR B 1 133 ? -10.828 0.314 -1.39 1 98.38 133 TYR B C 1
ATOM 2621 O O . TYR B 1 133 ? -10.359 1.308 -0.832 1 98.38 133 TYR B O 1
ATOM 2629 N N . SER B 1 134 ? -11.945 0.37 -2.121 1 97.5 134 SER B N 1
ATOM 2630 C CA . SER B 1 134 ? -12.688 1.619 -2.252 1 97.5 134 SER B CA 1
ATOM 2631 C C . SER B 1 134 ? -13.156 2.127 -0.893 1 97.5 134 SER B C 1
ATOM 2633 O O . SER B 1 134 ? -13.133 3.332 -0.634 1 97.5 134 SER B O 1
ATOM 2635 N N . ASN B 1 135 ? -13.547 1.207 -0.032 1 96.88 135 ASN B N 1
ATOM 2636 C CA . ASN B 1 135 ? -13.961 1.606 1.31 1 96.88 135 ASN B CA 1
ATOM 2637 C C . ASN B 1 135 ? -12.773 2.115 2.129 1 96.88 135 ASN B C 1
ATOM 2639 O O . ASN B 1 135 ? -12.914 3.076 2.891 1 96.88 135 ASN B O 1
ATOM 2643 N N . LEU B 1 136 ? -11.625 1.486 1.95 1 98.12 136 LEU B N 1
ATOM 2644 C CA . LEU B 1 136 ? -10.43 1.995 2.607 1 98.12 136 LEU B CA 1
ATOM 2645 C C . LEU B 1 136 ? -10.055 3.373 2.068 1 98.12 136 LEU B C 1
ATOM 2647 O O . LEU B 1 136 ? -9.727 4.277 2.84 1 98.12 136 LEU B O 1
ATOM 2651 N N . ARG B 1 137 ? -10.141 3.555 0.78 1 97.88 137 ARG B N 1
ATOM 2652 C CA . ARG B 1 137 ? -9.766 4.797 0.116 1 97.88 137 ARG B CA 1
ATOM 2653 C C . ARG B 1 137 ? -10.641 5.953 0.581 1 97.88 137 ARG B C 1
ATOM 2655 O O . ARG B 1 137 ? -10.141 7.02 0.947 1 97.88 137 ARG B O 1
ATOM 2662 N N . THR B 1 138 ? -11.953 5.781 0.61 1 96.5 138 THR B N 1
ATOM 2663 C CA . THR B 1 138 ? -12.867 6.855 0.977 1 96.5 138 THR B CA 1
ATOM 2664 C C . THR B 1 138 ? -12.719 7.211 2.453 1 96.5 138 THR B C 1
ATOM 2666 O O . THR B 1 138 ? -12.82 8.383 2.83 1 96.5 138 THR B O 1
ATOM 2669 N N . THR B 1 139 ? -12.422 6.18 3.258 1 95.88 139 THR B N 1
ATOM 2670 C CA . THR B 1 139 ? -12.172 6.41 4.676 1 95.88 139 THR B CA 1
ATOM 2671 C C . THR B 1 139 ? -10.867 7.18 4.879 1 95.88 139 THR B C 1
ATOM 2673 O O . THR B 1 139 ? -10.812 8.109 5.684 1 95.88 139 THR B O 1
ATOM 2676 N N . SER B 1 140 ? -9.875 6.855 4.125 1 97.38 140 SER B N 1
ATOM 2677 C CA . SER B 1 140 ? -8.539 7.418 4.273 1 97.38 140 SER B CA 1
ATOM 2678 C C . SER B 1 140 ? -8.492 8.867 3.805 1 97.38 140 SER B C 1
ATOM 2680 O O . SER B 1 140 ? -7.758 9.688 4.363 1 97.38 140 SER B O 1
ATOM 2682 N N . LEU B 1 141 ? -9.344 9.188 2.803 1 97.25 141 LEU B N 1
ATOM 2683 C CA . LEU B 1 141 ? -9.164 10.477 2.139 1 97.25 141 LEU B CA 1
ATOM 2684 C C . LEU B 1 141 ? -10.242 11.461 2.562 1 97.25 141 LEU B C 1
ATOM 2686 O O . LEU B 1 141 ? -10.297 12.586 2.057 1 97.25 141 LEU B O 1
ATOM 2690 N N . ARG B 1 142 ? -11.086 11.062 3.494 1 95.06 142 ARG B N 1
ATOM 2691 C CA . ARG B 1 142 ? -12.117 11.992 3.949 1 95.06 142 ARG B CA 1
ATOM 2692 C C . ARG B 1 142 ? -11.508 13.18 4.684 1 95.06 142 ARG B C 1
ATOM 2694 O O . ARG B 1 142 ? -10.383 13.094 5.18 1 95.06 142 ARG B O 1
ATOM 2701 N N . ASP B 1 143 ? -12.258 14.289 4.773 1 96.25 143 ASP B N 1
ATOM 2702 C CA . ASP B 1 143 ? -11.859 15.398 5.629 1 96.25 143 ASP B CA 1
ATOM 2703 C C . ASP B 1 143 ? -11.922 15.008 7.105 1 96.25 143 ASP B C 1
ATOM 2705 O O . ASP B 1 143 ? -12.867 14.344 7.535 1 96.25 143 ASP B O 1
ATOM 2709 N N . GLY B 1 144 ? -10.906 15.289 7.805 1 94.75 144 GLY B N 1
ATOM 2710 C CA . GLY B 1 144 ? -10.789 15.117 9.242 1 94.75 144 GLY B CA 1
ATOM 2711 C C . GLY B 1 144 ? -9.922 16.172 9.906 1 94.75 144 GLY B C 1
ATOM 2712 O O . GLY B 1 144 ? -10.062 17.359 9.633 1 94.75 144 GLY B O 1
ATOM 2713 N N . LEU B 1 145 ? -9.07 15.742 10.867 1 96 145 LEU B N 1
ATOM 2714 C CA . LEU B 1 145 ? -8.094 16.672 11.422 1 96 145 LEU B CA 1
ATOM 2715 C C . LEU B 1 145 ? -7.156 17.188 10.328 1 96 145 LEU B C 1
ATOM 2717 O O . LEU B 1 145 ? -6.66 18.312 10.406 1 96 145 LEU B O 1
ATOM 2721 N N . VAL B 1 146 ? -6.934 16.328 9.375 1 98 146 VAL B N 1
ATOM 2722 C CA . VAL B 1 146 ? -6.18 16.656 8.172 1 98 146 VAL B CA 1
ATOM 2723 C C . VAL B 1 146 ? -7.125 16.75 6.977 1 98 146 VAL B C 1
ATOM 2725 O O . VAL B 1 146 ? -7.961 15.875 6.762 1 98 146 VAL B O 1
ATOM 2728 N N . SER B 1 147 ? -6.996 17.812 6.215 1 98.44 147 SER B N 1
ATOM 2729 C CA . SER B 1 147 ? -7.918 18.031 5.105 1 98.44 147 SER B CA 1
ATOM 2730 C C . SER B 1 147 ? -7.691 17.016 3.988 1 98.44 147 SER B C 1
ATOM 2732 O O . SER B 1 147 ? -6.586 16.5 3.83 1 98.44 147 SER B O 1
ATOM 2734 N N . ARG B 1 148 ? -8.734 16.75 3.18 1 98.44 148 ARG B N 1
ATOM 2735 C CA . ARG B 1 148 ? -8.617 15.906 1.994 1 98.44 148 ARG B CA 1
ATOM 2736 C C . ARG B 1 148 ? -7.551 16.438 1.044 1 98.44 148 ARG B C 1
ATOM 2738 O O . ARG B 1 148 ? -6.793 15.664 0.458 1 98.44 148 ARG B O 1
ATOM 2745 N N . LEU B 1 149 ? -7.504 17.766 0.909 1 98.81 149 LEU B N 1
ATOM 2746 C CA . LEU B 1 149 ? -6.512 18.359 0.022 1 98.81 149 LEU B CA 1
ATOM 2747 C C . LEU B 1 149 ? -5.098 18.016 0.485 1 98.81 149 LEU B C 1
ATOM 2749 O O . LEU B 1 149 ? -4.254 17.625 -0.321 1 98.81 149 LEU B O 1
ATOM 2753 N N . LEU B 1 150 ? -4.809 18.125 1.763 1 98.88 150 LEU B N 1
ATOM 2754 C CA . LEU B 1 150 ? -3.463 17.859 2.268 1 98.88 150 LEU B CA 1
ATOM 2755 C C . LEU B 1 150 ? -3.096 16.391 2.102 1 98.88 150 LEU B C 1
ATOM 2757 O O . LEU B 1 150 ? -1.945 16.062 1.804 1 98.88 150 LEU B O 1
ATOM 2761 N N . LYS B 1 151 ? -4.059 15.508 2.291 1 98.88 151 LYS B N 1
ATOM 2762 C CA . LYS B 1 151 ? -3.828 14.086 2.072 1 98.88 151 LYS B CA 1
ATOM 2763 C C . LYS B 1 151 ? -3.512 13.797 0.606 1 98.88 151 LYS B C 1
ATOM 2765 O O . LYS B 1 151 ? -2.621 13 0.301 1 98.88 151 LYS B O 1
ATOM 2770 N N . GLU B 1 152 ? -4.234 14.492 -0.311 1 98.75 152 GLU B N 1
ATOM 2771 C CA . GLU B 1 152 ? -3.945 14.359 -1.735 1 98.75 152 GLU B CA 1
ATOM 2772 C C . GLU B 1 152 ? -2.549 14.883 -2.064 1 98.75 152 GLU B C 1
ATOM 2774 O O . GLU B 1 152 ? -1.844 14.297 -2.891 1 98.75 152 GLU B O 1
ATOM 2779 N N . LEU B 1 153 ? -2.156 15.945 -1.402 1 98.94 153 LEU B N 1
ATOM 2780 C CA . LEU B 1 153 ? -0.835 16.516 -1.636 1 98.94 153 LEU B CA 1
ATOM 2781 C C . LEU B 1 153 ? 0.259 15.594 -1.106 1 98.94 153 LEU B C 1
ATOM 2783 O O . LEU B 1 153 ? 1.347 15.523 -1.682 1 98.94 153 LEU B O 1
ATOM 2787 N N . LEU B 1 154 ? 0.009 14.844 -0.025 1 98.94 154 LEU B N 1
ATOM 2788 C CA . LEU B 1 154 ? 0.959 13.836 0.434 1 98.94 154 LEU B CA 1
ATOM 2789 C C . LEU B 1 154 ? 1.163 12.758 -0.625 1 98.94 154 LEU B C 1
ATOM 2791 O O . LEU B 1 154 ? 2.299 12.383 -0.924 1 98.94 154 LEU B O 1
ATOM 2795 N N . LEU B 1 155 ? 0.028 12.289 -1.14 1 98.88 155 LEU B N 1
ATOM 2796 C CA . LEU B 1 155 ? 0.124 11.258 -2.162 1 98.88 155 LEU B CA 1
ATOM 2797 C C . LEU B 1 155 ? 0.865 11.773 -3.391 1 98.88 155 LEU B C 1
ATOM 2799 O O . LEU B 1 155 ? 1.661 11.047 -3.992 1 98.88 155 LEU B O 1
ATOM 2803 N N . TYR B 1 156 ? 0.637 13.023 -3.75 1 98.81 156 TYR B N 1
ATOM 2804 C CA . TYR B 1 156 ? 1.365 13.695 -4.824 1 98.81 156 TYR B CA 1
ATOM 2805 C C . TYR B 1 156 ? 2.861 13.727 -4.527 1 98.81 156 TYR B C 1
ATOM 2807 O O . TYR B 1 156 ? 3.672 13.32 -5.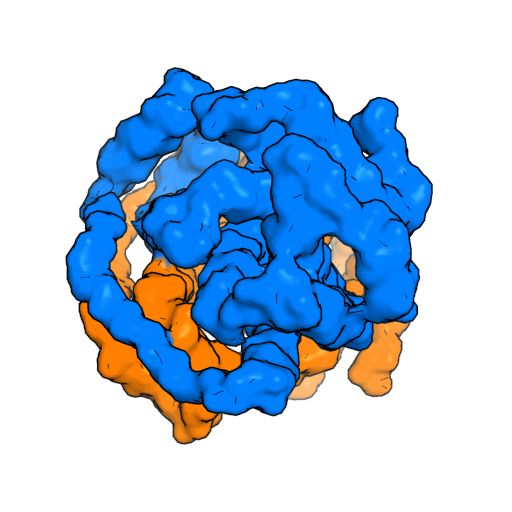363 1 98.81 156 TYR B O 1
ATOM 2815 N N . ALA B 1 157 ? 3.25 14.109 -3.332 1 98.81 157 ALA B N 1
ATOM 2816 C CA . ALA B 1 157 ? 4.648 14.227 -2.92 1 98.81 157 ALA B CA 1
ATOM 2817 C C . ALA B 1 157 ? 5.336 12.867 -2.928 1 98.81 157 ALA B C 1
ATOM 2819 O O . ALA B 1 157 ? 6.477 12.742 -3.381 1 98.81 157 ALA B O 1
ATOM 2820 N N . ILE B 1 158 ? 4.617 11.852 -2.438 1 98.75 158 ILE B N 1
ATOM 2821 C CA . ILE B 1 158 ? 5.172 10.5 -2.393 1 98.75 158 ILE B CA 1
ATOM 2822 C C . ILE B 1 158 ? 5.547 10.055 -3.801 1 98.75 158 ILE B C 1
ATOM 2824 O O . ILE B 1 158 ? 6.645 9.531 -4.02 1 98.75 158 ILE B O 1
ATOM 2828 N N . ASN B 1 159 ? 4.695 10.266 -4.73 1 98.31 159 ASN B N 1
ATOM 2829 C CA . ASN B 1 159 ? 4.922 9.797 -6.094 1 98.31 159 ASN B CA 1
ATOM 2830 C C . ASN B 1 159 ? 5.996 10.625 -6.797 1 98.31 159 ASN B C 1
ATOM 2832 O O . ASN B 1 159 ? 6.75 10.094 -7.617 1 98.31 159 ASN B O 1
ATOM 2836 N N . ILE B 1 160 ? 6.09 11.914 -6.496 1 98.38 160 ILE B N 1
ATOM 2837 C CA . ILE B 1 160 ? 7.191 12.727 -7.008 1 98.38 160 ILE B CA 1
ATOM 2838 C C . ILE B 1 160 ? 8.523 12.148 -6.531 1 98.38 160 ILE B C 1
ATOM 2840 O O . ILE B 1 160 ? 9.438 11.938 -7.328 1 98.38 160 ILE B O 1
ATOM 2844 N N . CYS B 1 161 ? 8.609 11.867 -5.262 1 98.12 161 CYS B N 1
ATOM 2845 C CA . CYS B 1 161 ? 9.867 11.414 -4.664 1 98.12 161 CYS B CA 1
ATOM 2846 C C . CYS B 1 161 ? 10.234 10.023 -5.156 1 98.12 161 CYS B C 1
ATOM 2848 O O . CYS B 1 161 ? 11.414 9.664 -5.203 1 98.12 161 CYS B O 1
ATOM 2850 N N . ASP B 1 162 ? 9.203 9.281 -5.57 1 96.06 162 ASP B N 1
ATOM 2851 C CA . ASP B 1 162 ? 9.445 7.941 -6.09 1 96.06 162 ASP B CA 1
ATOM 2852 C C . ASP B 1 162 ? 9.711 7.973 -7.598 1 96.06 162 ASP B C 1
ATOM 2854 O O . ASP B 1 162 ? 10.078 6.961 -8.188 1 96.06 162 ASP B O 1
ATOM 2858 N N . GLY B 1 163 ? 9.523 9.109 -8.227 1 95.75 163 GLY B N 1
ATOM 2859 C CA . GLY B 1 163 ? 9.664 9.195 -9.672 1 95.75 163 GLY B CA 1
ATOM 2860 C C . GLY B 1 163 ? 8.672 8.328 -10.422 1 95.75 163 GLY B C 1
ATOM 2861 O O . GLY B 1 163 ? 9.039 7.648 -11.383 1 95.75 163 GLY B O 1
ATOM 2862 N N . TYR B 1 164 ? 7.457 8.32 -10.031 1 95.5 164 TYR B N 1
ATOM 2863 C CA . TYR B 1 164 ? 6.414 7.488 -10.625 1 95.5 164 TYR B CA 1
ATOM 2864 C C . TYR B 1 164 ? 5.383 8.344 -11.352 1 95.5 164 TYR B C 1
ATOM 2866 O O . TYR B 1 164 ? 4.414 8.805 -10.742 1 95.5 164 TYR B O 1
ATOM 2874 N N . PRO B 1 165 ? 5.426 8.492 -12.719 1 96.31 165 PRO B N 1
ATOM 2875 C CA . PRO B 1 165 ? 4.645 9.477 -13.469 1 96.31 165 PRO B CA 1
ATOM 2876 C C . PRO B 1 165 ? 3.141 9.219 -13.391 1 96.31 165 PRO B C 1
ATOM 2878 O O . PRO B 1 165 ? 2.352 10.172 -13.328 1 96.31 165 PRO B O 1
ATOM 2881 N N . LYS B 1 166 ? 2.689 7.961 -13.383 1 95.38 166 LYS B N 1
ATOM 2882 C CA . LYS B 1 166 ? 1.261 7.668 -13.328 1 95.38 166 LYS B CA 1
ATOM 2883 C C . LYS B 1 166 ? 0.631 8.227 -12.055 1 95.38 166 LYS B C 1
ATOM 2885 O O . LYS B 1 166 ? -0.421 8.867 -12.102 1 95.38 166 LYS B O 1
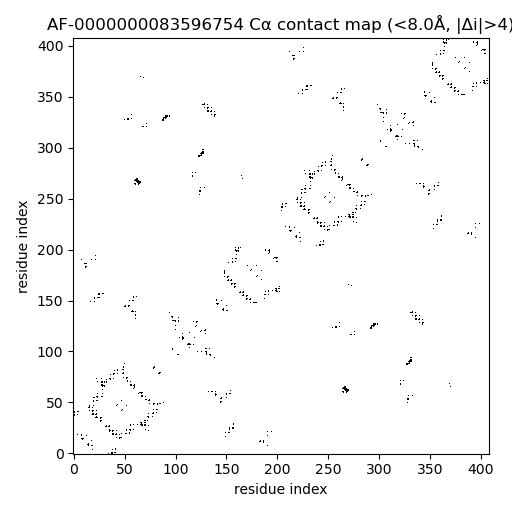ATOM 2890 N N . GLY B 1 167 ? 1.288 7.988 -10.938 1 97 167 GLY B N 1
ATOM 2891 C CA . GLY B 1 167 ? 0.796 8.484 -9.664 1 97 167 GLY B CA 1
ATOM 2892 C C . GLY B 1 167 ? 0.849 10 -9.555 1 97 167 GLY B C 1
ATOM 2893 O O . GLY B 1 167 ? -0.057 10.617 -8.992 1 97 167 GLY B O 1
ATOM 2894 N N . ILE B 1 168 ? 1.943 10.633 -10.117 1 97.81 168 ILE B N 1
ATOM 2895 C CA . ILE B 1 168 ? 2.082 12.086 -10.094 1 97.81 168 ILE B CA 1
ATOM 2896 C C . ILE B 1 168 ? 0.895 12.727 -10.812 1 97.81 168 ILE B C 1
ATOM 2898 O O . ILE B 1 168 ? 0.263 13.641 -10.281 1 97.81 168 ILE B O 1
ATOM 2902 N N . GLU B 1 169 ? 0.546 12.211 -11.922 1 96.88 169 GLU B N 1
ATOM 2903 C CA . GLU B 1 169 ? -0.531 12.789 -12.719 1 96.88 169 GLU B CA 1
ATOM 2904 C C . GLU B 1 169 ? -1.88 12.633 -12.023 1 96.88 169 GLU B C 1
ATOM 2906 O O . GLU B 1 169 ? -2.682 13.57 -11.992 1 96.88 169 GLU B O 1
ATOM 2911 N N . ILE B 1 170 ? -2.154 11.508 -11.477 1 96.94 170 ILE B N 1
ATOM 2912 C CA . ILE B 1 170 ? -3.424 11.242 -10.805 1 96.94 170 ILE B CA 1
ATOM 2913 C C . ILE B 1 170 ? -3.6 12.203 -9.633 1 96.94 170 ILE B C 1
ATOM 2915 O O . ILE B 1 170 ? -4.625 12.875 -9.523 1 96.94 170 ILE B O 1
ATOM 2919 N N . HIS B 1 171 ? -2.623 12.32 -8.828 1 98 171 HIS B N 1
ATOM 2920 C CA . HIS B 1 171 ? -2.783 13.062 -7.578 1 98 171 HIS B CA 1
ATOM 2921 C C . HIS B 1 171 ? -2.646 14.562 -7.809 1 98 171 HIS B C 1
ATOM 2923 O O . HIS B 1 171 ? -3.242 15.359 -7.082 1 98 171 HIS B O 1
ATOM 2929 N N . LYS B 1 172 ? -1.866 14.945 -8.836 1 98 172 LYS B N 1
ATOM 2930 C CA . LYS B 1 172 ? -1.888 16.344 -9.266 1 98 172 LYS B CA 1
ATOM 2931 C C . LYS B 1 172 ? -3.287 16.766 -9.703 1 98 172 LYS B C 1
ATOM 2933 O O . LYS B 1 172 ? -3.801 17.797 -9.266 1 98 172 LYS B O 1
ATOM 2938 N N . THR B 1 173 ? -3.881 15.953 -10.578 1 97.31 173 THR B N 1
ATOM 2939 C CA . THR B 1 173 ? -5.219 16.234 -11.086 1 97.31 173 THR B CA 1
ATOM 2940 C C . THR B 1 173 ? -6.227 16.312 -9.945 1 97.31 173 THR B C 1
ATOM 2942 O O . THR B 1 173 ? -7.039 17.234 -9.898 1 97.31 173 THR B O 1
ATOM 2945 N N . ASN B 1 174 ? -6.168 15.375 -9.023 1 97.31 174 ASN B N 1
ATOM 2946 C CA . ASN B 1 174 ? -7.078 15.375 -7.883 1 97.31 174 ASN B CA 1
ATOM 2947 C C . ASN B 1 174 ? -6.891 16.609 -7.02 1 97.31 174 ASN B C 1
ATOM 2949 O O . ASN B 1 174 ? -7.867 17.203 -6.555 1 97.31 174 ASN B O 1
ATOM 2953 N N . ALA B 1 175 ? -5.617 16.984 -6.781 1 98.38 175 ALA B N 1
ATOM 2954 C CA . ALA B 1 175 ? -5.336 18.172 -5.969 1 98.38 175 ALA B CA 1
ATOM 2955 C C . ALA B 1 175 ? -5.906 19.438 -6.613 1 98.38 175 ALA B C 1
ATOM 2957 O O . ALA B 1 175 ? -6.477 20.281 -5.926 1 98.38 175 ALA B O 1
ATOM 2958 N N . LEU B 1 176 ? -5.766 19.547 -7.883 1 98.12 176 LEU B N 1
ATOM 2959 C CA . LEU B 1 176 ? -6.297 20.703 -8.609 1 98.12 176 LEU B CA 1
ATOM 2960 C C . LEU B 1 176 ? -7.816 20.75 -8.5 1 98.12 176 LEU B C 1
ATOM 2962 O O . LEU B 1 176 ? -8.391 21.828 -8.312 1 98.12 176 LEU B O 1
ATOM 2966 N N . GLN B 1 177 ? -8.414 19.656 -8.602 1 96.69 177 GLN B N 1
ATOM 2967 C CA . GLN B 1 177 ? -9.867 19.578 -8.477 1 96.69 177 GLN B CA 1
ATOM 2968 C C . GLN B 1 177 ? -10.32 19.984 -7.082 1 96.69 177 GLN B C 1
ATOM 2970 O O . GLN B 1 177 ? -11.422 20.516 -6.91 1 96.69 177 GLN B O 1
ATOM 2975 N N . LEU B 1 178 ? -9.445 19.812 -6.109 1 97.44 178 LEU B N 1
ATOM 2976 C CA . LEU B 1 178 ? -9.758 20.141 -4.719 1 97.44 178 LEU B CA 1
ATOM 2977 C C . LEU B 1 178 ? -9.398 21.578 -4.402 1 97.44 178 LEU B C 1
ATOM 2979 O O . LEU B 1 178 ? -9.531 22.031 -3.258 1 97.44 178 LEU B O 1
ATOM 2983 N N . GLY B 1 179 ? -8.836 22.297 -5.379 1 97.31 179 GLY B N 1
ATOM 2984 C CA . GLY B 1 179 ? -8.641 23.719 -5.199 1 97.31 179 GLY B CA 1
ATOM 2985 C C . GLY B 1 179 ? -7.18 24.125 -5.152 1 97.31 179 GLY B C 1
ATOM 2986 O O . GLY B 1 179 ? -6.863 25.297 -4.996 1 97.31 179 GLY B O 1
ATOM 2987 N N . ALA B 1 180 ? -6.324 23.109 -5.332 1 98.31 180 ALA B N 1
ATOM 2988 C CA . ALA B 1 180 ? -4.914 23.484 -5.441 1 98.31 180 ALA B CA 1
ATOM 2989 C C . ALA B 1 180 ? -4.656 24.297 -6.711 1 98.31 180 ALA B C 1
ATOM 2991 O O . ALA B 1 180 ? -5.418 24.203 -7.68 1 98.31 180 ALA B O 1
ATOM 2992 N N . ASP B 1 181 ? -3.598 25.125 -6.637 1 97.81 181 ASP B N 1
ATOM 2993 C CA . ASP B 1 181 ? -3.121 25.828 -7.824 1 97.81 181 ASP B CA 1
ATOM 2994 C C . ASP B 1 181 ? -1.643 25.531 -8.07 1 97.81 181 ASP B C 1
ATOM 2996 O O . ASP B 1 181 ? -1.016 24.781 -7.328 1 97.81 181 ASP B O 1
ATOM 3000 N N . GLN B 1 182 ? -1.13 26.172 -9.094 1 97 182 GLN B N 1
ATOM 3001 C CA . GLN B 1 182 ? 0.241 25.875 -9.5 1 97 182 GLN B CA 1
ATOM 3002 C C . GLN B 1 182 ? 1.235 26.297 -8.422 1 97 182 GLN B C 1
ATOM 3004 O O . GLN B 1 182 ? 2.258 25.641 -8.219 1 97 182 GLN B O 1
ATOM 3009 N N . SER B 1 183 ? 0.97 27.359 -7.789 1 97.38 183 SER B N 1
ATOM 3010 C CA . SER B 1 183 ? 1.853 27.844 -6.734 1 97.38 183 SER B CA 1
ATOM 3011 C C . SER B 1 183 ? 1.934 26.844 -5.582 1 97.38 183 SER B C 1
ATOM 3013 O O . SER B 1 183 ? 3.018 26.594 -5.055 1 97.38 183 SER B O 1
ATOM 3015 N N . LEU B 1 184 ? 0.738 26.344 -5.25 1 98.31 184 LEU B N 1
ATOM 3016 C CA . LEU B 1 184 ? 0.682 25.344 -4.191 1 98.31 184 LEU B CA 1
ATOM 3017 C C . LEU B 1 184 ? 1.433 24.078 -4.598 1 98.31 184 LEU B C 1
ATOM 3019 O O . LEU B 1 184 ? 2.178 23.516 -3.795 1 98.31 184 LEU B O 1
ATOM 3023 N N . LEU B 1 185 ? 1.298 23.625 -5.805 1 98.19 185 LEU B N 1
ATOM 3024 C CA . LEU B 1 185 ? 1.981 22.438 -6.301 1 98.19 185 LEU B CA 1
ATOM 3025 C C . LEU B 1 185 ? 3.49 22.656 -6.324 1 98.19 185 LEU B C 1
ATOM 3027 O O . LEU B 1 185 ? 4.258 21.734 -6.031 1 98.19 185 LEU B O 1
ATOM 3031 N N . TYR B 1 186 ? 3.898 23.812 -6.621 1 96.88 186 TYR B N 1
ATOM 3032 C CA . TYR B 1 186 ? 5.324 24.125 -6.625 1 96.88 186 TYR B CA 1
ATOM 3033 C C . TYR B 1 186 ? 5.902 24.047 -5.219 1 96.88 186 TYR B C 1
ATOM 3035 O O . TYR B 1 186 ? 7.039 23.609 -5.027 1 96.88 186 TYR B O 1
ATOM 3043 N N . GLU B 1 187 ? 5.156 24.547 -4.262 1 97.56 187 GLU B N 1
ATOM 3044 C CA . GLU B 1 187 ? 5.613 24.469 -2.879 1 97.56 187 GLU B CA 1
ATOM 3045 C C . GLU B 1 187 ? 5.809 23.016 -2.453 1 97.56 187 GLU B C 1
ATOM 3047 O O . GLU B 1 187 ? 6.758 22.703 -1.73 1 97.56 187 GLU B O 1
ATOM 3052 N N . VAL B 1 188 ? 4.922 22.141 -2.906 1 98.56 188 VAL B N 1
ATOM 3053 C CA . VAL B 1 188 ? 5.055 20.719 -2.59 1 98.56 188 VAL B CA 1
ATOM 3054 C C . VAL B 1 188 ? 6.305 20.156 -3.266 1 98.56 188 VAL B C 1
ATOM 3056 O O . VAL B 1 188 ? 7.043 19.375 -2.664 1 98.56 188 VAL B O 1
ATOM 3059 N N . LYS B 1 189 ? 6.547 20.578 -4.449 1 98.12 189 LYS B N 1
ATOM 3060 C CA . LYS B 1 189 ? 7.742 20.109 -5.152 1 98.12 189 LYS B CA 1
ATOM 3061 C C . LYS B 1 189 ? 9.008 20.594 -4.445 1 98.12 189 LYS B C 1
ATOM 3063 O O . LYS B 1 189 ? 10 19.859 -4.371 1 98.12 189 LYS B O 1
ATOM 3068 N N . ASP B 1 190 ? 8.977 21.781 -3.979 1 97.25 190 ASP B N 1
ATOM 3069 C CA . ASP B 1 190 ? 10.109 22.297 -3.207 1 97.25 190 ASP B CA 1
ATOM 3070 C C . ASP B 1 190 ? 10.359 21.438 -1.967 1 97.25 190 ASP B C 1
ATOM 3072 O O . ASP B 1 190 ? 11.508 21.172 -1.61 1 97.25 190 ASP B O 1
ATOM 3076 N N . LEU B 1 191 ? 9.312 21.047 -1.348 1 97.81 191 LEU B N 1
ATOM 3077 C CA . LEU B 1 191 ? 9.43 20.156 -0.188 1 97.81 191 LEU B CA 1
ATOM 3078 C C . LEU B 1 191 ? 10.062 18.828 -0.577 1 97.81 191 LEU B C 1
ATOM 3080 O O . LEU B 1 191 ? 10.844 18.266 0.189 1 97.81 191 LEU B O 1
ATOM 3084 N N . CYS B 1 192 ? 9.672 18.297 -1.745 1 98.44 192 CYS B N 1
ATOM 3085 C CA . CYS B 1 192 ? 10.219 17.031 -2.227 1 98.44 192 CYS B CA 1
ATOM 3086 C C . CYS B 1 192 ? 11.719 17.156 -2.486 1 98.44 192 CYS B C 1
ATOM 3088 O O . CYS B 1 192 ? 12.477 16.219 -2.217 1 98.44 192 CYS B O 1
ATOM 3090 N N . VAL B 1 193 ? 12.117 18.312 -3.014 1 97.5 193 VAL B N 1
ATOM 3091 C CA . VAL B 1 193 ? 13.539 18.562 -3.229 1 97.5 193 VAL B CA 1
ATOM 3092 C C . VAL B 1 193 ? 14.266 18.562 -1.887 1 97.5 193 VAL B C 1
ATOM 3094 O O . VAL B 1 193 ? 15.359 18.016 -1.767 1 97.5 193 VAL B O 1
ATOM 3097 N N . LEU B 1 194 ? 13.672 19.219 -0.933 1 96 194 LEU B N 1
ATOM 3098 C CA . LEU B 1 194 ? 14.25 19.234 0.408 1 96 194 LEU B CA 1
ATOM 3099 C C . LEU B 1 194 ? 14.383 17.812 0.955 1 96 194 LEU B C 1
ATOM 3101 O O . LEU B 1 194 ? 15.367 17.5 1.635 1 96 194 LEU B O 1
ATOM 3105 N N . ALA B 1 195 ? 13.453 16.938 0.644 1 96.75 195 ALA B N 1
ATOM 3106 C CA . ALA B 1 195 ? 13.375 15.602 1.217 1 96.75 195 ALA B CA 1
ATOM 3107 C C . ALA B 1 195 ? 14.352 14.656 0.531 1 96.75 195 ALA B C 1
ATOM 3109 O O . ALA B 1 195 ? 15.016 13.852 1.192 1 96.75 195 ALA B O 1
ATOM 3110 N N . VAL B 1 196 ? 14.414 14.719 -0.852 1 96.56 196 VAL B N 1
ATOM 3111 C CA . VAL B 1 196 ? 15.148 13.656 -1.527 1 96.56 196 VAL B CA 1
ATOM 3112 C C . VAL B 1 196 ? 16.172 14.258 -2.494 1 96.56 196 VAL B C 1
ATOM 3114 O O . VAL B 1 196 ? 16.844 13.531 -3.223 1 96.56 196 VAL B O 1
ATOM 3117 N N . GLY B 1 197 ? 16.297 15.531 -2.553 1 95.94 197 GLY B N 1
ATOM 3118 C CA . GLY B 1 197 ? 17.25 16.188 -3.438 1 95.94 197 GLY B CA 1
ATOM 3119 C C . GLY B 1 197 ? 16.703 16.391 -4.84 1 95.94 197 GLY B C 1
ATOM 3120 O O . GLY B 1 197 ? 15.492 16.375 -5.055 1 95.94 197 GLY B O 1
ATOM 3121 N N . LEU B 1 198 ? 17.578 16.641 -5.73 1 93.5 198 LEU B N 1
ATOM 3122 C CA . LEU B 1 198 ? 17.219 17.109 -7.062 1 93.5 198 LEU B CA 1
ATOM 3123 C C . LEU B 1 198 ? 16.578 15.992 -7.883 1 93.5 198 LEU B C 1
ATOM 3125 O O . LEU B 1 198 ? 15.984 16.25 -8.93 1 93.5 198 LEU B O 1
ATOM 3129 N N . LYS B 1 199 ? 16.688 14.812 -7.367 1 90.06 199 LYS B N 1
ATOM 3130 C CA . LYS B 1 199 ? 16.031 13.719 -8.078 1 90.06 199 LYS B CA 1
ATOM 3131 C C . LYS B 1 199 ? 14.516 13.93 -8.148 1 90.06 199 LYS B C 1
ATOM 3133 O O . LYS B 1 199 ? 13.852 13.422 -9.047 1 90.06 199 LYS B O 1
ATOM 3138 N N . ALA B 1 200 ? 14 14.656 -7.219 1 92.38 200 ALA B N 1
ATOM 3139 C CA . ALA B 1 200 ? 12.57 14.961 -7.195 1 92.38 200 ALA B CA 1
ATOM 3140 C C . ALA B 1 200 ? 12.164 15.773 -8.422 1 92.38 200 ALA B C 1
ATOM 3142 O O . ALA B 1 200 ? 10.977 15.859 -8.742 1 92.38 200 ALA B O 1
ATOM 3143 N N . THR B 1 201 ? 13.102 16.344 -9.094 1 86.62 201 THR B N 1
ATOM 3144 C CA . THR B 1 201 ? 12.805 17.219 -10.219 1 86.62 201 THR B CA 1
ATOM 3145 C C . THR B 1 201 ? 12.938 16.469 -11.539 1 86.62 201 THR B C 1
ATOM 3147 O O . THR B 1 201 ? 12.734 17.047 -12.609 1 86.62 201 THR B O 1
ATOM 3150 N N . ALA B 1 202 ? 13.219 15.195 -11.547 1 79.25 202 ALA B N 1
ATOM 3151 C CA . ALA B 1 202 ? 13.539 14.43 -12.742 1 79.25 202 ALA B CA 1
ATOM 3152 C C . ALA B 1 202 ? 12.312 14.297 -13.648 1 79.25 202 ALA B C 1
ATOM 3154 O O . ALA B 1 202 ? 12.453 14.133 -14.867 1 79.25 202 ALA B O 1
ATOM 3155 N N . LEU B 1 203 ? 11.18 14.344 -13.078 1 71.56 203 LEU B N 1
ATOM 3156 C CA . LEU B 1 203 ? 10 14.141 -13.898 1 71.56 203 LEU B CA 1
ATOM 3157 C C . LEU B 1 203 ? 9.289 15.469 -14.164 1 71.56 203 LEU B C 1
ATOM 3159 O O . LEU B 1 203 ? 8.164 15.484 -14.672 1 71.56 203 LEU B O 1
ATOM 3163 N N . ASP B 1 204 ? 9.922 16.547 -13.906 1 63.19 204 ASP B N 1
ATOM 3164 C CA . ASP B 1 204 ? 9.359 17.828 -14.305 1 63.19 204 ASP B CA 1
ATOM 3165 C C . ASP B 1 204 ? 9.641 18.125 -15.773 1 63.19 204 ASP B C 1
ATOM 3167 O O . ASP B 1 204 ? 10.695 17.75 -16.297 1 63.19 204 ASP B O 1
#

Foldseek 3Di:
DLVLLLVPQDDDPHHSLLLLLLQLLLCLLVLVQVSNLSSLVNNVVSPDALVSSLLLLLLCCLPRNCSSVVSSVVSSVSRCVVVVDDDDDDDDPDQDFDDDLVVLQVVCCVQPVDNDPVLVCCVVPPSVCSRVSSSSNCVSQPCDPHHSLSSLLSQLLNCLLVVNVVSVVSSVVNNVVVPDDPVNNVVSLVSSCVNRNPSSVVVD/DLVLLLVPQDDDPHHSLLLLLLQLLLCLLVLVQVSNLSSLVNNVVSPDALVSSLLLLLLCCLPRNCSSVVSSVVSSVSRCVVVVDDDDDDDDPDQDFDDDLVVLQVVCCVQPVDNDPVLVCCVVPPSVCSRVSSSSNCVSQPCDPDHSLSSLLSQLLNCLLVVNVVSVVSSVVNNVVVPDDPVNNVVSLVSSCVNRNPSSVVVD

InterPro domains:
  IPR029032 AhpD-like [G3DSA:1.20.1290.10] (1-89)
  IPR029032 AhpD-like [G3DSA:1.20.1290.10] (91-203)
  IPR029032 AhpD-like [SSF69118] (9-200)

Secondary structure (DSSP, 8-state):
-HHHHHHH---SSS-HHHHHHHHHHHHHHTT-HHHHHHHHHHHHHTT--HHHHHHHHHHTHHHH-HHHHHHHHHHHHHHHHHHT--PPPPP-TT-----SHHHHHHHHHHHHSS--HHHHHHHHH-HHHHHHHHHHHHHHHS-SSS-HHHHHHHHHHHHHHHT-HHHHHHHHHHHHHTT--HHHHHHHHHHHHHHHGGGGGTT-/-HHHHHHH---SSS-HHHHHHHHHHHHHHTT-HHHHHHHHHHHHHTT--HHHHHHHHHHTHHHH-HHHHHHHHHHHHHHHHHHT--PPPPP-TT-----SHHHHHHHHHHHHSS--HHHHHHHHH-HHHHHHHHHHHHHHHS-SSS-HHHHHHHHHHHHHHHT-HHHHHHHHHHHHHTT--HHHHHHHHHHHHHHHGGGGGTT-

pLDDT: mean 95.33, std 6.35, range [63.19, 98.94]

Radius of gyration: 20.65 Å; Cα contacts (8 Å, |Δi|>4): 610; chains: 2; bounding box: 45×58×52 Å

Nearest PDB structures (foldseek):
  4g9q-assembly1_A  TM=6.329E-01  e=2.960E-05  Sinorhizobium meliloti 1021
  2qeu-assembly1_B  TM=8.388E-01  e=6.305E-03  Paraburkholderia xenovorans LB400
  5dik-assembly1_A  TM=8.230E-01  e=1.178E-02  Legionella pneumophila
  1p8c-assembly1_A  TM=8.725E-01  e=2.008E+00  Thermotoga maritima
  2af7-assembly1_F  TM=6.505E-01  e=7.856E-01  Methanothermobacter thermautotrophicus